Protein AF-A0A956L1Y3-F1 (afdb_monomer_lite)

Sequence (400 aa):
MVTELGEALATIDGILAAMHEMNAGLRGISENVEKLASNAEESSSSILEMAAANDEVAESMFNLAASVQQTATSIEEMTFSVKEVAKNIEALSTTAEETSSAMNEMDISIQQVENNANETAQLSEEVVWAAEGGVDAINQTIEVINMIKNSAADAVSVISRLGGRIDEIGKILSVIDDVSEQTNLLALNAAIIAAQAGEHGKGFAVVADEIKDLAERSATSTKEIAEIIKAVQRESRNAVQAVQRSSKSVDDGVRVSHQAEDALKRISDAARRSTQMVREIARATVEQTKGSKQVTDAINVVATTVQQVATATAEQARGAEQIMRSAEKMKAITRHVERSTQEQTRGSRQITRAIETISEQVNQLNDAHRGQTESAGAIVGALEELAANTRRQRDRLRSS

pLDDT: mean 90.34, std 7.61, range [52.09, 98.12]

Radius of gyration: 83.49 Å; chains: 1; bounding box: 144×34×259 Å

Secondary structure (DSSP, 8-state):
-HHHHHHHHHHHHHHHHHHHHHHHHHHHHHHHHHHHHHHHHHHHHHHHHHHHHHHHHHHHHHHHHHHHHHHHHHHHHHHHHHHHHHHHHHHHHHHHHHHHHHHHHHHHHHHHHHHHHHHHHHHHHHHHHHHHHHHHHHHHHHHHHHHHHHHHHHHHHHHHHHHHHHHHHHHHHHHHHHHHHHHHHHHHHHHHHHHHTGGGGHHHHHHHHHHHHHHHHHHHHHHHHHHHHHHHHHHHHHHHHHHHHHHHHHHHHHHHHHHHHHHHHHHHHHHHHHHHHHHHHHHHHHHHHHHHHHHHHHHHHHHHHHHHHHHHHHHHHHHHHHHHHHHHHHHHHHHHHHHHHHHHHHHHHHHHHHHHHHHHHHHHHHHHHHHHHHHHHHHHHHHHHHHHHHHHHHHHHH--

Foldseek 3Di:
DLVVLVVVLVVLVVVLVVLVVVLVVLVVVLVVLVVLLVVLVVLLVVLVVLLVVLVVLLVVLVVLLVVLVVLLVVLVVLLVVLVVLLVVLVVLLVVLVVLLVVLVVLLVVLVVLLVVLVVLLVVLVVLLVVLVVLLVVLVVVLVVLVVVLVVLVVVLVVLVVVLVVLVVVLVVLVVQLVVLVVQLVVLVVQLVVLVVVPPVSVVSNVVSVVSNVVSVVSNVVSVVVNVVSVVSSVVSVVSSVVSVVVSVVSVVVSVVSVVSSVVSVVSSVVSVVSSVVSVVSNVVSVVSSVVSVVSSVVSVVSNVVSVVSSVVSVVSSVVSVVSSVVSVVSSVVSVVSSVVSVVSSVVSVVSSVVSVVSSVVSVVVSVVSVVVSVVSVVVSVVSVVVSVVSVVVSVVVVVD

Structure (mmCIF, N/CA/C/O backbone):
data_AF-A0A956L1Y3-F1
#
_entry.id   AF-A0A956L1Y3-F1
#
loop_
_atom_site.group_PDB
_atom_site.id
_atom_site.type_symbol
_atom_site.label_atom_id
_atom_site.label_alt_id
_atom_site.label_comp_id
_atom_site.label_asym_id
_atom_site.label_entity_id
_atom_site.label_seq_id
_atom_site.pdbx_PDB_ins_code
_atom_site.Cartn_x
_atom_site.Cartn_y
_atom_site.Cartn_z
_atom_site.occupancy
_atom_site.B_iso_or_equiv
_atom_site.auth_seq_id
_atom_site.auth_comp_id
_atom_site.auth_asym_id
_atom_site.auth_atom_id
_atom_site.pdbx_PDB_model_num
ATOM 1 N N . MET A 1 1 ? 76.694 8.495 -127.299 1.00 57.66 1 MET A N 1
ATOM 2 C CA . MET A 1 1 ? 75.390 9.140 -127.579 1.00 57.66 1 MET A CA 1
ATOM 3 C C . MET A 1 1 ? 74.170 8.237 -127.408 1.00 57.66 1 MET A C 1
ATOM 5 O O . MET A 1 1 ? 73.450 8.463 -126.449 1.00 57.66 1 MET A O 1
ATOM 9 N N . VAL A 1 2 ? 73.892 7.223 -128.249 1.00 60.72 2 VAL A N 1
ATOM 10 C CA . VAL A 1 2 ? 72.702 6.350 -128.038 1.00 60.72 2 VAL A CA 1
ATOM 11 C C . VAL A 1 2 ? 72.788 5.571 -126.714 1.00 60.72 2 VAL A C 1
ATOM 13 O O . VAL A 1 2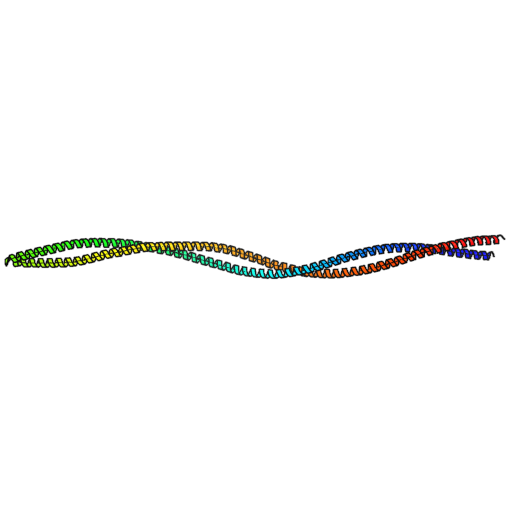 ? 71.782 5.418 -126.029 1.00 60.72 2 VAL A O 1
ATOM 16 N N . THR A 1 3 ? 73.992 5.149 -126.317 1.00 61.53 3 THR A N 1
ATOM 17 C CA . THR A 1 3 ? 74.275 4.483 -125.032 1.00 61.53 3 THR A CA 1
ATOM 18 C C . THR A 1 3 ? 74.137 5.427 -123.829 1.00 61.53 3 THR A C 1
ATOM 20 O O . THR A 1 3 ? 73.524 5.048 -122.841 1.00 61.53 3 THR A O 1
ATOM 23 N N . GLU A 1 4 ? 74.586 6.682 -123.942 1.00 62.72 4 GLU A N 1
ATOM 24 C CA . GLU A 1 4 ? 74.463 7.713 -122.886 1.00 62.72 4 GLU A CA 1
ATOM 25 C C . GLU A 1 4 ? 73.006 8.158 -122.676 1.00 62.72 4 GLU A C 1
ATOM 27 O O . GLU A 1 4 ? 72.559 8.318 -121.548 1.00 62.72 4 GLU A O 1
ATOM 32 N N . LEU A 1 5 ? 72.215 8.283 -123.751 1.00 66.75 5 LEU A N 1
ATOM 33 C CA . LEU A 1 5 ? 70.756 8.463 -123.657 1.00 66.75 5 LEU A CA 1
ATOM 34 C C . LEU A 1 5 ? 70.050 7.190 -123.160 1.00 66.75 5 LEU A C 1
ATOM 36 O O . LEU A 1 5 ? 68.911 7.243 -122.702 1.00 66.75 5 LEU A O 1
ATOM 40 N N . GLY A 1 6 ? 70.695 6.030 -123.289 1.00 68.06 6 GLY A N 1
ATOM 41 C CA . GLY A 1 6 ? 70.348 4.765 -122.639 1.00 68.06 6 GLY A CA 1
ATOM 42 C C . GLY A 1 6 ? 70.405 4.889 -121.119 1.00 68.06 6 GLY A C 1
ATOM 43 O O . GLY A 1 6 ? 69.387 4.735 -120.446 1.00 68.06 6 GLY A O 1
ATOM 44 N N . GLU A 1 7 ? 71.587 5.250 -120.624 1.00 71.50 7 GLU A N 1
ATOM 45 C CA . GLU A 1 7 ? 71.899 5.451 -119.207 1.00 71.50 7 GLU A CA 1
ATOM 46 C C . GLU A 1 7 ? 71.105 6.601 -118.576 1.00 71.50 7 GLU A C 1
ATOM 48 O O . GLU A 1 7 ? 70.588 6.426 -117.475 1.00 71.50 7 GLU A O 1
ATOM 53 N N . ALA A 1 8 ? 70.920 7.728 -119.276 1.00 74.25 8 ALA A N 1
ATOM 54 C CA . ALA A 1 8 ? 70.136 8.875 -118.797 1.00 74.25 8 ALA A CA 1
ATOM 55 C C . ALA A 1 8 ? 68.660 8.522 -118.540 1.00 74.25 8 ALA A C 1
ATOM 57 O O . ALA A 1 8 ? 68.049 8.958 -117.573 1.00 74.25 8 ALA A O 1
ATOM 58 N N . LEU A 1 9 ? 68.072 7.690 -119.395 1.00 76.94 9 LEU A N 1
ATOM 59 C CA . LEU A 1 9 ? 66.694 7.223 -119.228 1.00 76.94 9 LEU A CA 1
ATOM 60 C C . LEU A 1 9 ? 66.585 6.125 -118.175 1.00 76.94 9 LEU A C 1
ATOM 62 O O . LEU A 1 9 ? 65.593 6.100 -117.467 1.00 76.94 9 LEU A O 1
ATOM 66 N N . ALA A 1 10 ? 67.604 5.275 -118.024 1.00 76.75 10 ALA A N 1
ATOM 67 C CA . ALA A 1 10 ? 67.670 4.333 -116.908 1.00 76.75 10 ALA A CA 1
ATOM 68 C C . ALA A 1 10 ? 67.795 5.061 -115.555 1.00 76.75 10 ALA A C 1
ATOM 70 O O . ALA A 1 10 ? 67.199 4.633 -114.571 1.00 76.75 10 ALA A O 1
ATOM 71 N N . THR A 1 11 ? 68.515 6.189 -115.506 1.00 80.06 11 THR A N 1
ATOM 72 C CA . THR A 1 11 ? 68.575 7.053 -114.314 1.00 80.06 11 THR A CA 1
ATOM 73 C C . THR A 1 11 ? 67.264 7.797 -114.081 1.00 80.06 11 THR A C 1
ATOM 75 O O . THR A 1 11 ? 66.806 7.823 -112.945 1.00 80.06 11 THR A O 1
ATOM 78 N N . ILE A 1 12 ? 66.614 8.339 -115.119 1.00 82.00 12 ILE A N 1
ATOM 79 C CA . ILE A 1 12 ? 65.283 8.959 -114.978 1.00 82.00 12 ILE A CA 1
ATOM 80 C C . ILE A 1 12 ? 64.240 7.927 -114.523 1.00 82.00 12 ILE A C 1
ATOM 82 O O . ILE A 1 12 ? 63.497 8.210 -113.590 1.00 82.00 12 ILE A O 1
ATOM 86 N N . ASP A 1 13 ? 64.215 6.726 -115.110 1.00 80.00 13 ASP A N 1
ATOM 87 C CA . ASP A 1 13 ? 63.310 5.642 -114.703 1.00 80.00 13 ASP A CA 1
ATOM 88 C C . ASP A 1 13 ? 63.610 5.183 -113.253 1.00 80.00 13 ASP A C 1
ATOM 90 O O . ASP A 1 13 ? 62.685 4.904 -112.492 1.00 80.00 13 ASP A O 1
ATOM 94 N N . GLY A 1 14 ? 64.881 5.180 -112.824 1.00 81.44 14 GLY A N 1
ATOM 95 C CA . GLY A 1 14 ? 65.279 4.908 -111.435 1.00 81.44 14 GLY A CA 1
ATOM 96 C C . GLY A 1 14 ? 64.848 5.992 -110.437 1.00 81.44 14 GLY A C 1
ATOM 97 O O . GLY A 1 14 ? 64.385 5.670 -109.344 1.00 81.44 14 GLY A O 1
ATOM 98 N N . ILE A 1 15 ? 64.935 7.274 -110.816 1.00 83.31 15 ILE A N 1
ATOM 99 C CA . ILE A 1 15 ? 64.437 8.392 -109.998 1.00 83.31 15 ILE A CA 1
ATOM 100 C C . ILE A 1 15 ? 62.903 8.381 -109.966 1.00 83.31 15 ILE A C 1
ATOM 102 O O . ILE A 1 15 ? 62.327 8.585 -108.904 1.00 83.31 15 ILE A O 1
ATOM 106 N N . LEU A 1 16 ? 62.228 8.089 -111.083 1.00 81.94 16 LEU A N 1
ATOM 107 C CA . LEU A 1 16 ? 60.771 7.918 -111.125 1.00 81.94 16 LEU A CA 1
ATOM 108 C C . LEU A 1 16 ? 60.314 6.785 -110.201 1.00 81.94 16 LEU A C 1
ATOM 110 O O . LEU A 1 16 ? 59.369 6.974 -109.439 1.00 81.94 16 LEU A O 1
ATOM 114 N N . ALA A 1 17 ? 61.008 5.644 -110.202 1.00 82.88 17 ALA A N 1
ATOM 115 C CA . ALA A 1 17 ? 60.730 4.551 -109.272 1.00 82.88 17 ALA A CA 1
ATOM 116 C C . ALA A 1 17 ? 60.891 4.991 -107.803 1.00 82.88 17 ALA A C 1
ATOM 118 O O . ALA A 1 17 ? 59.984 4.766 -107.002 1.00 82.88 17 ALA A O 1
ATOM 119 N N . ALA A 1 18 ? 61.977 5.699 -107.470 1.00 83.94 18 ALA A N 1
ATOM 120 C CA . ALA A 1 18 ? 62.198 6.245 -106.127 1.00 83.94 18 ALA A CA 1
ATOM 121 C C . ALA A 1 18 ? 61.147 7.303 -105.729 1.00 83.94 18 ALA A C 1
ATOM 123 O O . ALA A 1 18 ? 60.708 7.346 -104.583 1.00 83.94 18 ALA A O 1
ATOM 124 N N . MET A 1 19 ? 60.688 8.135 -106.669 1.00 85.50 19 MET A N 1
ATOM 125 C CA . MET A 1 19 ? 59.629 9.127 -106.443 1.00 85.50 19 MET A CA 1
ATOM 126 C C . MET A 1 19 ? 58.248 8.482 -106.279 1.00 85.50 19 MET A C 1
ATOM 128 O O . MET A 1 19 ? 57.430 8.968 -105.495 1.00 85.50 19 MET A O 1
ATOM 132 N N . HIS A 1 20 ? 57.969 7.386 -106.988 1.00 84.25 20 HIS A N 1
ATOM 133 C CA . HIS A 1 20 ? 56.761 6.589 -106.771 1.00 84.25 20 HIS A CA 1
ATOM 134 C C . HIS A 1 20 ? 56.773 5.912 -105.397 1.00 84.25 20 HIS A C 1
ATOM 136 O O . HIS A 1 20 ? 55.755 5.945 -104.706 1.00 84.25 20 HIS A O 1
ATOM 142 N N . GLU A 1 21 ? 57.915 5.367 -104.970 1.00 84.62 21 GLU A N 1
ATOM 143 C CA . GLU A 1 21 ? 58.100 4.821 -103.620 1.00 84.62 21 GLU A CA 1
ATOM 144 C C . GLU A 1 21 ? 57.946 5.913 -102.547 1.00 84.62 21 GLU A C 1
ATOM 146 O O . GLU A 1 21 ? 57.224 5.725 -101.569 1.00 84.62 21 GLU A O 1
ATOM 151 N N . MET A 1 22 ? 58.512 7.102 -102.775 1.00 86.56 22 MET A N 1
ATOM 152 C CA . MET A 1 22 ? 58.343 8.261 -101.895 1.00 86.56 22 MET A CA 1
ATOM 153 C C . MET A 1 22 ? 56.881 8.721 -101.812 1.00 86.56 22 MET A C 1
ATOM 155 O O . MET A 1 22 ? 56.393 8.987 -100.719 1.00 86.56 22 MET A O 1
ATOM 159 N N . ASN A 1 23 ? 56.148 8.766 -102.929 1.00 84.19 23 ASN A N 1
ATOM 160 C CA . ASN A 1 23 ? 54.714 9.078 -102.934 1.00 84.19 23 ASN A CA 1
ATOM 161 C C . ASN A 1 23 ? 53.880 8.019 -102.197 1.00 84.19 23 ASN A C 1
ATOM 163 O O . ASN A 1 23 ? 52.914 8.365 -101.517 1.00 84.19 23 ASN A O 1
ATOM 167 N N . ALA A 1 24 ? 54.242 6.738 -102.304 1.00 83.81 24 ALA A N 1
ATOM 168 C CA . ALA A 1 24 ? 53.613 5.678 -101.520 1.00 83.81 24 ALA A CA 1
ATOM 169 C C . ALA A 1 24 ? 53.896 5.853 -100.015 1.00 83.81 24 ALA A C 1
ATOM 171 O O . ALA A 1 24 ? 52.977 5.738 -99.205 1.00 83.81 24 ALA A O 1
ATOM 172 N N . GLY A 1 25 ? 55.129 6.218 -99.649 1.00 84.62 25 GLY A N 1
ATOM 173 C CA . GLY A 1 25 ? 55.504 6.574 -98.279 1.00 84.62 25 GLY A CA 1
ATOM 174 C C . GLY A 1 25 ? 54.739 7.790 -97.747 1.00 84.62 25 GLY A C 1
ATOM 175 O O . GLY A 1 25 ? 54.201 7.733 -96.645 1.00 84.62 25 GLY A O 1
ATOM 176 N N . LEU A 1 26 ? 54.612 8.859 -98.542 1.00 86.19 26 LEU A N 1
ATOM 177 C CA . LEU A 1 26 ? 53.843 10.058 -98.186 1.00 86.19 26 LEU A CA 1
ATOM 178 C C . LEU A 1 26 ? 52.361 9.742 -97.952 1.00 86.19 26 LEU A C 1
ATOM 180 O O . LEU A 1 26 ? 51.804 10.219 -96.968 1.00 86.19 26 LEU A O 1
ATOM 184 N N . ARG A 1 27 ? 51.747 8.884 -98.782 1.00 83.75 27 ARG A N 1
ATOM 185 C CA . ARG A 1 27 ? 50.376 8.394 -98.548 1.00 83.75 27 ARG A CA 1
ATOM 186 C C . ARG A 1 27 ? 50.256 7.625 -97.234 1.00 83.75 27 ARG A C 1
ATOM 188 O O . ARG A 1 27 ? 49.344 7.900 -96.462 1.00 83.75 27 ARG A O 1
ATOM 195 N N . GLY A 1 28 ? 51.193 6.718 -96.951 1.00 86.00 28 GLY A N 1
ATOM 196 C CA . GLY A 1 28 ? 51.215 5.981 -95.684 1.00 86.00 28 GLY A CA 1
ATOM 197 C C . GLY A 1 28 ? 51.379 6.894 -94.463 1.00 86.00 28 GLY A C 1
ATOM 198 O O . GLY A 1 28 ? 50.792 6.634 -93.414 1.00 86.00 28 GLY A O 1
ATOM 199 N N . ILE A 1 29 ? 52.130 7.995 -94.588 1.00 87.12 29 ILE A N 1
ATOM 200 C CA . ILE A 1 29 ? 52.229 8.987 -93.514 1.00 87.12 29 ILE A CA 1
ATOM 201 C C . ILE A 1 29 ? 50.927 9.785 -93.381 1.00 87.12 29 ILE A C 1
ATOM 203 O O . ILE A 1 29 ? 50.463 9.942 -92.258 1.00 87.12 29 ILE A O 1
ATOM 207 N N . SER A 1 30 ? 50.286 10.213 -94.474 1.00 86.00 30 SER A N 1
ATOM 208 C CA . SER A 1 30 ? 48.967 10.864 -94.415 1.00 86.00 30 SER A CA 1
ATOM 209 C C . SER A 1 30 ? 47.917 9.999 -93.709 1.00 86.00 30 SER A C 1
ATOM 211 O O . SER A 1 30 ? 47.217 10.499 -92.833 1.00 86.00 30 SER A O 1
ATOM 213 N N . GLU A 1 31 ? 47.863 8.695 -93.999 1.00 87.00 31 GLU A N 1
ATOM 214 C CA . GLU A 1 31 ? 46.977 7.759 -93.286 1.00 87.00 31 GLU A CA 1
ATOM 215 C C . GLU A 1 31 ? 47.302 7.677 -91.783 1.00 87.00 31 GLU A C 1
ATOM 217 O O . GLU A 1 31 ? 46.406 7.579 -90.944 1.00 87.00 31 GLU A O 1
ATOM 222 N N . ASN A 1 32 ? 48.585 7.726 -91.413 1.00 88.12 32 ASN A N 1
ATOM 223 C CA . ASN A 1 32 ? 49.000 7.733 -90.008 1.00 88.12 32 ASN A CA 1
ATOM 224 C C . ASN A 1 32 ? 48.675 9.060 -89.302 1.00 88.12 32 ASN A C 1
ATOM 226 O O . ASN A 1 32 ? 48.347 9.042 -88.118 1.00 88.12 32 ASN A O 1
ATOM 230 N N . VAL A 1 33 ? 48.733 10.191 -90.009 1.00 88.69 33 VAL A N 1
ATOM 231 C CA . VAL A 1 33 ? 48.334 11.518 -89.504 1.00 88.69 33 VAL A CA 1
ATOM 232 C C . VAL A 1 33 ? 46.838 11.573 -89.251 1.00 88.69 33 VAL A C 1
ATOM 234 O O . VAL A 1 33 ? 46.422 12.040 -88.197 1.00 88.69 33 VAL A O 1
ATOM 237 N N . GLU A 1 34 ? 46.037 11.048 -90.177 1.00 86.62 34 GLU A N 1
ATOM 238 C CA . GLU A 1 34 ? 44.583 10.966 -90.034 1.00 86.62 34 GLU A CA 1
ATOM 239 C C . GLU A 1 34 ? 44.190 10.079 -88.840 1.00 86.62 34 GLU A C 1
ATOM 241 O O . GLU A 1 34 ? 43.363 10.467 -88.015 1.00 86.62 34 GLU A O 1
ATOM 246 N N . LYS A 1 35 ? 44.869 8.936 -88.658 1.00 89.88 35 LYS A N 1
ATOM 247 C CA . LYS A 1 35 ? 44.713 8.104 -87.451 1.00 89.88 35 LYS A CA 1
ATOM 248 C C . LYS A 1 35 ? 45.130 8.833 -86.175 1.00 89.88 35 LYS A C 1
ATOM 250 O O . LYS A 1 35 ? 44.460 8.698 -85.157 1.00 89.88 35 LYS A O 1
ATOM 255 N N . LEU A 1 36 ? 46.227 9.591 -86.205 1.00 90.44 36 LEU A N 1
ATOM 256 C CA . LEU A 1 36 ? 46.692 10.348 -85.041 1.00 90.44 36 LEU A CA 1
ATOM 257 C C . LEU A 1 36 ? 45.710 11.470 -84.672 1.00 90.44 36 LEU A C 1
ATOM 259 O O . LEU A 1 36 ? 45.449 11.661 -83.487 1.00 90.44 36 LEU A O 1
ATOM 263 N N . ALA A 1 37 ? 45.127 12.146 -85.667 1.00 88.00 37 ALA A N 1
ATOM 264 C CA . ALA A 1 37 ? 44.066 13.134 -85.483 1.00 88.00 37 ALA A CA 1
ATOM 265 C C . ALA A 1 37 ? 42.836 12.509 -84.810 1.00 88.00 37 ALA A C 1
ATOM 267 O O . ALA A 1 37 ? 42.400 12.981 -83.764 1.00 88.00 37 ALA A O 1
ATOM 268 N N . SER A 1 38 ? 42.347 11.388 -85.353 1.00 90.62 38 SER A N 1
ATOM 269 C CA . SER A 1 38 ? 41.209 10.650 -84.792 1.00 90.62 38 SER A CA 1
ATOM 270 C C . SER A 1 38 ? 41.472 10.190 -83.355 1.00 90.62 38 SER A C 1
ATOM 272 O O . SER A 1 38 ? 40.616 10.350 -82.490 1.00 90.62 38 SER A O 1
ATOM 274 N N . ASN A 1 39 ? 42.665 9.655 -83.072 1.00 90.81 39 ASN A N 1
ATOM 275 C CA . ASN A 1 39 ? 43.035 9.223 -81.722 1.00 90.81 39 ASN A CA 1
ATOM 276 C C . ASN A 1 39 ? 43.131 10.407 -80.744 1.00 90.81 39 ASN A C 1
ATOM 278 O O . ASN A 1 39 ? 42.799 10.262 -79.566 1.00 90.81 39 ASN A O 1
ATOM 282 N N . ALA A 1 40 ? 43.603 11.570 -81.205 1.00 89.69 40 ALA A N 1
ATOM 283 C CA . ALA A 1 40 ? 43.665 12.787 -80.400 1.00 89.69 40 ALA A CA 1
ATOM 284 C C . ALA A 1 40 ? 42.259 13.327 -80.085 1.00 89.69 40 ALA A C 1
ATOM 286 O O . ALA A 1 40 ? 42.003 13.708 -78.943 1.00 89.69 40 ALA A O 1
ATOM 287 N N . GLU A 1 41 ? 41.335 13.299 -81.051 1.00 88.88 41 GLU A N 1
ATOM 288 C CA . GLU A 1 41 ? 39.923 13.652 -80.845 1.00 88.88 41 GLU A CA 1
ATOM 289 C C . GLU A 1 41 ? 39.231 12.703 -79.854 1.00 88.88 41 GLU A C 1
ATOM 291 O O . GLU A 1 41 ? 38.609 13.164 -78.894 1.00 88.88 41 GLU A O 1
ATOM 296 N N . GLU A 1 42 ? 39.403 11.388 -80.017 1.00 91.56 42 GLU A N 1
ATOM 297 C CA . GLU A 1 42 ? 38.860 10.375 -79.098 1.00 91.56 42 GLU A CA 1
ATOM 298 C C . GLU A 1 42 ? 39.427 10.530 -77.677 1.00 91.56 42 GLU A C 1
ATOM 300 O O . GLU A 1 42 ? 38.687 10.505 -76.685 1.00 91.56 42 GLU A O 1
ATOM 305 N N . SER A 1 43 ? 40.738 10.769 -77.569 1.00 91.69 43 SER A N 1
ATOM 306 C CA . SER A 1 43 ? 41.392 11.056 -76.288 1.00 91.69 43 SER A CA 1
ATOM 307 C C . SER A 1 43 ? 40.846 12.340 -75.662 1.00 91.69 43 SER A C 1
ATOM 309 O O . SER A 1 43 ? 40.634 12.386 -74.453 1.00 91.69 43 SER A O 1
ATOM 311 N N . SER A 1 44 ? 40.579 13.376 -76.464 1.00 91.62 44 SER A N 1
ATOM 312 C CA . SER A 1 44 ? 40.012 14.642 -75.985 1.00 91.62 44 SER A CA 1
ATOM 313 C C . SER A 1 44 ? 38.628 14.428 -75.376 1.00 91.62 44 SER A C 1
ATOM 315 O O . SER A 1 44 ? 38.377 14.844 -74.242 1.00 91.62 44 SER A O 1
ATOM 317 N N . SER A 1 45 ? 37.762 13.695 -76.085 1.00 92.50 45 SER A N 1
ATOM 318 C CA . SER A 1 45 ? 36.425 13.334 -75.602 1.00 92.50 45 SER A CA 1
ATOM 319 C C . SER A 1 45 ? 36.494 12.551 -74.288 1.00 92.50 45 SER A C 1
ATOM 321 O O . SER A 1 45 ? 35.845 12.921 -73.311 1.00 92.50 45 SER A O 1
ATOM 323 N N . SER A 1 46 ? 37.354 11.530 -74.223 1.00 93.50 46 SER A N 1
ATOM 324 C CA . SER A 1 46 ? 37.536 10.697 -73.024 1.00 93.50 46 SER A CA 1
ATOM 325 C C . SER A 1 46 ? 38.008 11.509 -71.810 1.00 93.50 46 SER A C 1
ATOM 327 O O . SER A 1 46 ? 37.597 11.262 -70.677 1.00 93.50 46 SER A O 1
ATOM 329 N N . ILE A 1 47 ? 38.865 12.509 -72.029 1.00 92.81 47 ILE A N 1
ATOM 330 C CA . ILE A 1 47 ? 39.372 13.384 -70.966 1.00 92.81 47 ILE A CA 1
ATOM 331 C C . ILE A 1 47 ? 38.323 14.388 -70.488 1.00 92.81 47 ILE A C 1
ATOM 333 O O . ILE A 1 47 ? 38.285 14.686 -69.291 1.00 92.81 47 ILE A O 1
ATOM 337 N N . LEU A 1 48 ? 37.456 14.876 -71.378 1.00 89.88 48 LEU A N 1
ATOM 338 C CA . LEU A 1 48 ? 36.312 15.708 -70.998 1.00 89.88 48 LEU A CA 1
ATOM 339 C C . LEU A 1 48 ? 35.295 14.916 -70.167 1.00 89.88 48 LEU A C 1
ATOM 341 O O . LEU A 1 48 ? 34.846 15.411 -69.132 1.00 89.88 48 LEU A O 1
ATOM 345 N N . GLU A 1 49 ? 34.991 13.677 -70.558 1.00 92.94 49 GLU A N 1
ATOM 346 C CA . GLU A 1 49 ? 34.142 12.775 -69.769 1.00 92.94 49 GLU A CA 1
ATOM 347 C C . GLU A 1 49 ? 34.761 12.476 -68.396 1.00 92.94 49 GLU A C 1
ATOM 349 O O . GLU A 1 49 ? 34.082 12.566 -67.374 1.00 92.94 49 GLU A O 1
ATOM 354 N N . MET A 1 50 ? 36.071 12.211 -68.343 1.00 92.56 50 MET A N 1
ATOM 355 C CA . MET A 1 50 ? 36.792 12.006 -67.083 1.00 92.56 50 MET A CA 1
ATOM 356 C C . MET A 1 50 ? 36.782 13.258 -66.193 1.00 92.56 50 MET A C 1
ATOM 358 O O . MET A 1 50 ? 36.670 13.146 -64.974 1.00 92.56 50 MET A O 1
ATOM 362 N N . ALA A 1 51 ? 36.893 14.456 -66.775 1.00 89.69 51 ALA A N 1
ATOM 363 C CA . ALA A 1 51 ? 36.805 15.704 -66.022 1.00 89.69 51 ALA A CA 1
ATOM 364 C C . ALA A 1 51 ? 35.412 15.891 -65.399 1.00 89.69 51 ALA A C 1
ATOM 366 O O . ALA A 1 51 ? 35.323 16.208 -64.215 1.00 89.69 51 ALA A O 1
ATOM 367 N N . ALA A 1 52 ? 34.347 15.629 -66.162 1.00 90.88 52 ALA A N 1
ATOM 368 C CA . ALA A 1 52 ? 32.976 15.688 -65.660 1.00 90.88 52 ALA A CA 1
ATOM 369 C C . ALA A 1 52 ? 32.722 14.655 -64.547 1.00 90.88 52 ALA A C 1
ATOM 371 O O . ALA A 1 52 ? 32.174 15.002 -63.502 1.00 90.88 52 ALA A O 1
ATOM 372 N N . ALA A 1 53 ? 33.189 13.414 -64.725 1.00 92.88 53 ALA A N 1
ATOM 373 C CA . ALA A 1 53 ? 33.079 12.369 -63.708 1.00 92.88 53 ALA A CA 1
ATOM 374 C C . ALA A 1 53 ? 33.825 12.738 -62.412 1.00 92.88 53 ALA A C 1
ATOM 376 O O . ALA A 1 53 ? 33.333 12.484 -61.314 1.00 92.88 53 ALA A O 1
ATOM 377 N N . ASN A 1 54 ? 34.993 13.379 -62.514 1.00 93.25 54 ASN A N 1
ATOM 378 C CA . ASN A 1 54 ? 35.720 13.861 -61.339 1.00 93.25 54 ASN A CA 1
ATOM 379 C C . ASN A 1 54 ? 34.975 14.967 -60.592 1.00 93.25 54 ASN A C 1
ATOM 381 O O . ASN A 1 54 ? 34.999 14.977 -59.362 1.00 93.25 54 ASN A O 1
ATOM 385 N N . ASP A 1 55 ? 34.339 15.895 -61.306 1.00 90.38 55 ASP A N 1
ATOM 386 C CA . ASP A 1 55 ? 33.543 16.949 -60.676 1.00 90.38 55 ASP A CA 1
ATOM 387 C C . ASP A 1 55 ? 32.330 16.346 -59.937 1.00 90.38 55 ASP A C 1
ATOM 389 O O . ASP A 1 55 ? 32.069 16.712 -58.788 1.00 90.38 55 ASP A O 1
ATOM 393 N N . GLU A 1 56 ? 31.668 15.339 -60.519 1.00 94.06 56 GLU A N 1
ATOM 394 C CA . GLU A 1 56 ? 30.573 14.595 -59.871 1.00 94.06 56 GLU A CA 1
ATOM 395 C C . GLU A 1 56 ? 31.047 13.819 -58.626 1.00 94.06 56 GLU A C 1
ATOM 397 O O . GLU A 1 56 ? 30.390 13.829 -57.576 1.00 94.06 56 GLU A O 1
ATOM 402 N N . VAL A 1 57 ? 32.221 13.178 -58.699 1.00 94.94 57 VAL A N 1
ATOM 403 C CA . VAL A 1 57 ? 32.843 12.524 -57.539 1.00 94.94 57 VAL A CA 1
ATOM 404 C C . VAL A 1 57 ? 33.162 13.555 -56.458 1.00 94.94 57 VAL A C 1
ATOM 406 O O . VAL A 1 57 ? 32.847 13.319 -55.293 1.00 94.94 57 VAL A O 1
ATOM 409 N N . ALA A 1 58 ? 33.735 14.709 -56.807 1.00 91.00 58 ALA A N 1
ATOM 410 C CA . ALA A 1 58 ? 34.056 15.760 -55.843 1.00 91.00 58 ALA A CA 1
ATOM 411 C C . ALA A 1 58 ? 32.803 16.269 -55.109 1.00 91.00 58 ALA A C 1
ATOM 413 O O . ALA A 1 58 ? 32.819 16.387 -53.879 1.00 91.00 58 ALA A O 1
ATOM 414 N N . GLU A 1 59 ? 31.707 16.505 -55.835 1.00 93.19 59 GLU A N 1
ATOM 415 C CA . GLU A 1 59 ? 30.418 16.886 -55.249 1.00 93.19 59 GLU A CA 1
ATOM 416 C C . GLU A 1 59 ? 29.865 15.784 -54.328 1.00 93.19 59 GLU A C 1
ATOM 418 O O . GLU A 1 59 ? 29.473 16.045 -53.185 1.00 93.19 59 GLU A O 1
ATOM 423 N N . SER A 1 60 ? 29.913 14.527 -54.774 1.00 94.62 60 SER A N 1
ATOM 424 C CA . SER A 1 60 ? 29.491 13.371 -53.975 1.00 94.62 60 SER A CA 1
ATOM 425 C C . SER A 1 60 ? 30.299 13.237 -52.682 1.00 94.62 60 SER A C 1
ATOM 427 O O . SER A 1 60 ? 29.739 12.966 -51.615 1.00 94.62 60 SER A O 1
ATOM 429 N N . MET A 1 61 ? 31.611 13.486 -52.738 1.00 93.88 61 MET A N 1
ATOM 430 C CA . MET A 1 61 ? 32.478 13.459 -51.562 1.00 93.88 61 MET A CA 1
ATOM 431 C C . MET A 1 61 ? 32.180 14.601 -50.589 1.00 93.88 61 MET A C 1
ATOM 433 O O . MET A 1 61 ? 32.230 14.379 -49.376 1.00 93.88 61 MET A O 1
ATOM 437 N N . PHE A 1 62 ? 31.825 15.790 -51.084 1.00 91.38 62 PHE A N 1
ATOM 438 C CA . PHE A 1 62 ? 31.393 16.909 -50.243 1.00 91.38 62 PHE A CA 1
ATOM 439 C C . PHE A 1 62 ? 30.111 16.564 -49.469 1.00 91.38 62 PHE A C 1
ATOM 441 O O . PHE A 1 62 ? 30.058 16.704 -48.242 1.00 91.38 62 PHE A O 1
ATOM 448 N N . ASN A 1 63 ? 29.112 16.013 -50.163 1.00 94.62 63 ASN A N 1
ATOM 449 C CA . ASN A 1 63 ? 27.857 15.573 -49.551 1.00 94.62 63 ASN A CA 1
ATOM 450 C C . ASN A 1 63 ? 28.071 14.425 -48.547 1.00 94.62 63 ASN A C 1
ATOM 452 O O . ASN A 1 63 ? 27.485 14.417 -47.456 1.00 94.62 63 ASN A O 1
ATOM 456 N N . LEU A 1 64 ? 28.963 13.479 -48.865 1.00 94.88 64 LEU A N 1
ATOM 457 C CA . LEU A 1 64 ? 29.342 12.407 -47.946 1.00 94.88 64 LEU A CA 1
ATOM 458 C C . LEU A 1 64 ? 30.057 12.954 -46.703 1.00 94.88 64 LEU A C 1
ATOM 460 O O . LEU A 1 64 ? 29.757 12.518 -45.594 1.00 94.88 64 LEU A O 1
ATOM 464 N N . ALA A 1 65 ? 30.964 13.925 -46.851 1.00 92.94 65 ALA A N 1
ATOM 465 C CA . ALA A 1 65 ? 31.650 14.557 -45.721 1.00 92.94 65 ALA A CA 1
ATOM 466 C C . ALA A 1 65 ? 30.657 15.212 -44.750 1.00 92.94 65 ALA A C 1
ATOM 468 O O . ALA A 1 65 ? 30.766 15.017 -43.536 1.00 92.94 65 ALA A O 1
ATOM 469 N N . ALA A 1 66 ? 29.676 15.945 -45.286 1.00 94.62 66 ALA A N 1
ATOM 470 C CA . ALA A 1 66 ? 28.613 16.560 -44.498 1.00 94.62 66 ALA A CA 1
ATOM 471 C C . ALA A 1 66 ? 27.777 15.503 -43.753 1.00 94.62 66 ALA A C 1
ATOM 473 O O . ALA A 1 66 ? 27.573 15.615 -42.544 1.00 94.62 66 ALA A O 1
ATOM 474 N N . SER A 1 67 ? 27.386 14.426 -44.442 1.00 95.75 67 SER A N 1
ATOM 475 C CA . SER A 1 67 ? 26.607 13.322 -43.858 1.00 95.75 67 SER A CA 1
ATOM 476 C C . SER A 1 67 ? 27.368 12.578 -42.752 1.00 95.75 67 SER A C 1
ATOM 478 O O . SER A 1 67 ? 26.807 12.255 -41.701 1.00 95.75 67 SER A O 1
ATOM 480 N N . VAL A 1 68 ? 28.668 12.337 -42.949 1.00 95.69 68 VAL A N 1
ATOM 481 C CA . VAL A 1 68 ? 29.549 11.726 -41.941 1.00 95.69 68 VAL A CA 1
ATOM 482 C C . VAL A 1 68 ? 29.685 12.635 -40.720 1.00 95.69 68 VAL A C 1
ATOM 484 O O . VAL A 1 68 ? 29.631 12.149 -39.591 1.00 95.69 68 VAL A O 1
ATOM 487 N N . GLN A 1 69 ? 29.830 13.948 -40.922 1.00 93.19 69 GLN A N 1
ATOM 488 C CA . GLN A 1 69 ? 29.919 14.906 -39.820 1.00 93.19 69 GLN A CA 1
ATOM 489 C C . GLN A 1 69 ? 28.609 14.987 -39.028 1.00 93.19 69 GLN A C 1
ATOM 491 O O . GLN A 1 69 ? 28.651 14.984 -37.801 1.00 93.19 69 GLN A O 1
ATOM 496 N N . GLN A 1 70 ? 27.461 14.988 -39.708 1.00 95.38 70 GLN A N 1
ATOM 497 C CA . GLN A 1 70 ? 26.152 14.934 -39.057 1.00 95.38 70 GLN A CA 1
ATOM 498 C C . GLN A 1 70 ? 25.981 13.640 -38.249 1.00 95.38 70 GLN A C 1
ATOM 500 O O . GLN A 1 70 ? 25.569 13.688 -37.095 1.00 95.38 70 GLN A O 1
ATOM 505 N N . THR A 1 71 ? 26.371 12.494 -38.818 1.00 94.81 71 THR A N 1
ATOM 506 C CA . THR A 1 71 ? 26.339 11.196 -38.119 1.00 94.81 71 THR A CA 1
ATOM 507 C C . THR A 1 71 ? 27.206 11.213 -36.858 1.00 94.81 71 THR A C 1
ATOM 509 O O . THR A 1 71 ? 26.796 10.689 -35.824 1.00 94.81 71 THR A O 1
ATOM 512 N N . ALA A 1 72 ? 28.389 11.834 -36.919 1.00 93.25 72 ALA A N 1
ATOM 513 C CA . ALA A 1 72 ? 29.270 11.982 -35.763 1.00 93.25 72 ALA A CA 1
ATOM 514 C C . ALA A 1 72 ? 28.638 12.849 -34.658 1.00 93.25 72 ALA A C 1
ATOM 516 O O . ALA A 1 72 ? 28.683 12.486 -33.489 1.00 93.25 72 ALA A O 1
ATOM 517 N N . THR A 1 73 ? 27.977 13.952 -35.006 1.00 95.19 73 THR A N 1
ATOM 518 C CA . THR A 1 73 ? 27.274 14.769 -34.005 1.00 95.19 73 THR A CA 1
ATOM 519 C C . THR A 1 73 ? 26.096 14.012 -33.384 1.00 95.19 73 THR A C 1
ATOM 521 O O . THR A 1 73 ? 25.964 13.976 -32.163 1.00 95.19 73 THR A O 1
ATOM 524 N N . SER A 1 74 ? 25.288 13.313 -34.189 1.00 96.00 74 SER A N 1
ATOM 525 C CA . SER A 1 74 ? 24.179 12.503 -33.664 1.00 96.00 74 SER A CA 1
ATOM 526 C C . SER A 1 74 ? 24.649 11.359 -32.757 1.00 96.00 74 SER A C 1
ATOM 528 O O . SER A 1 74 ? 23.945 11.003 -31.812 1.00 96.00 74 SER A O 1
ATOM 530 N N . ILE A 1 75 ? 25.833 10.776 -33.002 1.00 95.31 75 ILE A N 1
ATOM 531 C CA . ILE A 1 75 ? 26.364 9.716 -32.132 1.00 95.31 75 ILE A CA 1
ATOM 532 C C . ILE A 1 75 ? 26.912 10.257 -30.806 1.00 95.31 75 ILE A C 1
ATOM 534 O O . ILE A 1 75 ? 26.802 9.582 -29.779 1.00 95.31 75 ILE A O 1
ATOM 538 N N . GLU A 1 76 ? 27.451 11.478 -30.794 1.00 93.50 76 GLU A N 1
ATOM 539 C CA . GLU A 1 76 ? 27.843 12.173 -29.561 1.00 93.50 76 GLU A CA 1
ATOM 540 C C . GLU A 1 76 ? 26.621 12.460 -28.675 1.00 93.50 76 GLU A C 1
ATOM 542 O O . GLU A 1 76 ? 26.632 12.135 -27.484 1.00 93.50 76 GLU A O 1
ATOM 547 N N . GLU A 1 77 ? 25.536 12.976 -29.264 1.00 95.50 77 GLU A N 1
ATOM 548 C CA . GLU A 1 77 ? 24.258 13.192 -28.571 1.00 95.50 77 GLU A CA 1
ATOM 549 C C . GLU A 1 77 ? 23.683 11.878 -28.025 1.00 95.50 77 GLU A C 1
ATOM 551 O O . GLU A 1 77 ? 23.329 11.794 -26.848 1.00 95.50 77 GLU A O 1
ATOM 556 N N . MET A 1 78 ? 23.677 10.815 -28.839 1.00 95.19 78 MET A N 1
ATOM 557 C CA . MET A 1 78 ? 23.243 9.483 -28.406 1.00 95.19 78 MET A CA 1
ATOM 558 C C . MET A 1 78 ? 24.074 8.972 -27.224 1.00 95.19 78 MET A C 1
ATOM 560 O O . MET A 1 78 ? 23.521 8.431 -26.268 1.00 95.19 78 MET A O 1
ATOM 564 N N . THR A 1 79 ? 25.393 9.172 -27.251 1.00 94.44 79 THR A N 1
ATOM 565 C CA . THR A 1 79 ? 26.286 8.764 -26.156 1.00 94.44 79 THR A CA 1
ATOM 566 C C . THR A 1 79 ? 25.952 9.500 -24.858 1.00 94.44 79 THR A C 1
ATOM 568 O O . THR A 1 79 ? 25.987 8.900 -23.781 1.00 94.44 79 THR A O 1
ATOM 571 N N . PHE A 1 80 ? 25.599 10.785 -24.939 1.00 95.25 80 PHE A N 1
ATOM 572 C CA . PHE A 1 80 ? 25.126 11.543 -23.783 1.00 95.25 80 PHE A CA 1
ATOM 573 C C . PHE A 1 80 ? 23.799 10.985 -23.248 1.00 95.25 80 PHE A C 1
ATOM 575 O O . PHE A 1 80 ? 23.693 10.709 -22.052 1.00 95.25 80 PHE A O 1
ATOM 582 N N . SER A 1 81 ? 22.821 10.727 -24.122 1.00 96.38 81 SER A N 1
ATOM 583 C CA . SER A 1 81 ? 21.538 10.129 -23.726 1.00 96.38 81 SER A CA 1
ATOM 584 C C . SER A 1 81 ? 21.702 8.751 -23.080 1.00 96.38 81 SER A C 1
ATOM 586 O O . SER A 1 81 ? 21.067 8.473 -22.068 1.00 96.38 81 SER A O 1
ATOM 588 N N . VAL A 1 82 ? 22.587 7.903 -23.610 1.00 96.38 82 VAL A N 1
ATOM 589 C CA . VAL A 1 82 ? 22.893 6.579 -23.043 1.00 96.38 82 VAL A CA 1
ATOM 590 C C . VAL A 1 82 ? 23.457 6.697 -21.621 1.00 96.38 82 VAL A C 1
ATOM 592 O O . VAL A 1 82 ? 23.073 5.922 -20.747 1.00 96.38 82 VAL A O 1
ATOM 595 N N . LYS A 1 83 ? 24.319 7.688 -21.353 1.00 94.56 83 LYS A N 1
ATOM 596 C CA . LYS A 1 83 ? 24.845 7.947 -19.998 1.00 94.56 83 LYS A CA 1
ATOM 597 C C . LYS A 1 83 ? 23.761 8.411 -19.025 1.00 94.56 83 LYS A C 1
ATOM 599 O O . LYS A 1 83 ? 23.731 7.942 -17.890 1.00 94.56 83 LYS A O 1
ATOM 604 N N . GLU A 1 84 ? 22.868 9.296 -19.460 1.00 97.06 84 GLU A N 1
ATOM 605 C CA . GLU A 1 84 ? 21.728 9.736 -18.642 1.00 97.06 84 GLU A CA 1
ATOM 606 C C . GLU A 1 84 ? 20.776 8.573 -18.333 1.00 97.06 84 GLU A C 1
ATOM 608 O O . GLU A 1 84 ? 20.351 8.401 -17.191 1.00 97.06 84 GLU A O 1
ATOM 613 N N . VAL A 1 85 ? 20.499 7.713 -19.318 1.00 96.88 85 VAL A N 1
ATOM 614 C CA . VAL A 1 85 ? 19.712 6.491 -19.106 1.00 96.88 85 VAL A CA 1
ATOM 615 C C . VAL A 1 85 ? 20.398 5.572 -18.090 1.00 96.88 85 VAL A C 1
ATOM 617 O O . VAL A 1 85 ? 19.735 5.118 -17.162 1.00 96.88 85 VAL A O 1
ATOM 620 N N . ALA A 1 86 ? 21.715 5.361 -18.187 1.00 94.81 86 ALA A N 1
ATOM 621 C CA . ALA A 1 86 ? 22.466 4.557 -17.216 1.00 94.81 86 ALA A CA 1
ATOM 622 C C . ALA A 1 86 ? 22.335 5.090 -15.777 1.00 94.81 86 ALA A C 1
ATOM 624 O O . ALA A 1 86 ? 22.092 4.319 -14.850 1.00 94.81 86 ALA A O 1
ATOM 625 N N . LYS A 1 87 ? 22.423 6.412 -15.595 1.00 95.62 87 LYS A N 1
ATOM 626 C CA . LYS A 1 87 ? 22.227 7.062 -14.292 1.00 95.62 87 LYS A CA 1
ATOM 627 C C . LYS A 1 87 ? 20.802 6.875 -13.756 1.00 95.62 87 LYS A C 1
ATOM 629 O O . LYS A 1 87 ? 20.615 6.616 -12.570 1.00 95.62 87 LYS A O 1
ATOM 634 N N . ASN A 1 88 ? 19.794 6.982 -14.621 1.00 96.25 88 ASN A N 1
ATOM 635 C CA . ASN A 1 88 ? 18.397 6.779 -14.231 1.00 96.25 88 ASN A CA 1
ATOM 636 C C . ASN A 1 88 ? 18.113 5.328 -13.817 1.00 96.25 88 ASN A C 1
ATOM 638 O O . ASN A 1 88 ? 17.311 5.100 -12.917 1.00 96.25 88 ASN A O 1
ATOM 642 N N . ILE A 1 89 ? 18.779 4.357 -14.443 1.00 96.50 89 ILE A N 1
ATOM 643 C CA . ILE A 1 89 ? 18.686 2.936 -14.077 1.00 96.50 89 ILE A CA 1
ATOM 644 C C . ILE A 1 89 ? 19.241 2.699 -12.672 1.00 96.50 89 ILE A C 1
ATOM 646 O O . ILE A 1 89 ? 18.610 1.989 -11.896 1.00 96.50 89 ILE A O 1
ATOM 650 N N . GLU A 1 90 ? 20.378 3.309 -12.326 1.00 93.56 90 GLU A N 1
ATOM 651 C CA . GLU A 1 90 ? 20.957 3.214 -10.980 1.00 93.56 90 GLU A CA 1
ATOM 652 C C . GLU A 1 90 ? 20.001 3.784 -9.923 1.00 93.56 90 GLU A C 1
ATOM 654 O O . GLU A 1 90 ? 19.689 3.110 -8.944 1.00 93.56 90 GLU A O 1
ATOM 659 N N . ALA A 1 91 ? 19.439 4.972 -10.173 1.00 95.06 91 ALA A N 1
ATOM 660 C CA . ALA A 1 91 ? 18.435 5.564 -9.290 1.00 95.06 91 ALA A CA 1
ATOM 661 C C . ALA A 1 91 ? 17.181 4.679 -9.149 1.00 95.06 91 ALA A C 1
ATOM 663 O O . ALA A 1 91 ? 16.686 4.482 -8.040 1.00 95.06 91 ALA A O 1
ATOM 664 N N . LEU A 1 92 ? 16.689 4.112 -10.257 1.00 95.31 92 LEU A N 1
ATOM 665 C CA . LEU A 1 92 ? 15.527 3.222 -10.250 1.00 95.31 92 LEU A CA 1
ATOM 666 C C . LEU A 1 92 ? 15.804 1.918 -9.488 1.00 95.31 92 LEU A C 1
ATOM 668 O O . LEU A 1 92 ? 14.909 1.420 -8.808 1.00 95.31 92 LEU A O 1
ATOM 672 N N . SER A 1 93 ? 17.031 1.394 -9.564 1.00 94.75 93 SER A N 1
ATOM 673 C CA . SER A 1 93 ? 17.471 0.240 -8.773 1.00 94.75 93 SER A CA 1
ATOM 674 C C . SER A 1 93 ? 17.385 0.536 -7.278 1.00 94.75 93 SER A C 1
ATOM 676 O O . SER A 1 93 ? 16.748 -0.219 -6.546 1.00 94.75 93 SER A O 1
ATOM 678 N N . THR A 1 94 ? 17.936 1.670 -6.835 1.00 95.56 94 THR A N 1
ATOM 679 C CA . THR A 1 94 ? 17.868 2.096 -5.429 1.00 95.56 94 THR A CA 1
ATOM 680 C C . THR A 1 94 ? 16.423 2.265 -4.963 1.00 95.56 94 THR A C 1
ATOM 682 O O . THR A 1 94 ? 16.044 1.741 -3.921 1.00 95.56 94 THR A O 1
ATOM 685 N N . THR A 1 95 ? 15.572 2.927 -5.756 1.00 95.62 95 THR A N 1
ATOM 686 C CA . THR A 1 95 ? 14.149 3.086 -5.412 1.00 95.62 95 THR A CA 1
ATOM 687 C C . THR A 1 95 ? 13.415 1.743 -5.334 1.00 95.62 95 THR A C 1
ATOM 689 O O . THR A 1 95 ? 12.542 1.570 -4.480 1.00 95.62 95 THR A O 1
ATOM 692 N N . ALA A 1 96 ? 13.751 0.776 -6.193 1.00 95.25 96 ALA A N 1
ATOM 693 C CA . ALA A 1 96 ? 13.176 -0.566 -6.130 1.00 95.25 96 ALA A CA 1
ATOM 694 C C . ALA A 1 96 ? 13.586 -1.303 -4.841 1.00 95.25 96 ALA A C 1
ATOM 696 O O . ALA A 1 96 ? 12.735 -1.921 -4.200 1.00 95.25 96 ALA A O 1
ATOM 697 N N . GLU A 1 97 ? 14.851 -1.193 -4.424 1.00 94.50 97 GLU A N 1
ATOM 698 C CA . GLU A 1 97 ? 15.348 -1.753 -3.159 1.00 94.50 97 GLU A CA 1
ATOM 699 C C . GLU A 1 97 ? 14.677 -1.110 -1.937 1.00 94.50 97 GLU A C 1
ATOM 701 O O . GLU A 1 97 ? 14.170 -1.820 -1.065 1.00 94.50 97 GLU A O 1
ATOM 706 N N . GLU A 1 98 ? 14.595 0.223 -1.900 1.00 96.44 98 GLU A N 1
ATOM 707 C CA . GLU A 1 98 ? 13.914 0.967 -0.832 1.00 96.44 98 GLU A CA 1
ATOM 708 C C . GLU A 1 98 ? 12.433 0.582 -0.737 1.00 96.44 98 GLU A C 1
ATOM 710 O O . GLU A 1 98 ? 11.920 0.328 0.355 1.00 96.44 98 GLU A O 1
ATOM 715 N N . THR A 1 99 ? 11.749 0.471 -1.881 1.00 96.31 99 THR A N 1
ATOM 716 C CA . THR A 1 99 ? 10.336 0.067 -1.911 1.00 96.31 99 THR A CA 1
ATOM 717 C C . THR A 1 99 ? 10.164 -1.373 -1.432 1.00 96.31 99 THR A C 1
ATOM 719 O O . THR A 1 99 ? 9.240 -1.651 -0.671 1.00 96.31 99 THR A O 1
ATOM 722 N N . SER A 1 100 ? 11.062 -2.282 -1.821 1.00 95.31 100 SER A N 1
ATOM 723 C CA . SER A 1 100 ? 11.058 -3.670 -1.343 1.00 95.31 100 SER A CA 1
ATOM 724 C C . SER A 1 100 ? 11.215 -3.744 0.181 1.00 95.31 100 SER A C 1
ATOM 726 O O . SER A 1 100 ? 10.435 -4.416 0.859 1.00 95.31 100 SER A O 1
ATOM 728 N N . SER A 1 101 ? 12.156 -2.977 0.744 1.00 95.81 101 SER A N 1
ATOM 729 C CA . SER A 1 101 ? 12.346 -2.888 2.196 1.00 95.81 101 SER A CA 1
ATOM 730 C C . SER A 1 101 ? 11.106 -2.334 2.904 1.00 95.81 101 SER A C 1
ATOM 732 O O . SER A 1 101 ? 10.664 -2.897 3.906 1.00 95.81 101 SER A O 1
ATOM 734 N N . ALA A 1 102 ? 10.505 -1.269 2.365 1.00 96.88 102 ALA A N 1
ATOM 735 C CA . ALA A 1 102 ? 9.289 -0.676 2.916 1.00 96.88 102 ALA A CA 1
ATOM 736 C C . ALA A 1 102 ? 8.091 -1.642 2.871 1.00 96.88 102 ALA A C 1
ATOM 738 O O . ALA A 1 102 ? 7.289 -1.665 3.803 1.00 96.88 102 ALA A O 1
ATOM 739 N N . MET A 1 103 ? 7.975 -2.469 1.825 1.00 96.12 103 MET A N 1
ATOM 740 C CA . MET A 1 103 ? 6.945 -3.514 1.763 1.00 96.12 103 MET A CA 1
ATOM 741 C C . MET A 1 103 ? 7.177 -4.612 2.805 1.00 96.12 103 MET A C 1
ATOM 743 O O . MET A 1 103 ? 6.224 -5.064 3.432 1.00 96.12 103 MET A O 1
ATOM 747 N N . ASN A 1 104 ? 8.429 -4.994 3.068 1.00 94.00 104 ASN A N 1
ATOM 748 C CA . ASN A 1 104 ? 8.734 -5.960 4.125 1.00 94.00 104 ASN A CA 1
ATOM 749 C C . ASN A 1 104 ? 8.378 -5.420 5.525 1.00 94.00 104 ASN A C 1
ATOM 751 O O . ASN A 1 104 ? 7.812 -6.140 6.347 1.00 94.00 104 ASN A O 1
ATOM 755 N N . GLU A 1 105 ? 8.653 -4.142 5.799 1.00 96.62 105 GLU A N 1
ATOM 756 C CA . GLU A 1 105 ? 8.185 -3.488 7.032 1.00 96.62 105 GLU A CA 1
ATOM 757 C C . GLU A 1 105 ? 6.654 -3.406 7.097 1.00 96.62 105 GLU A C 1
ATOM 759 O O . GLU A 1 105 ? 6.062 -3.620 8.159 1.00 96.62 105 GLU A O 1
ATOM 764 N N . MET A 1 106 ? 6.000 -3.145 5.961 1.00 95.81 106 MET A N 1
ATOM 765 C CA . MET A 1 106 ? 4.542 -3.132 5.867 1.00 95.81 106 MET A CA 1
ATOM 766 C C . MET A 1 106 ? 3.948 -4.502 6.209 1.00 95.81 106 MET A C 1
ATOM 768 O O . MET A 1 106 ? 2.997 -4.558 6.985 1.00 95.81 106 MET A O 1
ATOM 772 N N . ASP A 1 107 ? 4.527 -5.596 5.715 1.00 94.94 107 ASP A N 1
ATOM 773 C CA . ASP A 1 107 ? 4.080 -6.956 6.033 1.00 94.94 107 ASP A CA 1
ATOM 774 C C . ASP A 1 107 ? 4.183 -7.262 7.536 1.00 94.94 107 ASP A C 1
ATOM 776 O O . ASP A 1 107 ? 3.248 -7.818 8.120 1.00 94.94 107 ASP A O 1
ATOM 780 N N . ILE A 1 108 ? 5.268 -6.838 8.193 1.00 96.31 108 ILE A N 1
ATOM 781 C CA . ILE A 1 108 ? 5.423 -6.966 9.653 1.00 96.31 108 ILE A CA 1
ATOM 782 C C . ILE A 1 108 ? 4.346 -6.148 10.381 1.00 96.31 108 ILE A C 1
ATOM 784 O O . ILE A 1 108 ? 3.718 -6.633 11.325 1.00 96.31 108 ILE A O 1
ATOM 788 N N . SER A 1 109 ? 4.097 -4.915 9.934 1.00 97.25 109 SER A N 1
ATOM 789 C CA . SER A 1 109 ? 3.079 -4.042 10.526 1.00 97.25 109 SER A CA 1
ATOM 790 C C . SER A 1 109 ? 1.665 -4.617 10.376 1.00 97.25 109 SER A C 1
ATOM 792 O O . SER A 1 109 ? 0.893 -4.610 11.335 1.00 97.25 109 SER A O 1
ATOM 794 N N . ILE A 1 110 ? 1.344 -5.186 9.212 1.00 96.81 110 ILE A N 1
ATOM 795 C CA . ILE A 1 110 ? 0.071 -5.867 8.935 1.00 96.81 110 ILE A CA 1
ATOM 796 C C . ILE A 1 110 ? -0.129 -7.043 9.899 1.00 96.81 110 ILE A C 1
ATOM 798 O O . ILE A 1 110 ? -1.193 -7.148 10.511 1.00 96.81 110 ILE A O 1
ATOM 802 N N . GLN A 1 111 ? 0.896 -7.880 10.102 1.00 94.44 111 GLN A N 1
ATOM 803 C CA . GLN A 1 111 ? 0.839 -8.990 11.066 1.00 94.44 111 GLN A CA 1
ATOM 804 C C . GLN A 1 111 ? 0.641 -8.496 12.505 1.00 94.44 111 GLN A C 1
ATOM 806 O O . GLN A 1 111 ? -0.110 -9.087 13.280 1.00 94.44 111 GLN A O 1
ATOM 811 N N . GLN A 1 112 ? 1.283 -7.389 12.879 1.00 96.81 112 GLN A N 1
ATOM 812 C CA . GLN A 1 112 ? 1.088 -6.794 14.199 1.00 96.81 112 GLN A CA 1
ATOM 813 C C . GLN A 1 112 ? -0.346 -6.274 14.383 1.00 96.81 112 GLN A C 1
ATOM 815 O O . GLN A 1 112 ? -0.936 -6.473 15.445 1.00 96.81 112 GLN A O 1
ATOM 820 N N . VAL A 1 113 ? -0.930 -5.646 13.357 1.00 97.19 113 VAL A N 1
ATOM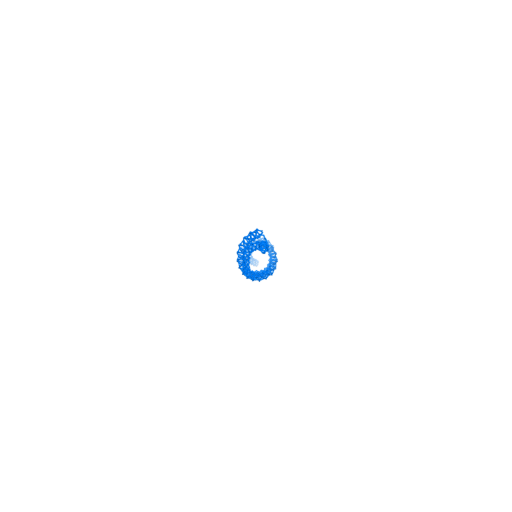 821 C CA . VAL A 1 113 ? -2.337 -5.214 13.379 1.00 97.19 113 VAL A CA 1
ATOM 822 C C . VAL A 1 113 ? -3.273 -6.415 13.517 1.00 97.19 113 VAL A C 1
ATOM 824 O O . VAL A 1 113 ? -4.209 -6.347 14.311 1.00 97.19 113 VAL A O 1
ATOM 827 N N . GLU A 1 114 ? -3.007 -7.517 12.811 1.00 94.75 114 GLU A N 1
ATOM 828 C CA . GLU A 1 114 ? -3.776 -8.763 12.930 1.00 94.75 114 GLU A CA 1
ATOM 829 C C . GLU A 1 114 ? -3.762 -9.310 14.365 1.00 94.75 114 GLU A C 1
ATOM 831 O O . GLU A 1 114 ? -4.815 -9.597 14.939 1.00 94.75 114 GLU A O 1
ATOM 836 N N . ASN A 1 115 ? -2.577 -9.395 14.974 1.00 94.69 115 ASN A N 1
ATOM 837 C CA . ASN A 1 115 ? -2.420 -9.874 16.347 1.00 94.69 115 ASN A CA 1
ATOM 838 C C . ASN A 1 115 ? -3.155 -8.975 17.350 1.00 94.69 115 ASN A C 1
ATOM 840 O O . ASN A 1 115 ? -3.921 -9.474 18.175 1.00 94.69 115 ASN A O 1
ATOM 844 N N . ASN A 1 116 ? -2.993 -7.654 17.231 1.00 95.69 116 ASN A N 1
ATOM 845 C CA . ASN A 1 116 ? -3.679 -6.686 18.090 1.00 95.69 116 ASN A CA 1
ATOM 846 C C . ASN A 1 116 ? -5.205 -6.760 17.933 1.00 95.69 116 ASN A C 1
ATOM 848 O O . ASN A 1 116 ? -5.946 -6.609 18.906 1.00 95.69 116 ASN A O 1
ATOM 852 N N . ALA A 1 117 ? -5.688 -6.982 16.709 1.00 95.25 117 ALA A N 1
ATOM 853 C CA . ALA A 1 117 ? -7.106 -7.151 16.432 1.00 95.25 117 ALA A CA 1
ATOM 854 C C . ALA A 1 117 ? -7.642 -8.415 17.127 1.00 95.25 117 ALA A C 1
ATOM 856 O O . ALA A 1 117 ? -8.644 -8.334 17.837 1.00 95.25 117 ALA A O 1
ATOM 857 N N . ASN A 1 118 ? -6.943 -9.548 17.010 1.00 92.56 118 ASN A N 1
ATOM 858 C CA . ASN A 1 118 ? -7.313 -10.798 17.683 1.00 92.56 118 ASN A CA 1
ATOM 859 C C . ASN A 1 118 ? -7.337 -10.658 19.214 1.00 92.56 118 ASN A C 1
ATOM 861 O O . ASN A 1 118 ? -8.313 -11.061 19.848 1.00 92.56 118 ASN A O 1
ATOM 865 N N . GLU A 1 119 ? -6.322 -10.022 19.804 1.00 95.50 119 GLU A N 1
ATOM 866 C CA . GLU A 1 119 ? -6.284 -9.733 21.245 1.00 95.50 119 GLU A CA 1
ATOM 867 C C . GLU A 1 119 ? -7.451 -8.824 21.670 1.00 95.50 119 GLU A C 1
ATOM 869 O O . GLU A 1 119 ? -8.134 -9.086 22.660 1.00 95.50 119 GLU A O 1
ATOM 874 N N . THR A 1 120 ? -7.760 -7.796 20.873 1.00 96.06 120 THR A N 1
ATOM 875 C CA . THR A 1 120 ? -8.891 -6.891 21.132 1.00 96.06 120 THR A CA 1
ATOM 876 C C . THR A 1 120 ? -10.238 -7.617 21.061 1.00 96.06 120 THR A C 1
ATOM 878 O O . THR A 1 120 ? -11.136 -7.310 21.852 1.00 96.06 120 THR A O 1
ATOM 881 N N . ALA A 1 121 ? -10.409 -8.575 20.141 1.00 94.38 121 ALA A N 1
ATOM 882 C CA . ALA A 1 121 ? -11.610 -9.412 20.089 1.00 94.38 121 ALA A CA 1
ATOM 883 C C . ALA A 1 121 ? -11.758 -10.254 21.357 1.00 94.38 121 ALA A C 1
ATOM 885 O O . ALA A 1 121 ? -12.839 -10.252 21.945 1.00 94.38 121 ALA A O 1
ATOM 886 N N . GLN A 1 122 ? -10.683 -10.910 21.800 1.00 95.25 122 GLN A N 1
ATOM 887 C CA . GLN A 1 122 ? -10.702 -11.721 23.016 1.00 95.25 122 GLN A CA 1
ATOM 888 C C . GLN A 1 122 ? -11.057 -10.874 24.247 1.00 95.25 122 GLN A C 1
ATOM 890 O O . GLN A 1 122 ? -11.984 -11.210 24.982 1.00 95.25 122 GLN A O 1
ATOM 895 N N . LEU A 1 123 ? -10.398 -9.725 24.427 1.00 96.81 123 LEU A N 1
ATOM 896 C CA . LEU A 1 123 ? -10.701 -8.801 25.525 1.00 96.81 123 LEU A CA 1
ATOM 897 C C . LEU A 1 123 ? -12.142 -8.278 25.460 1.00 96.81 123 LEU A C 1
ATOM 899 O O . LEU A 1 123 ? -12.800 -8.124 26.487 1.00 96.81 123 LEU A O 1
ATOM 903 N N . SER A 1 124 ? -12.659 -8.013 24.258 1.00 97.25 124 SER A N 1
ATOM 904 C CA . SER A 1 124 ? -14.050 -7.581 24.087 1.00 97.25 124 SER A CA 1
ATOM 905 C C . SER A 1 124 ? -15.036 -8.680 24.494 1.00 97.25 124 SER A C 1
ATOM 907 O O . SER A 1 124 ? -16.054 -8.379 25.114 1.00 97.25 124 SER A O 1
ATOM 909 N N . GLU A 1 125 ? -14.742 -9.944 24.188 1.00 95.50 125 GLU A N 1
ATOM 910 C C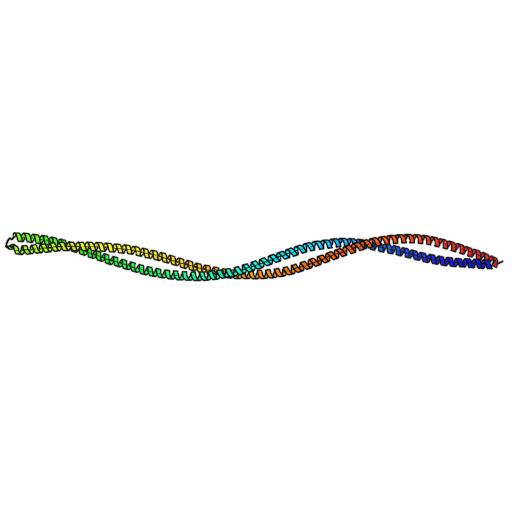A . GLU A 1 125 ? -15.557 -11.091 24.603 1.00 95.50 125 GLU A CA 1
ATOM 911 C C . GLU A 1 125 ? -15.532 -11.288 26.128 1.00 95.50 125 GLU A C 1
ATOM 913 O O . GLU A 1 125 ? -16.587 -11.468 26.742 1.00 95.50 125 GLU A O 1
ATOM 918 N N . GLU A 1 126 ? -14.366 -11.134 26.761 1.00 97.38 126 GLU A N 1
ATOM 919 C CA . GLU A 1 126 ? -14.234 -11.150 28.225 1.00 97.38 126 GLU A CA 1
ATOM 920 C C . GLU A 1 126 ? -15.055 -10.033 28.891 1.00 97.38 126 GLU A C 1
ATOM 922 O O . GLU A 1 126 ? -15.738 -10.272 29.890 1.00 97.38 126 GLU A O 1
ATOM 927 N N . VAL A 1 127 ? -15.060 -8.824 28.316 1.00 98.12 127 VAL A N 1
ATOM 928 C CA . VAL A 1 127 ? -15.879 -7.702 28.809 1.00 98.12 127 VAL A CA 1
ATOM 929 C C . VAL A 1 127 ? -17.375 -7.992 28.676 1.00 98.12 127 VAL A C 1
ATOM 931 O O . VAL A 1 127 ? -18.131 -7.659 29.589 1.00 98.12 127 VAL A O 1
ATOM 934 N N . VAL A 1 128 ? -17.817 -8.617 27.577 1.00 97.62 128 VAL A N 1
ATOM 935 C CA . VAL A 1 128 ? -19.221 -9.038 27.418 1.00 97.62 128 VAL A CA 1
ATOM 936 C C . VAL A 1 128 ? -19.604 -10.015 28.525 1.00 97.62 128 VAL A C 1
ATOM 938 O O . VAL A 1 128 ? -20.607 -9.793 29.202 1.00 97.62 128 VAL A O 1
ATOM 941 N N . TRP A 1 129 ? -18.781 -11.039 28.757 1.00 97.00 129 TRP A N 1
ATOM 942 C CA . TRP A 1 129 ? -19.043 -12.046 29.783 1.00 97.00 129 TRP A CA 1
ATOM 943 C C . TRP A 1 129 ? -19.073 -11.445 31.196 1.00 97.00 129 TRP A C 1
ATOM 945 O O . TRP A 1 129 ? -19.987 -11.716 31.976 1.00 97.00 129 TRP A O 1
ATOM 955 N N . ALA A 1 130 ? -18.124 -10.560 31.514 1.00 97.75 130 ALA A N 1
ATOM 956 C CA . ALA A 1 130 ? -18.080 -9.865 32.798 1.00 97.75 130 ALA A CA 1
ATOM 957 C C . ALA A 1 130 ? -19.285 -8.928 33.003 1.00 97.75 130 ALA A C 1
ATOM 959 O O . ALA A 1 130 ? -19.831 -8.853 34.106 1.00 97.75 130 ALA A O 1
ATOM 960 N N . ALA A 1 131 ? -19.720 -8.224 31.954 1.00 97.88 131 ALA A N 1
ATOM 961 C CA . ALA A 1 131 ? -20.887 -7.351 32.016 1.00 97.88 131 ALA A CA 1
ATOM 962 C C . ALA A 1 131 ? -22.187 -8.146 32.211 1.00 97.88 131 ALA A C 1
ATOM 964 O O . ALA A 1 131 ? -23.016 -7.748 33.028 1.00 97.88 131 ALA A O 1
ATOM 965 N N . GLU A 1 132 ? -22.347 -9.275 31.514 1.00 96.12 132 GLU A N 1
ATOM 966 C CA . GLU A 1 132 ? -23.493 -10.181 31.676 1.00 96.12 132 GLU A CA 1
ATOM 967 C C . GLU A 1 132 ? -23.543 -10.770 33.093 1.00 96.12 132 GLU A C 1
ATOM 969 O O . GLU A 1 132 ? -24.565 -10.646 33.768 1.00 96.12 132 GLU A O 1
ATOM 974 N N . GLY A 1 133 ? -22.416 -11.275 33.608 1.00 97.25 133 GLY A N 1
ATOM 975 C CA . GLY A 1 133 ? -22.334 -11.744 34.996 1.00 97.25 133 GLY A CA 1
ATOM 976 C C . GLY A 1 133 ? -22.607 -10.639 36.028 1.00 97.25 133 GLY A C 1
ATOM 977 O O . GLY A 1 133 ? -23.218 -10.883 37.070 1.00 97.25 133 GLY A O 1
ATOM 978 N N . GLY A 1 134 ? -22.208 -9.397 35.735 1.00 97.69 134 GLY A N 1
ATOM 979 C CA . GLY A 1 134 ? -22.532 -8.239 36.567 1.00 97.69 134 GLY A CA 1
ATOM 980 C C . GLY A 1 134 ? -24.029 -7.901 36.577 1.00 97.69 134 GLY A C 1
ATOM 981 O O . GLY A 1 134 ? -24.567 -7.563 37.632 1.00 97.69 134 GLY A O 1
ATOM 982 N N . VAL A 1 135 ? -24.713 -8.016 35.432 1.00 97.19 135 VAL A N 1
ATOM 983 C CA . VAL A 1 135 ? -26.173 -7.829 35.336 1.00 97.19 135 VAL A CA 1
ATOM 984 C C . VAL A 1 135 ? -26.900 -8.878 36.177 1.00 97.19 135 VAL A C 1
ATOM 986 O O . VAL A 1 135 ? -27.799 -8.523 36.941 1.00 97.19 135 VAL A O 1
ATOM 989 N N . ASP A 1 136 ? -26.473 -10.139 36.114 1.00 96.81 136 ASP A N 1
ATOM 990 C CA . ASP A 1 136 ? -27.051 -11.217 36.925 1.00 96.81 136 ASP A CA 1
ATOM 991 C C . ASP A 1 136 ? -26.882 -10.957 38.431 1.00 96.81 136 ASP A C 1
ATOM 993 O O . ASP A 1 136 ? -27.843 -11.068 39.200 1.00 96.81 136 ASP A O 1
ATOM 997 N N . ALA A 1 137 ? -25.694 -10.517 38.860 1.00 97.31 137 ALA A N 1
ATOM 998 C CA . ALA A 1 137 ? -25.434 -10.157 40.254 1.00 97.31 137 ALA A CA 1
ATOM 999 C C . ALA A 1 137 ? -26.298 -8.973 40.735 1.00 97.31 137 ALA A C 1
ATOM 1001 O O . ALA A 1 137 ? -26.772 -8.959 41.879 1.00 97.31 137 ALA A O 1
ATOM 1002 N N . ILE A 1 138 ? -26.541 -7.980 39.871 1.00 97.12 138 ILE A N 1
ATOM 1003 C CA . ILE A 1 138 ? -27.451 -6.867 40.175 1.00 97.12 138 ILE A CA 1
ATOM 1004 C C . ILE A 1 138 ? -28.893 -7.357 40.298 1.00 97.12 138 ILE A C 1
ATOM 1006 O O . ILE A 1 138 ? -29.567 -6.981 41.257 1.00 97.12 138 ILE A O 1
ATOM 1010 N N . ASN A 1 139 ? -29.357 -8.216 39.390 1.00 95.06 139 ASN A N 1
ATOM 1011 C CA . ASN A 1 139 ? -30.705 -8.781 39.454 1.00 95.06 139 ASN A CA 1
ATOM 1012 C C . ASN A 1 139 ? -30.935 -9.544 40.765 1.00 95.06 139 ASN A C 1
ATOM 1014 O O . ASN A 1 139 ? -31.943 -9.325 41.442 1.00 95.06 139 ASN A O 1
ATOM 1018 N N . GLN A 1 140 ? -29.958 -10.350 41.186 1.00 95.81 140 GLN A N 1
ATOM 1019 C CA . GLN A 1 140 ? -30.005 -11.042 42.474 1.00 95.81 140 GLN A CA 1
ATOM 1020 C C . GLN A 1 140 ? -30.001 -10.060 43.660 1.00 95.81 140 GLN A C 1
ATOM 1022 O O . GLN A 1 140 ? -30.707 -10.255 44.650 1.00 95.81 140 GLN A O 1
ATOM 1027 N N . THR A 1 141 ? -29.254 -8.958 43.553 1.00 94.94 141 THR A N 1
ATOM 1028 C CA . THR A 1 141 ? -29.251 -7.893 44.569 1.00 94.94 141 THR A CA 1
ATOM 1029 C C . THR A 1 141 ? -30.620 -7.213 44.675 1.00 94.94 141 THR A C 1
ATOM 1031 O O . THR A 1 141 ? -31.111 -6.997 45.783 1.00 94.94 141 THR A O 1
ATOM 1034 N N . ILE A 1 142 ? -31.272 -6.915 43.546 1.00 94.25 142 ILE A N 1
ATOM 1035 C CA . ILE A 1 142 ? -32.619 -6.323 43.505 1.00 94.25 142 ILE A CA 1
ATOM 1036 C C . ILE A 1 142 ? -33.642 -7.257 44.165 1.00 94.25 142 ILE A C 1
ATOM 1038 O O . ILE A 1 142 ? -34.489 -6.796 44.933 1.00 94.25 142 ILE A O 1
ATOM 1042 N N . GLU A 1 143 ? -33.549 -8.567 43.924 1.00 95.19 143 GLU A N 1
ATOM 1043 C CA . GLU A 1 143 ? -34.402 -9.565 44.577 1.00 95.19 143 GLU A CA 1
ATOM 1044 C C . GLU A 1 143 ? -34.254 -9.522 46.108 1.00 95.19 143 GLU A C 1
ATOM 1046 O O . GLU A 1 143 ? -35.250 -9.421 46.832 1.00 95.19 143 GLU A O 1
ATOM 1051 N N . VAL A 1 144 ? -33.015 -9.488 46.612 1.00 95.06 144 VAL A N 1
ATOM 1052 C CA . VAL A 1 144 ? -32.732 -9.365 48.053 1.00 95.06 144 VAL A CA 1
ATOM 1053 C C . VAL A 1 144 ? -33.260 -8.051 48.628 1.00 95.06 144 VAL A C 1
ATOM 1055 O O . VAL A 1 144 ? -33.876 -8.047 49.696 1.00 95.06 144 VAL A O 1
ATOM 1058 N N . ILE A 1 145 ? -33.086 -6.933 47.922 1.00 93.69 145 ILE A N 1
ATOM 1059 C CA . ILE A 1 145 ? -33.601 -5.628 48.356 1.00 93.69 145 ILE A CA 1
ATOM 1060 C C . ILE A 1 145 ? -35.138 -5.640 48.436 1.00 93.69 145 ILE A C 1
ATOM 1062 O O . ILE A 1 145 ? -35.709 -5.112 49.394 1.00 93.69 145 ILE A O 1
ATOM 1066 N N . ASN A 1 146 ? -35.821 -6.297 47.495 1.00 91.44 146 ASN A N 1
ATOM 1067 C CA . ASN A 1 146 ? -37.275 -6.463 47.541 1.00 91.44 146 ASN A CA 1
ATOM 1068 C C . ASN A 1 146 ? -37.728 -7.330 48.729 1.00 91.44 146 ASN A C 1
ATOM 1070 O O . ASN A 1 146 ? -38.729 -7.010 49.376 1.00 91.44 146 ASN A O 1
ATOM 1074 N N . MET A 1 147 ? -36.974 -8.375 49.088 1.00 93.31 147 MET A N 1
ATOM 1075 C CA . MET A 1 147 ? -37.238 -9.142 50.315 1.00 93.31 147 MET A CA 1
ATOM 1076 C C . MET A 1 147 ? -37.088 -8.281 51.580 1.00 93.31 147 MET A C 1
ATOM 1078 O O . MET A 1 147 ? -37.915 -8.366 52.495 1.00 93.31 147 MET A O 1
ATOM 1082 N N . ILE A 1 148 ? -36.076 -7.406 51.625 1.00 92.19 148 ILE A N 1
ATOM 1083 C CA . ILE A 1 148 ? -35.882 -6.444 52.722 1.00 92.19 148 ILE A CA 1
ATOM 1084 C C . ILE A 1 148 ? -37.048 -5.450 52.784 1.00 92.19 148 ILE A C 1
ATOM 1086 O O . ILE A 1 148 ? -37.560 -5.182 53.872 1.00 92.19 148 ILE A O 1
ATOM 1090 N N . LYS A 1 149 ? -37.512 -4.941 51.635 1.00 89.25 149 LYS A N 1
ATOM 1091 C CA . LYS A 1 149 ? -38.674 -4.043 51.541 1.00 89.25 149 LYS A CA 1
ATOM 1092 C C . LYS A 1 149 ? -39.928 -4.668 52.154 1.00 89.25 149 LYS A C 1
ATOM 1094 O O . LYS A 1 149 ? -40.594 -4.029 52.969 1.00 89.25 149 LYS A O 1
ATOM 1099 N N . ASN A 1 150 ? -40.212 -5.922 51.808 1.00 91.75 150 ASN A N 1
ATOM 1100 C CA . ASN A 1 150 ? -41.355 -6.658 52.351 1.00 91.75 150 ASN A CA 1
ATOM 1101 C C . ASN A 1 150 ? -41.213 -6.872 53.866 1.00 91.75 150 ASN A C 1
ATOM 1103 O O . ASN A 1 150 ? -42.135 -6.575 54.622 1.00 91.75 150 ASN A O 1
ATOM 1107 N N . SER A 1 151 ? -40.024 -7.271 54.325 1.00 92.69 151 SER A N 1
ATOM 1108 C CA . SER A 1 151 ? -39.743 -7.471 55.756 1.00 92.69 151 SER A CA 1
ATOM 1109 C C . SER A 1 151 ? -39.881 -6.175 56.568 1.00 92.69 151 SER A C 1
ATOM 1111 O O . SER A 1 151 ? -40.379 -6.181 57.695 1.00 92.69 151 SER A O 1
ATOM 1113 N N . ALA A 1 152 ? -39.477 -5.037 55.997 1.00 91.00 152 ALA A N 1
ATOM 1114 C CA . ALA A 1 152 ? -39.659 -3.723 56.606 1.00 91.00 152 ALA A CA 1
ATOM 1115 C C . ALA A 1 152 ? -41.146 -3.337 56.698 1.00 91.00 152 ALA A C 1
ATOM 1117 O O . ALA A 1 152 ? -41.580 -2.820 57.729 1.00 91.00 152 ALA A O 1
ATOM 1118 N N . ALA A 1 153 ? -41.942 -3.620 55.661 1.00 89.50 153 ALA A N 1
ATOM 1119 C CA . ALA A 1 153 ? -43.387 -3.388 55.682 1.00 89.50 153 ALA A CA 1
ATOM 1120 C C . ALA A 1 153 ? -44.088 -4.226 56.770 1.00 89.50 153 ALA A C 1
ATOM 1122 O O . ALA A 1 153 ? -44.913 -3.699 57.526 1.00 89.50 153 ALA A O 1
ATOM 1123 N N . ASP A 1 154 ? -43.695 -5.493 56.920 1.00 92.81 154 ASP A N 1
ATOM 1124 C CA . ASP A 1 154 ? -44.194 -6.371 57.983 1.00 92.81 154 ASP A CA 1
ATOM 1125 C C . ASP A 1 154 ? -43.823 -5.846 59.377 1.00 92.81 154 ASP A C 1
ATOM 1127 O O . ASP A 1 154 ? -44.671 -5.801 60.276 1.00 92.81 154 ASP A O 1
ATOM 1131 N N . ALA A 1 155 ? -42.587 -5.366 59.556 1.00 91.50 155 ALA A N 1
ATOM 1132 C CA . ALA A 1 155 ? -42.146 -4.755 60.807 1.00 91.50 155 ALA A CA 1
ATOM 1133 C C . ALA A 1 155 ? -42.981 -3.513 61.170 1.00 91.50 155 ALA A C 1
ATOM 1135 O O . ALA A 1 155 ? -43.417 -3.387 62.317 1.00 91.50 155 ALA A O 1
ATOM 1136 N N . VAL A 1 156 ? -43.279 -2.631 60.204 1.00 91.25 156 VAL A N 1
ATOM 1137 C CA . VAL A 1 156 ? -44.173 -1.474 60.423 1.00 91.25 156 VAL A CA 1
ATOM 1138 C C . VAL A 1 156 ? -45.554 -1.931 60.894 1.00 91.25 156 VAL A C 1
ATOM 1140 O O . VAL A 1 156 ? -46.082 -1.374 61.858 1.00 91.25 156 VAL A O 1
ATOM 1143 N N . SER A 1 157 ? -46.125 -2.961 60.264 1.00 92.31 157 SER A N 1
ATOM 1144 C CA . SER A 1 157 ? -47.431 -3.519 60.641 1.00 92.31 157 SER A CA 1
ATOM 1145 C C . SER A 1 157 ? -47.435 -4.070 62.074 1.00 92.31 157 SER A C 1
ATOM 1147 O O . SER A 1 157 ? -48.330 -3.766 62.870 1.00 92.31 157 SER A O 1
ATOM 1149 N N . VAL A 1 158 ? -46.405 -4.834 62.455 1.00 93.50 158 VAL A N 1
ATOM 1150 C CA . VAL A 1 158 ? -46.259 -5.381 63.815 1.00 93.50 158 VAL A CA 1
ATOM 1151 C C . VAL A 1 158 ? -46.116 -4.266 64.852 1.00 93.50 158 VAL A C 1
ATOM 1153 O O . VAL A 1 158 ? -46.844 -4.272 65.847 1.00 93.50 158 VAL A O 1
ATOM 1156 N N . ILE A 1 159 ? -45.235 -3.291 64.610 1.00 92.62 159 ILE A N 1
ATOM 1157 C CA . ILE A 1 159 ? -44.990 -2.182 65.543 1.00 92.62 159 ILE A CA 1
ATOM 1158 C C . ILE A 1 159 ? -46.234 -1.293 65.667 1.00 92.62 159 ILE A C 1
ATOM 1160 O O . ILE A 1 159 ? -46.564 -0.855 66.767 1.00 92.62 159 ILE A O 1
ATOM 1164 N N . SER A 1 160 ? -46.966 -1.066 64.573 1.00 90.00 160 SER A N 1
ATOM 1165 C CA . SER A 1 160 ? -48.210 -0.290 64.590 1.00 90.00 160 SER A CA 1
ATOM 1166 C C . SER A 1 160 ? -49.305 -0.979 65.413 1.00 90.00 160 SER A C 1
ATOM 1168 O O . SER A 1 160 ? -49.929 -0.337 66.261 1.00 90.00 160 SER A O 1
ATOM 1170 N N . ARG A 1 161 ? -49.482 -2.301 65.258 1.00 92.06 161 ARG A N 1
ATOM 1171 C CA . ARG A 1 161 ? -50.401 -3.085 66.107 1.00 92.06 161 ARG A CA 1
ATOM 1172 C C . ARG A 1 161 ? -49.991 -3.062 67.578 1.00 92.06 161 ARG A C 1
ATOM 1174 O O . ARG A 1 161 ? -50.861 -2.969 68.441 1.00 92.06 161 ARG A O 1
ATOM 1181 N N . LEU A 1 162 ? -48.689 -3.133 67.869 1.00 91.56 162 LEU A N 1
ATOM 1182 C CA . LEU A 1 162 ? -48.174 -2.989 69.231 1.00 91.56 162 LEU A CA 1
ATOM 1183 C C . LEU A 1 162 ? -48.511 -1.602 69.797 1.00 91.56 162 LEU A C 1
ATOM 1185 O O . LEU A 1 162 ? -49.032 -1.516 70.903 1.00 91.56 162 LEU A O 1
ATOM 1189 N N . GLY A 1 163 ? -48.303 -0.537 69.018 1.00 90.31 163 GLY A N 1
ATOM 1190 C CA . GLY A 1 163 ? -48.682 0.826 69.390 1.00 90.31 163 GLY A CA 1
ATOM 1191 C C . GLY A 1 163 ? -50.171 0.959 69.724 1.00 90.31 163 GLY A C 1
ATOM 1192 O O . GLY A 1 163 ? -50.509 1.562 70.739 1.00 90.31 163 GLY A O 1
ATOM 1193 N N . GLY A 1 164 ? -51.051 0.328 68.936 1.00 90.50 164 GLY A N 1
ATOM 1194 C CA . GLY A 1 164 ? -52.492 0.276 69.215 1.00 90.50 164 GLY A CA 1
ATOM 1195 C C . GLY A 1 164 ? -52.835 -0.445 70.524 1.00 90.50 164 GLY A C 1
ATOM 1196 O O . GLY A 1 164 ? -53.594 0.081 71.332 1.00 90.50 164 GLY A O 1
ATOM 1197 N N . ARG A 1 165 ? -52.217 -1.607 70.787 1.00 91.31 165 ARG A N 1
ATOM 1198 C CA . ARG A 1 165 ? -52.397 -2.345 72.055 1.00 91.31 165 ARG A CA 1
ATOM 1199 C C . ARG A 1 165 ? -51.898 -1.559 73.267 1.00 91.31 165 ARG A C 1
ATOM 1201 O O . ARG A 1 165 ? -52.514 -1.600 74.324 1.00 91.31 165 ARG A O 1
ATOM 1208 N N . ILE A 1 166 ? -50.789 -0.837 73.125 1.00 92.19 166 ILE A N 1
ATOM 1209 C CA . ILE A 1 166 ? -50.258 0.019 74.192 1.00 92.19 166 ILE A CA 1
ATOM 1210 C C . ILE A 1 166 ? -51.221 1.183 74.478 1.00 92.19 166 ILE A C 1
ATOM 1212 O O . ILE A 1 166 ? -51.399 1.558 75.633 1.00 92.19 166 ILE A O 1
ATOM 1216 N N . ASP A 1 167 ? -51.870 1.735 73.450 1.00 89.56 167 ASP A N 1
ATOM 1217 C CA . ASP A 1 167 ? -52.895 2.774 73.609 1.00 89.56 167 ASP A CA 1
ATOM 1218 C C . ASP A 1 167 ? -54.144 2.257 74.348 1.00 89.56 167 ASP A C 1
ATOM 1220 O O . ASP A 1 167 ? -54.686 2.945 75.213 1.00 89.56 167 ASP A O 1
ATOM 1224 N N . GLU A 1 168 ? -54.564 1.012 74.086 1.00 92.44 168 GLU A N 1
ATOM 1225 C CA . GLU A 1 168 ? -55.615 0.335 74.863 1.00 92.44 168 GLU A CA 1
ATOM 1226 C C . GLU A 1 168 ? -55.223 0.158 76.337 1.00 92.44 168 GLU A C 1
ATOM 1228 O O . GLU A 1 168 ? -56.027 0.465 77.218 1.00 92.44 168 GLU A O 1
ATOM 1233 N N . ILE A 1 169 ? -53.984 -0.263 76.622 1.00 92.00 169 ILE A N 1
ATOM 1234 C CA . ILE A 1 169 ? -53.476 -0.361 78.002 1.00 92.00 169 ILE A CA 1
ATOM 1235 C C . ILE A 1 169 ? -53.484 1.015 78.680 1.00 92.00 169 ILE A C 1
ATOM 1237 O O . ILE A 1 169 ? -53.891 1.122 79.834 1.00 92.00 169 ILE A O 1
ATOM 1241 N N . GLY A 1 170 ? -53.107 2.078 77.963 1.00 90.38 170 GLY A N 1
ATOM 1242 C CA . GLY A 1 170 ? -53.180 3.450 78.470 1.00 90.38 170 GLY A CA 1
ATOM 1243 C C . GLY A 1 170 ? -54.593 3.855 78.910 1.00 90.38 170 GLY A C 1
ATOM 1244 O O . GLY A 1 170 ? -54.755 4.458 79.970 1.00 90.38 170 GLY A O 1
ATOM 1245 N N . LYS A 1 171 ? -55.627 3.465 78.150 1.00 90.81 171 LYS A N 1
ATOM 1246 C CA . LYS A 1 171 ? -57.037 3.699 78.522 1.00 90.81 171 LYS A CA 1
ATOM 1247 C C . LYS A 1 171 ? -57.436 2.923 79.775 1.00 90.81 171 LYS A C 1
ATOM 1249 O O . LYS A 1 171 ? -58.115 3.475 80.633 1.00 90.81 171 LYS A O 1
ATOM 1254 N N . ILE A 1 172 ? -57.000 1.667 79.892 1.00 91.75 172 ILE A N 1
ATOM 1255 C CA . ILE A 1 172 ? -57.260 0.839 81.080 1.00 91.75 172 ILE A CA 1
ATOM 1256 C C . ILE A 1 172 ? -56.614 1.466 82.319 1.00 91.75 172 ILE A C 1
ATOM 1258 O O . ILE A 1 172 ? -57.261 1.551 83.357 1.00 91.75 172 ILE A O 1
ATOM 1262 N N . LEU A 1 173 ? -55.376 1.954 82.210 1.00 91.88 173 LEU A N 1
ATOM 1263 C CA . LEU A 1 173 ? -54.688 2.617 83.322 1.00 91.88 173 LEU A CA 1
ATOM 1264 C C . LEU A 1 173 ? -55.409 3.886 83.779 1.00 91.88 173 LEU A C 1
ATOM 1266 O O . LEU A 1 173 ? -55.498 4.102 84.978 1.00 91.88 173 LEU A O 1
ATOM 1270 N N . SER A 1 174 ? -55.979 4.675 82.859 1.00 88.81 174 SER A N 1
ATOM 1271 C CA . SER A 1 174 ? -56.811 5.833 83.227 1.00 88.81 174 SER A CA 1
ATOM 1272 C C . SER A 1 174 ? -58.021 5.419 84.067 1.00 88.81 174 SER A C 1
ATOM 1274 O O . SER A 1 174 ? -58.307 6.052 85.071 1.00 88.81 174 SER A O 1
ATOM 1276 N N . VAL A 1 175 ? -58.696 4.324 83.697 1.00 93.06 175 VAL A N 1
ATOM 1277 C CA . VAL A 1 175 ? -59.831 3.797 84.473 1.00 93.06 175 VAL A CA 1
ATOM 1278 C C . VAL A 1 175 ? -59.376 3.286 85.843 1.00 93.06 175 VAL A C 1
ATOM 1280 O O . VAL A 1 175 ? -60.083 3.472 86.826 1.00 93.06 175 VAL A O 1
ATOM 1283 N N . ILE A 1 176 ? -58.209 2.641 85.931 1.00 91.00 176 ILE A N 1
ATOM 1284 C CA . ILE A 1 176 ? -57.658 2.168 87.211 1.00 91.00 176 ILE A CA 1
ATOM 1285 C C . ILE A 1 176 ? -57.284 3.347 88.118 1.00 91.00 176 ILE A C 1
ATOM 1287 O O . ILE A 1 176 ? -57.528 3.268 89.321 1.00 91.00 176 ILE A O 1
ATOM 1291 N N . ASP A 1 177 ? -56.727 4.424 87.561 1.00 90.25 177 ASP A N 1
ATOM 1292 C CA . ASP A 1 177 ? -56.405 5.652 88.299 1.00 90.25 177 ASP A CA 1
ATOM 1293 C C . ASP A 1 177 ? -57.689 6.293 88.853 1.00 90.25 177 ASP A C 1
ATOM 1295 O O . ASP A 1 177 ? -57.792 6.500 90.062 1.00 90.25 177 ASP A O 1
ATOM 1299 N N . ASP A 1 178 ? -58.722 6.441 88.010 1.00 90.81 178 ASP A N 1
ATOM 1300 C CA . ASP A 1 178 ? -60.046 6.942 88.409 1.00 90.81 178 ASP A CA 1
ATOM 1301 C C . ASP A 1 178 ? -60.678 6.076 89.519 1.00 90.81 178 ASP A C 1
ATOM 1303 O O . ASP A 1 178 ? -61.223 6.588 90.500 1.00 90.81 178 ASP A O 1
ATOM 1307 N N . VAL A 1 179 ? -60.600 4.743 89.394 1.00 91.06 179 VAL A N 1
ATOM 1308 C CA . VAL A 1 179 ? -61.111 3.800 90.406 1.00 91.06 179 VAL A CA 1
ATOM 1309 C C . VAL A 1 179 ? -60.303 3.885 91.699 1.00 91.06 179 VAL A C 1
ATOM 1311 O O . VAL A 1 179 ? -60.886 3.818 92.782 1.00 91.06 179 VAL A O 1
ATOM 1314 N N . SER A 1 180 ? -58.982 4.042 91.619 1.00 91.88 180 SER A N 1
ATOM 1315 C CA . SER A 1 180 ? -58.114 4.188 92.794 1.00 91.88 180 SER A CA 1
ATOM 1316 C C . SER A 1 180 ? -58.411 5.494 93.529 1.00 91.88 180 SER A C 1
ATOM 1318 O O . SER A 1 180 ? -58.540 5.487 94.751 1.00 91.88 180 SER A O 1
ATOM 1320 N N . GLU A 1 181 ? -58.629 6.594 92.805 1.00 89.75 181 GLU A N 1
ATOM 1321 C CA . GLU A 1 181 ? -59.028 7.883 93.380 1.00 89.75 181 GLU A CA 1
ATOM 1322 C C . GLU A 1 181 ? -60.423 7.814 94.022 1.00 89.75 181 GLU A C 1
ATOM 1324 O O . GLU A 1 181 ? -60.607 8.248 95.164 1.00 89.75 181 GLU A O 1
ATOM 1329 N N . GLN A 1 182 ? -61.395 7.186 93.351 1.00 90.75 182 GLN A N 1
ATOM 1330 C CA . GLN A 1 182 ? -62.720 6.932 93.928 1.00 90.75 182 GLN A CA 1
ATOM 1331 C C . GLN A 1 182 ? -62.644 6.057 95.182 1.00 90.75 182 GLN A C 1
ATOM 1333 O O . GLN A 1 182 ? -63.317 6.346 96.172 1.00 90.75 182 GLN A O 1
ATOM 1338 N N . THR A 1 183 ? -61.817 5.010 95.165 1.00 92.50 183 THR A N 1
ATOM 1339 C CA . THR A 1 183 ? -61.619 4.107 96.307 1.00 92.50 183 THR A CA 1
ATOM 1340 C C . THR A 1 183 ? -60.961 4.841 97.472 1.00 92.50 183 THR A C 1
ATOM 1342 O O . THR A 1 183 ? -61.394 4.675 98.609 1.00 92.50 183 THR A O 1
ATOM 1345 N N . ASN A 1 184 ? -59.993 5.718 97.198 1.00 89.81 184 ASN A N 1
ATOM 1346 C CA . ASN A 1 184 ? -59.364 6.581 98.196 1.00 89.81 184 ASN A CA 1
ATOM 1347 C C . ASN A 1 184 ? -60.380 7.546 98.838 1.00 89.81 184 ASN A C 1
ATOM 1349 O O . ASN A 1 184 ? -60.436 7.674 100.061 1.00 89.81 184 ASN A O 1
ATOM 1353 N N . LEU A 1 185 ? -61.251 8.170 98.035 1.00 90.25 185 LEU A N 1
ATOM 1354 C CA . LEU A 1 185 ? -62.335 9.034 98.525 1.00 90.25 185 LEU A CA 1
ATOM 1355 C C . LEU A 1 185 ? -63.385 8.261 99.341 1.00 90.25 185 LEU A C 1
ATOM 1357 O O . LEU A 1 185 ? -63.860 8.750 100.368 1.00 90.25 185 LEU A O 1
ATOM 1361 N N . LEU A 1 186 ? -63.743 7.049 98.912 1.00 89.38 186 LEU A N 1
ATOM 1362 C CA . LEU A 1 186 ? -64.645 6.150 99.640 1.00 89.38 186 LEU A CA 1
ATOM 1363 C C . LEU A 1 186 ? -64.045 5.715 100.981 1.00 89.38 186 LEU A C 1
ATOM 1365 O O . LEU A 1 186 ? -64.739 5.757 101.997 1.00 89.38 186 LEU A O 1
ATOM 1369 N N . ALA A 1 187 ? -62.765 5.345 100.991 1.00 90.44 187 ALA A N 1
ATOM 1370 C CA . ALA A 1 187 ? -62.024 4.970 102.189 1.00 90.44 187 ALA A CA 1
ATOM 1371 C C . ALA A 1 187 ? -61.902 6.144 103.166 1.00 90.44 187 ALA A C 1
ATOM 1373 O O . ALA A 1 187 ? -62.154 5.981 104.357 1.00 90.44 187 ALA A O 1
ATOM 1374 N N . LEU A 1 188 ? -61.632 7.352 102.662 1.00 87.38 188 LEU A N 1
ATOM 1375 C CA . LEU A 1 188 ? -61.616 8.575 103.462 1.00 87.38 188 LEU A CA 1
ATOM 1376 C C . LEU A 1 188 ? -62.986 8.858 104.095 1.00 87.38 188 LEU A C 1
ATOM 1378 O O . LEU A 1 188 ? -63.069 9.130 105.292 1.00 87.38 188 LEU A O 1
ATOM 1382 N N . ASN A 1 189 ? -64.071 8.744 103.324 1.00 85.31 189 ASN A N 1
ATOM 1383 C CA . ASN A 1 189 ? -65.431 8.898 103.846 1.00 85.31 189 ASN A CA 1
ATOM 1384 C C . ASN A 1 189 ? -65.761 7.830 104.903 1.00 85.31 189 ASN A C 1
ATOM 1386 O O . ASN A 1 189 ? -66.354 8.150 105.934 1.00 85.31 189 ASN A O 1
ATOM 1390 N N . ALA A 1 190 ? -65.342 6.579 104.690 1.00 86.38 190 ALA A N 1
ATOM 1391 C CA . ALA A 1 190 ? -65.505 5.501 105.661 1.00 86.38 190 ALA A CA 1
ATOM 1392 C C . ALA A 1 190 ? -64.698 5.753 106.947 1.00 86.38 190 ALA A C 1
ATOM 1394 O O . ALA A 1 190 ? -65.224 5.541 108.039 1.00 86.38 190 ALA A O 1
ATOM 1395 N N . ALA A 1 191 ? -63.470 6.270 106.838 1.00 85.06 191 ALA A N 1
ATOM 1396 C CA . ALA A 1 191 ? -62.630 6.646 107.974 1.00 85.06 191 ALA A CA 1
ATOM 1397 C C . ALA A 1 191 ? -63.246 7.802 108.783 1.00 85.06 191 ALA A C 1
ATOM 1399 O O . ALA A 1 191 ? -63.271 7.746 110.013 1.00 85.06 191 ALA A O 1
ATOM 1400 N N . ILE A 1 192 ? -63.826 8.809 108.110 1.00 83.38 192 ILE A N 1
ATOM 1401 C CA . ILE A 1 192 ? -64.560 9.913 108.754 1.00 83.38 192 ILE A CA 1
ATOM 1402 C C . ILE A 1 192 ? -65.769 9.378 109.534 1.00 83.38 192 ILE A C 1
ATOM 1404 O O . ILE A 1 192 ? -65.932 9.703 110.711 1.00 83.38 192 ILE A O 1
ATOM 1408 N N . ILE A 1 193 ? -66.594 8.525 108.915 1.00 83.50 193 ILE A N 1
ATOM 1409 C CA . ILE A 1 193 ? -67.781 7.938 109.561 1.00 83.50 193 ILE A CA 1
ATOM 1410 C C . ILE A 1 193 ? -67.373 7.037 110.740 1.00 83.50 193 ILE A C 1
ATOM 1412 O O . ILE A 1 193 ? -68.008 7.070 111.796 1.00 83.50 193 ILE A O 1
ATOM 1416 N N . ALA A 1 194 ? -66.293 6.265 110.597 1.00 82.69 194 ALA A N 1
ATOM 1417 C CA . ALA A 1 194 ? -65.764 5.416 111.660 1.00 82.69 194 ALA A CA 1
ATOM 1418 C C . ALA A 1 194 ? -65.222 6.234 112.847 1.00 82.69 194 ALA A C 1
ATOM 1420 O O . ALA A 1 194 ? -65.485 5.880 113.997 1.00 82.69 194 ALA A O 1
ATOM 1421 N N . ALA A 1 195 ? -64.549 7.361 112.589 1.00 80.00 195 ALA A N 1
ATOM 1422 C CA . ALA A 1 195 ? -64.133 8.309 113.624 1.00 80.00 195 ALA A CA 1
ATOM 1423 C C . ALA A 1 195 ? -65.340 8.959 114.329 1.00 80.00 195 ALA A C 1
ATOM 1425 O O . ALA A 1 195 ? -65.328 9.153 115.545 1.00 80.00 195 ALA A O 1
ATOM 1426 N N . GLN A 1 196 ? -66.412 9.236 113.582 1.00 80.44 196 GLN A N 1
ATOM 1427 C CA . GLN A 1 196 ? -67.657 9.813 114.094 1.00 80.44 196 GLN A CA 1
ATOM 1428 C C . GLN A 1 196 ? -68.453 8.841 114.992 1.00 80.44 196 GLN A C 1
ATOM 1430 O O . GLN A 1 196 ? -69.187 9.286 115.874 1.00 80.44 196 GLN A O 1
ATOM 1435 N N . ALA A 1 197 ? -68.275 7.525 114.822 1.00 80.38 197 ALA A N 1
ATOM 1436 C CA . ALA A 1 197 ? -68.894 6.472 115.637 1.00 80.38 197 ALA A CA 1
ATOM 1437 C C . ALA A 1 197 ? -68.158 6.162 116.967 1.00 80.38 197 ALA A C 1
ATOM 1439 O O . ALA A 1 197 ? -68.604 5.302 117.735 1.00 80.38 197 ALA A O 1
ATOM 1440 N N . GLY A 1 198 ? -67.044 6.845 117.270 1.00 76.75 198 GLY A N 1
ATOM 1441 C CA . GLY A 1 198 ? -66.331 6.728 118.550 1.00 76.75 198 GLY A CA 1
ATOM 1442 C C . GLY A 1 198 ? -65.766 5.324 118.835 1.00 76.75 198 GLY A C 1
ATOM 1443 O O . GLY A 1 198 ? -65.183 4.688 117.960 1.00 76.75 198 GLY A O 1
ATOM 1444 N N . GLU A 1 199 ? -65.928 4.814 120.067 1.00 73.44 199 GLU A N 1
ATOM 1445 C CA . GLU A 1 199 ? -65.406 3.493 120.492 1.00 73.44 199 GLU A CA 1
ATOM 1446 C C . GLU A 1 199 ? -65.939 2.320 119.641 1.00 73.44 199 GLU A C 1
ATOM 1448 O O . GLU A 1 199 ? -65.223 1.341 119.437 1.00 73.44 199 GLU A O 1
ATOM 1453 N N . HIS A 1 200 ? -67.155 2.424 119.087 1.00 71.44 200 HIS A N 1
ATOM 1454 C CA . HIS A 1 200 ? -67.763 1.372 118.259 1.00 71.44 200 HIS A CA 1
ATOM 1455 C C . HIS A 1 200 ? -67.229 1.333 116.813 1.00 71.44 200 HIS A C 1
ATOM 1457 O O . HIS A 1 200 ? -67.416 0.331 116.124 1.00 71.44 200 HIS A O 1
ATOM 1463 N N . GLY A 1 201 ? -66.555 2.394 116.351 1.00 79.38 201 GLY A N 1
ATOM 1464 C CA . GLY A 1 201 ? -66.035 2.525 114.985 1.00 79.38 201 GLY A CA 1
ATOM 1465 C C . GLY A 1 201 ? -64.568 2.124 114.801 1.00 79.38 201 GLY A C 1
ATOM 1466 O O . GLY A 1 201 ? -64.116 2.017 113.664 1.00 79.38 201 GLY A O 1
ATOM 1467 N N . LYS A 1 202 ? -63.816 1.851 115.880 1.00 75.50 202 LYS A N 1
ATOM 1468 C CA . LYS A 1 202 ? -62.359 1.590 115.825 1.00 75.50 202 LYS A CA 1
ATOM 1469 C C . LYS A 1 202 ? -61.956 0.474 114.853 1.00 75.50 202 LYS A C 1
ATOM 1471 O O . LYS A 1 202 ? -60.991 0.637 114.117 1.00 75.50 202 LYS A O 1
ATOM 1476 N N . GLY A 1 203 ? -62.695 -0.639 114.820 1.00 79.12 203 GLY A N 1
ATOM 1477 C CA . GLY A 1 203 ? -62.415 -1.745 113.892 1.00 79.12 203 GLY A CA 1
ATOM 1478 C C . GLY A 1 203 ? -62.649 -1.376 112.423 1.00 79.12 203 GLY A C 1
ATOM 1479 O O . GLY A 1 203 ? -61.884 -1.790 111.559 1.00 79.12 203 GLY A O 1
ATOM 1480 N N . PHE A 1 204 ? -63.661 -0.548 112.145 1.00 82.81 204 PHE A N 1
ATOM 1481 C CA . PHE A 1 204 ? -63.941 -0.034 110.801 1.00 82.81 204 PHE A CA 1
ATOM 1482 C C . PHE A 1 204 ? -62.954 1.058 110.373 1.00 82.81 204 PHE A C 1
ATOM 1484 O O . PHE A 1 204 ? -62.616 1.120 109.196 1.00 82.81 204 PHE A O 1
ATOM 1491 N N . ALA A 1 205 ? -62.455 1.873 111.308 1.00 82.88 205 ALA A N 1
ATOM 1492 C CA . ALA A 1 205 ? -61.447 2.896 111.031 1.00 82.88 205 ALA A CA 1
ATOM 1493 C C . ALA A 1 205 ? -60.130 2.276 110.537 1.00 82.88 205 ALA A C 1
ATOM 1495 O O . ALA A 1 205 ? -59.588 2.732 109.539 1.00 82.88 205 ALA A O 1
ATOM 1496 N N . VAL A 1 206 ? -59.673 1.182 111.164 1.00 84.69 206 VAL A N 1
ATOM 1497 C CA . VAL A 1 206 ? -58.458 0.462 110.734 1.00 84.69 206 VAL A CA 1
ATOM 1498 C C . VAL A 1 206 ? -58.612 -0.105 109.320 1.00 84.69 206 VAL A C 1
ATOM 1500 O O . VAL A 1 206 ? -57.702 0.009 108.508 1.00 84.69 206 VAL A O 1
ATOM 1503 N N . VAL A 1 207 ? -59.773 -0.686 108.998 1.00 87.06 207 VAL A N 1
ATOM 1504 C CA . VAL A 1 207 ? -60.044 -1.207 107.648 1.00 87.06 207 VAL A CA 1
ATOM 1505 C C . VAL A 1 207 ? -60.125 -0.073 106.622 1.00 87.06 207 VAL A C 1
ATOM 1507 O O . VAL A 1 207 ? -59.629 -0.224 105.511 1.00 87.06 207 VAL A O 1
ATOM 1510 N N . ALA A 1 208 ? -60.723 1.065 106.980 1.00 88.06 208 ALA A N 1
ATOM 1511 C CA . ALA A 1 208 ? -60.791 2.230 106.105 1.00 88.06 208 ALA A CA 1
ATOM 1512 C C . ALA A 1 208 ? -59.399 2.828 105.824 1.00 88.06 208 ALA A C 1
ATOM 1514 O O . ALA A 1 208 ? -59.109 3.132 104.670 1.00 88.06 208 ALA A O 1
ATOM 1515 N N . ASP A 1 209 ? -58.523 2.923 106.830 1.00 87.56 209 ASP A N 1
ATOM 1516 C CA . ASP A 1 209 ? -57.134 3.369 106.645 1.00 87.56 209 ASP A CA 1
ATOM 1517 C C . ASP A 1 209 ? -56.312 2.381 105.792 1.00 87.56 209 ASP A C 1
ATOM 1519 O O . ASP A 1 209 ? -55.543 2.816 104.938 1.00 87.56 209 ASP A O 1
ATOM 1523 N N . GLU A 1 210 ? -56.518 1.066 105.933 1.00 90.75 210 GLU A N 1
ATOM 1524 C CA . GLU A 1 210 ? -55.850 0.053 105.094 1.00 90.75 210 GLU A CA 1
ATOM 1525 C C . GLU A 1 210 ? -56.323 0.111 103.627 1.00 90.75 210 GLU A C 1
ATOM 1527 O O . GLU A 1 210 ? -55.518 0.006 102.702 1.00 90.75 210 GLU A O 1
ATOM 1532 N N . ILE A 1 211 ? -57.626 0.325 103.384 1.00 91.88 211 ILE A N 1
ATOM 1533 C CA . ILE A 1 211 ? -58.163 0.523 102.023 1.00 91.88 211 ILE A CA 1
ATOM 1534 C C . ILE A 1 211 ? -57.607 1.817 101.417 1.00 91.88 211 ILE A C 1
ATOM 1536 O O . ILE A 1 211 ? -57.292 1.847 100.226 1.00 91.88 211 ILE A O 1
ATOM 1540 N N . LYS A 1 212 ? -57.469 2.872 102.226 1.00 88.25 212 LYS A N 1
ATOM 1541 C CA . LYS A 1 212 ? -56.885 4.147 101.809 1.00 88.25 212 LYS A CA 1
ATOM 1542 C C . LYS A 1 212 ? -55.415 3.981 101.400 1.00 88.25 212 LYS A C 1
ATOM 1544 O O . LYS A 1 212 ? -55.054 4.400 100.303 1.00 88.25 212 LYS A O 1
ATOM 1549 N N . ASP A 1 213 ? -54.596 3.321 102.224 1.00 90.56 213 ASP A N 1
ATOM 1550 C CA . ASP A 1 213 ? -53.190 3.028 101.896 1.00 90.56 213 ASP A CA 1
ATOM 1551 C C . ASP A 1 213 ? -53.078 2.169 100.627 1.00 90.56 213 ASP A C 1
ATOM 1553 O O . ASP A 1 213 ? -52.295 2.472 99.723 1.00 90.56 213 ASP A O 1
ATOM 1557 N N . LEU A 1 214 ? -53.928 1.143 100.492 1.00 91.38 214 LEU A N 1
ATOM 1558 C CA . LEU A 1 214 ? -53.966 0.303 99.295 1.00 91.38 214 LEU A CA 1
ATOM 1559 C C . LEU A 1 214 ? -54.342 1.104 98.038 1.00 91.38 214 LEU A C 1
ATOM 1561 O O . LEU A 1 214 ? -53.744 0.889 96.983 1.00 91.38 214 LEU A O 1
ATOM 1565 N N . ALA A 1 215 ? -55.293 2.037 98.144 1.00 90.75 215 ALA A N 1
ATOM 1566 C CA . ALA A 1 215 ? -55.702 2.916 97.052 1.00 90.75 215 ALA A CA 1
ATOM 1567 C C . ALA A 1 215 ? -54.598 3.919 96.665 1.00 90.75 215 ALA A C 1
ATOM 1569 O O . ALA A 1 215 ? -54.317 4.075 95.477 1.00 90.75 215 ALA A O 1
ATOM 1570 N N . GLU A 1 216 ? -53.913 4.537 97.634 1.00 90.00 216 GLU A N 1
ATOM 1571 C CA . GLU A 1 216 ? -52.768 5.432 97.386 1.00 90.00 216 GLU A CA 1
ATOM 1572 C C . GLU A 1 216 ? -51.584 4.687 96.742 1.00 90.00 216 GLU A C 1
ATOM 1574 O O . GLU A 1 216 ? -50.967 5.177 95.785 1.00 90.00 216 GLU A O 1
ATOM 1579 N N . ARG A 1 217 ? -51.295 3.462 97.200 1.00 91.56 217 ARG A N 1
ATOM 1580 C CA . ARG A 1 217 ? -50.285 2.585 96.587 1.00 91.56 217 ARG A CA 1
ATOM 1581 C C . ARG A 1 217 ? -50.683 2.159 95.177 1.00 91.56 217 ARG A C 1
ATOM 1583 O O . ARG A 1 217 ? -49.836 2.177 94.286 1.00 91.56 217 ARG A O 1
ATOM 1590 N N . SER A 1 218 ? -51.956 1.823 94.953 1.00 92.25 218 SER A N 1
ATOM 1591 C CA . SER A 1 218 ? -52.475 1.463 93.628 1.00 92.25 218 SER A CA 1
ATOM 1592 C C . SER A 1 218 ? -52.392 2.636 92.647 1.00 92.25 218 SER A C 1
ATOM 1594 O O . SER A 1 218 ? -51.903 2.454 91.531 1.00 92.25 218 SER A O 1
ATOM 1596 N N . ALA A 1 219 ? -52.744 3.851 93.080 1.00 90.06 219 ALA A N 1
ATOM 1597 C CA . ALA A 1 219 ? -52.593 5.072 92.287 1.00 90.06 219 ALA A CA 1
ATOM 1598 C C . ALA A 1 219 ? -51.118 5.345 91.942 1.00 90.06 219 ALA A C 1
ATOM 1600 O O . ALA A 1 219 ? -50.775 5.599 90.787 1.00 90.06 219 ALA A O 1
ATOM 1601 N N . THR A 1 220 ? -50.214 5.207 92.920 1.00 92.38 220 THR A N 1
ATOM 1602 C CA . THR A 1 220 ? -48.769 5.388 92.699 1.00 92.38 220 THR A CA 1
ATOM 1603 C C . THR A 1 220 ? -48.226 4.391 91.674 1.00 92.38 220 THR A C 1
ATOM 1605 O O . THR A 1 220 ? -47.603 4.801 90.693 1.00 92.38 220 THR A O 1
ATOM 1608 N N . SER A 1 221 ? -48.527 3.097 91.830 1.00 92.81 221 SER A N 1
ATOM 1609 C CA . SER A 1 221 ? -48.117 2.066 90.868 1.00 92.81 221 SER A CA 1
ATOM 1610 C C . SER A 1 221 ? -48.743 2.268 89.485 1.00 92.81 221 SER A C 1
ATOM 1612 O O . SER A 1 221 ? -48.070 2.082 88.473 1.00 92.81 221 SER A O 1
ATOM 1614 N N . THR A 1 222 ? -50.005 2.699 89.410 1.00 91.75 222 THR A N 1
ATOM 1615 C CA . THR A 1 222 ? -50.679 3.008 88.135 1.00 91.75 222 THR A CA 1
ATOM 1616 C C . THR A 1 222 ? -49.969 4.146 87.405 1.00 91.75 222 THR A C 1
ATOM 1618 O O . THR A 1 222 ? -49.755 4.067 86.194 1.00 91.75 222 THR A O 1
ATOM 1621 N N . LYS A 1 223 ? -49.505 5.160 88.143 1.00 90.62 223 LYS A N 1
ATOM 1622 C CA . LYS A 1 223 ? -48.736 6.291 87.610 1.00 90.62 223 LYS A CA 1
ATOM 1623 C C . LYS A 1 223 ? -47.358 5.873 87.089 1.00 90.62 223 LYS A C 1
ATOM 1625 O O . LYS A 1 223 ? -46.959 6.309 86.010 1.00 90.62 223 LYS A O 1
ATOM 1630 N N . GLU A 1 224 ? -46.656 4.994 87.805 1.00 92.56 224 GLU A N 1
ATOM 1631 C CA . GLU A 1 224 ? -45.382 4.415 87.352 1.00 92.56 224 GLU A CA 1
ATOM 1632 C C . GLU A 1 224 ? -45.556 3.589 86.067 1.00 92.56 224 GLU A C 1
ATOM 1634 O O . GLU A 1 224 ? -44.808 3.770 85.102 1.00 92.56 224 GLU A O 1
ATOM 1639 N N . ILE A 1 225 ? -46.585 2.734 86.007 1.00 93.50 225 ILE A N 1
ATOM 1640 C CA . ILE A 1 225 ? -46.903 1.955 84.801 1.00 93.50 225 ILE A CA 1
ATOM 1641 C C . ILE A 1 225 ? -47.291 2.892 83.647 1.00 93.50 225 ILE A C 1
ATOM 1643 O O . ILE A 1 225 ? -46.868 2.666 82.512 1.00 93.50 225 ILE A O 1
ATOM 1647 N N . ALA A 1 226 ? -48.039 3.968 83.908 1.00 90.69 226 ALA A N 1
ATOM 1648 C CA . ALA A 1 226 ? -48.405 4.951 82.888 1.00 90.69 226 ALA A CA 1
ATOM 1649 C C . ALA A 1 226 ? -47.174 5.637 82.267 1.00 90.69 226 ALA A C 1
ATOM 1651 O O . ALA A 1 226 ? -47.137 5.843 81.051 1.00 90.69 226 ALA A O 1
ATOM 1652 N N . GLU A 1 227 ? -46.142 5.945 83.059 1.00 92.56 227 GLU A N 1
ATOM 1653 C CA . GLU A 1 227 ? -44.879 6.487 82.540 1.00 92.56 227 GLU A CA 1
ATOM 1654 C C . GLU A 1 227 ? -44.116 5.468 81.678 1.00 92.56 227 GLU A C 1
ATOM 1656 O O . GLU A 1 227 ? -43.645 5.823 80.591 1.00 92.56 227 GLU A O 1
ATOM 1661 N N . ILE A 1 228 ? -44.073 4.189 82.079 1.00 93.25 228 ILE A N 1
ATOM 1662 C CA . ILE A 1 228 ? -43.511 3.108 81.247 1.00 93.25 228 ILE A CA 1
ATOM 1663 C C . ILE A 1 228 ? -44.276 3.014 79.922 1.00 93.25 228 ILE A C 1
ATOM 1665 O O . ILE A 1 228 ? -43.670 3.010 78.853 1.00 93.25 228 ILE A O 1
ATOM 1669 N N . ILE A 1 229 ? -45.609 3.012 79.960 1.00 93.19 229 ILE A N 1
ATOM 1670 C CA . ILE A 1 229 ? -46.456 2.942 78.765 1.00 93.19 229 ILE A CA 1
ATOM 1671 C C . ILE A 1 229 ? -46.202 4.125 77.825 1.00 93.19 229 ILE A C 1
ATOM 1673 O O . ILE A 1 229 ? -46.010 3.914 76.626 1.00 93.19 229 ILE A O 1
ATOM 1677 N N . LYS A 1 230 ? -46.099 5.357 78.342 1.00 90.88 230 LYS A N 1
ATOM 1678 C CA . LYS A 1 230 ? -45.713 6.530 77.535 1.00 90.88 230 LYS A CA 1
ATOM 1679 C C . LYS A 1 230 ? -44.321 6.380 76.918 1.00 90.88 230 LYS A C 1
ATOM 1681 O O . LYS A 1 230 ? -44.109 6.818 75.782 1.00 90.88 230 LYS A O 1
ATOM 1686 N N . ALA A 1 231 ? -43.363 5.802 77.643 1.00 93.12 231 ALA A N 1
ATOM 1687 C CA . ALA A 1 231 ? -42.031 5.523 77.113 1.00 93.12 231 ALA A CA 1
ATOM 1688 C C . ALA A 1 231 ? -42.099 4.516 75.952 1.00 93.12 231 ALA A C 1
ATOM 1690 O O . ALA A 1 231 ? -41.625 4.833 74.860 1.00 93.12 231 ALA A O 1
ATOM 1691 N N . VAL A 1 232 ? -42.798 3.388 76.124 1.00 91.94 232 VAL A N 1
ATOM 1692 C CA . VAL A 1 232 ? -42.957 2.374 75.064 1.00 91.94 232 VAL A CA 1
ATOM 1693 C C . VAL A 1 232 ? -43.739 2.930 73.862 1.00 91.94 232 VAL A C 1
ATOM 1695 O O . VAL A 1 232 ? -43.371 2.661 72.719 1.00 91.94 232 VAL A O 1
ATOM 1698 N N . GLN A 1 233 ? -44.764 3.772 74.063 1.00 88.25 233 GLN A N 1
ATOM 1699 C CA . GLN A 1 233 ? -45.451 4.460 72.954 1.00 88.25 233 GLN A CA 1
ATOM 1700 C C . GLN A 1 233 ? -44.489 5.329 72.135 1.00 88.25 233 GLN A C 1
ATOM 1702 O O . GLN A 1 233 ? -44.539 5.337 70.901 1.00 88.25 233 GLN A O 1
ATOM 1707 N N . ARG A 1 234 ? -43.617 6.080 72.814 1.00 92.69 234 ARG A N 1
ATOM 1708 C CA . ARG A 1 234 ? -42.620 6.944 72.172 1.00 92.69 234 ARG A CA 1
ATOM 1709 C C . ARG A 1 234 ? -41.599 6.122 71.393 1.00 92.69 234 ARG A C 1
ATOM 1711 O O . ARG A 1 234 ? -41.323 6.442 70.240 1.00 92.69 234 ARG A O 1
ATOM 1718 N N . GLU A 1 235 ? -41.086 5.052 71.992 1.00 92.94 235 GLU A N 1
ATOM 1719 C CA . GLU A 1 235 ? -40.152 4.131 71.339 1.00 92.94 235 GLU A CA 1
ATOM 1720 C C . GLU A 1 235 ? -40.785 3.432 70.132 1.00 92.94 235 GLU A C 1
ATOM 1722 O O . GLU A 1 235 ? -40.165 3.375 69.073 1.00 92.94 235 GLU A O 1
ATOM 1727 N N . SER A 1 236 ? -42.046 3.001 70.235 1.00 91.75 236 SER A N 1
ATOM 1728 C CA . SER A 1 236 ? -42.807 2.425 69.120 1.00 91.75 236 SER A CA 1
ATOM 1729 C C . SER A 1 236 ? -42.937 3.414 67.952 1.00 91.75 236 SER A C 1
ATOM 1731 O O . SER A 1 236 ? -42.627 3.065 66.811 1.00 91.75 236 SER A O 1
ATOM 1733 N N . ARG A 1 237 ? -43.297 4.681 68.217 1.00 90.19 237 ARG A N 1
ATOM 1734 C CA . ARG A 1 237 ? -43.346 5.728 67.173 1.00 90.19 237 ARG A CA 1
ATOM 1735 C C . ARG A 1 237 ? -41.976 5.977 66.539 1.00 90.19 237 ARG A C 1
ATOM 1737 O O . ARG A 1 237 ? -41.883 6.088 65.316 1.00 90.19 237 ARG A O 1
ATOM 1744 N N . ASN A 1 238 ? -40.920 6.035 67.350 1.00 93.38 238 ASN A N 1
ATOM 1745 C CA . ASN A 1 238 ? -39.551 6.202 66.860 1.00 93.38 238 ASN A CA 1
ATOM 1746 C C . ASN A 1 238 ? -39.118 5.020 65.979 1.00 93.38 238 ASN A C 1
ATOM 1748 O O . ASN A 1 238 ? -38.503 5.232 64.932 1.00 93.38 238 ASN A O 1
ATOM 1752 N N . ALA A 1 239 ? -39.482 3.792 66.357 1.00 92.81 239 ALA A N 1
ATOM 1753 C CA . ALA A 1 239 ? -39.209 2.592 65.577 1.00 92.81 239 ALA A CA 1
ATOM 1754 C C . ALA A 1 239 ? -39.928 2.628 64.217 1.00 92.81 239 ALA A C 1
ATOM 1756 O O . ALA A 1 239 ? -39.285 2.403 63.193 1.00 92.81 239 ALA A O 1
ATOM 1757 N N . VAL A 1 240 ? -41.210 3.019 64.167 1.00 91.56 240 VAL A N 1
ATOM 1758 C CA . VAL A 1 240 ? -41.934 3.205 62.889 1.00 91.56 240 VAL A CA 1
ATOM 1759 C C . VAL A 1 240 ? -41.233 4.232 61.996 1.00 91.56 240 VAL A C 1
ATOM 1761 O O . VAL A 1 240 ? -41.001 3.954 60.820 1.00 91.56 240 VAL A O 1
ATOM 1764 N N . GLN A 1 241 ? -40.836 5.389 62.538 1.00 92.56 241 GLN A N 1
ATOM 1765 C CA . GLN A 1 241 ? -40.109 6.402 61.761 1.00 92.56 241 GLN A CA 1
ATOM 1766 C C . GLN A 1 241 ? -38.745 5.903 61.260 1.00 92.56 241 GLN A C 1
ATOM 1768 O O . GLN A 1 241 ? -38.318 6.259 60.160 1.00 92.56 241 GLN A O 1
ATOM 1773 N N . ALA A 1 242 ? -38.030 5.097 62.048 1.00 92.62 242 ALA A N 1
ATOM 1774 C CA . ALA A 1 242 ? -36.760 4.501 61.634 1.00 92.62 242 ALA A CA 1
ATOM 1775 C C . ALA A 1 242 ? -36.947 3.492 60.487 1.00 92.62 242 ALA A C 1
ATOM 1777 O O . ALA A 1 242 ? -36.191 3.524 59.511 1.00 92.62 242 ALA A O 1
ATOM 1778 N N . VAL A 1 243 ? -37.986 2.655 60.556 1.00 92.75 243 VAL A N 1
ATOM 1779 C CA . VAL A 1 243 ? -38.302 1.694 59.490 1.00 92.75 243 VAL A CA 1
ATOM 1780 C C . VAL A 1 243 ? -38.795 2.406 58.226 1.00 92.75 243 VAL A C 1
ATOM 1782 O O . VAL A 1 243 ? -38.356 2.062 57.135 1.00 92.75 243 VAL A O 1
ATOM 1785 N N . GLN A 1 244 ? -39.611 3.460 58.340 1.00 89.06 244 GLN A N 1
ATOM 1786 C CA . GLN A 1 244 ? -40.025 4.274 57.185 1.00 89.06 244 GLN A CA 1
ATOM 1787 C C . GLN A 1 244 ? -38.838 4.942 56.480 1.00 89.06 244 GLN A C 1
ATOM 1789 O O . GLN A 1 244 ? -38.765 4.930 55.251 1.00 89.06 244 GLN A O 1
ATOM 1794 N N . ARG A 1 245 ? -37.876 5.485 57.241 1.00 91.06 245 ARG A N 1
ATOM 1795 C CA . ARG A 1 245 ? -36.626 6.008 56.666 1.00 91.06 245 ARG A CA 1
ATOM 1796 C C . ARG A 1 245 ? -35.840 4.913 55.946 1.00 91.06 245 ARG A C 1
ATOM 1798 O O . ARG A 1 245 ? -35.402 5.141 54.823 1.00 91.06 245 ARG A O 1
ATOM 1805 N N . SER A 1 246 ? -35.736 3.724 56.543 1.00 91.25 246 SER A N 1
ATOM 1806 C CA . SER A 1 246 ? -35.076 2.572 55.910 1.00 91.25 246 SER A CA 1
ATOM 1807 C C . SER A 1 246 ? -35.788 2.126 54.630 1.00 91.25 246 SER A C 1
ATOM 1809 O O . SER A 1 246 ? -35.125 1.853 53.637 1.00 91.25 246 SER A O 1
ATOM 1811 N N . SER A 1 247 ? -37.125 2.128 54.606 1.00 90.06 247 SER A N 1
ATOM 1812 C CA . SER A 1 247 ? -37.912 1.813 53.407 1.00 90.06 247 SER A CA 1
ATOM 1813 C C . SER A 1 247 ? -37.621 2.782 52.261 1.00 90.06 247 SER A C 1
ATOM 1815 O O . SER A 1 247 ? -37.524 2.356 51.115 1.00 90.06 247 SER A O 1
ATOM 1817 N N . LYS A 1 248 ? -37.443 4.075 52.560 1.00 91.12 248 LYS A N 1
ATOM 1818 C CA . LYS A 1 248 ? -37.052 5.061 51.547 1.00 91.12 248 LYS A CA 1
ATOM 1819 C C . LYS A 1 248 ? -35.643 4.788 51.010 1.00 91.12 248 LYS A C 1
ATOM 1821 O O . LYS A 1 248 ? -35.443 4.812 49.803 1.00 91.12 248 LYS A O 1
ATOM 1826 N N . SER A 1 249 ? -34.687 4.482 51.890 1.00 91.81 249 SER A N 1
ATOM 1827 C CA . SER A 1 249 ? -33.324 4.108 51.482 1.00 91.81 249 SER A CA 1
ATOM 1828 C C . SER A 1 249 ? -33.288 2.833 50.635 1.00 91.81 249 SER A C 1
ATOM 1830 O O . SER A 1 249 ? -32.473 2.729 49.725 1.00 91.81 249 SER A O 1
ATOM 1832 N N . VAL A 1 250 ? -34.183 1.883 50.908 1.00 93.69 250 VAL A N 1
ATOM 1833 C CA . VAL A 1 250 ? -34.371 0.666 50.111 1.00 93.69 250 VAL A CA 1
ATOM 1834 C C . VAL A 1 250 ? -34.877 0.992 48.703 1.00 93.69 250 VAL A C 1
ATOM 1836 O O . VAL A 1 250 ? -34.287 0.514 47.736 1.00 93.69 250 VAL A O 1
ATOM 1839 N N . ASP A 1 251 ? -35.893 1.851 48.565 1.00 90.44 251 ASP A N 1
ATOM 1840 C CA . ASP A 1 251 ? -36.385 2.297 47.250 1.00 90.44 251 ASP A CA 1
ATOM 1841 C C . ASP A 1 251 ? -35.299 3.040 46.448 1.00 90.44 251 ASP A C 1
ATOM 1843 O O . ASP A 1 251 ? -35.130 2.802 45.249 1.00 90.44 251 ASP A O 1
ATOM 1847 N N . ASP A 1 252 ? -34.512 3.895 47.111 1.00 93.00 252 ASP A N 1
ATOM 1848 C CA . ASP A 1 252 ? -33.351 4.545 46.493 1.00 93.00 252 ASP A CA 1
ATOM 1849 C C . ASP A 1 252 ? -32.285 3.524 46.058 1.00 93.00 252 ASP A C 1
ATOM 1851 O O . ASP A 1 252 ? -31.697 3.673 44.983 1.00 93.00 252 ASP A O 1
ATOM 1855 N N . GLY A 1 253 ? -32.071 2.467 46.849 1.00 93.56 253 GLY A N 1
ATOM 1856 C CA . GLY A 1 253 ? -31.183 1.352 46.523 1.00 93.56 253 GLY A CA 1
ATOM 1857 C C . GLY A 1 253 ? -31.597 0.629 45.242 1.00 93.56 253 GLY A C 1
ATOM 1858 O O . GLY A 1 253 ? -30.774 0.492 44.340 1.00 93.56 253 GLY A O 1
ATOM 1859 N N . VAL A 1 254 ? -32.880 0.265 45.108 1.00 93.19 254 VAL A N 1
ATOM 1860 C CA . VAL A 1 254 ? -33.420 -0.354 43.878 1.00 93.19 254 VAL A CA 1
ATOM 1861 C C . VAL A 1 254 ? -33.193 0.546 42.663 1.00 93.19 254 VAL A C 1
ATOM 1863 O O . VAL A 1 254 ? -32.745 0.082 41.613 1.00 93.19 254 VAL A O 1
ATOM 1866 N N . ARG A 1 255 ? -33.453 1.853 42.799 1.00 94.62 255 ARG A N 1
ATOM 1867 C CA . ARG A 1 255 ? -33.251 2.814 41.706 1.00 94.62 255 ARG A CA 1
ATOM 1868 C C . ARG A 1 255 ? -31.789 2.863 41.250 1.00 94.62 255 ARG A C 1
ATOM 1870 O O . ARG A 1 255 ? -31.536 2.898 40.048 1.00 94.62 255 ARG A O 1
ATOM 1877 N N . VAL A 1 256 ? -30.836 2.883 42.183 1.00 95.50 256 VAL A N 1
ATOM 1878 C CA . VAL A 1 256 ? -29.398 2.886 41.857 1.00 95.50 256 VAL A CA 1
ATOM 1879 C C . VAL A 1 256 ? -28.965 1.545 41.255 1.00 95.50 256 VAL A C 1
ATOM 1881 O O . VAL A 1 256 ? -28.188 1.542 40.301 1.00 95.50 256 VAL A O 1
ATOM 1884 N N . SER A 1 257 ? -29.507 0.421 41.732 1.00 96.25 257 SER A N 1
ATOM 1885 C CA . SER A 1 257 ? -29.261 -0.901 41.144 1.00 96.25 257 SER A CA 1
ATOM 1886 C C . SER A 1 257 ? -29.689 -0.968 39.676 1.00 96.25 257 SER A C 1
ATOM 1888 O O . SER A 1 257 ? -28.891 -1.394 38.846 1.00 96.25 257 SER A O 1
ATOM 1890 N N . HIS A 1 258 ? -30.872 -0.459 39.316 1.00 95.56 258 HIS A N 1
ATOM 1891 C CA . HIS A 1 258 ? -31.287 -0.388 37.907 1.00 95.56 258 HIS A CA 1
ATOM 1892 C C . HIS A 1 258 ? -30.387 0.521 37.058 1.00 95.56 258 HIS A C 1
ATOM 1894 O O . HIS A 1 258 ? -30.085 0.199 35.913 1.00 95.56 258 HIS A O 1
ATOM 1900 N N . GLN A 1 259 ? -29.903 1.640 37.607 1.00 96.56 259 GLN A N 1
ATOM 1901 C CA . GLN A 1 259 ? -28.948 2.496 36.889 1.00 96.56 259 GLN A CA 1
ATOM 1902 C C . GLN A 1 259 ? -27.628 1.768 36.600 1.00 96.56 259 GLN A C 1
ATOM 1904 O O . GLN A 1 259 ? -27.044 1.949 35.530 1.00 96.56 259 GLN A O 1
ATOM 1909 N N . ALA A 1 260 ? -27.159 0.945 37.538 1.00 96.50 260 ALA A N 1
ATOM 1910 C CA . ALA A 1 260 ? -25.977 0.115 37.343 1.00 96.50 260 ALA A CA 1
ATOM 1911 C C . ALA A 1 260 ? -26.234 -1.024 36.333 1.00 96.50 260 ALA A C 1
ATOM 1913 O O . ALA A 1 260 ? -25.374 -1.285 35.494 1.00 96.50 260 ALA A O 1
ATOM 1914 N N . GLU A 1 261 ? -27.425 -1.631 36.344 1.00 96.81 261 GLU A N 1
ATOM 1915 C CA . GLU A 1 261 ? -27.863 -2.616 35.343 1.00 96.81 261 GLU A CA 1
ATOM 1916 C C . GLU A 1 261 ? -27.801 -2.038 33.918 1.00 96.81 261 GLU A C 1
ATOM 1918 O O . GLU A 1 261 ? -27.180 -2.619 33.026 1.00 96.81 261 GLU A O 1
ATOM 1923 N N . ASP A 1 262 ? -28.381 -0.851 33.711 1.00 97.31 262 ASP A N 1
ATOM 1924 C CA . ASP A 1 262 ? -28.365 -0.155 32.420 1.00 97.31 262 ASP A CA 1
ATOM 1925 C C . ASP A 1 262 ? -26.942 0.211 31.977 1.00 97.31 262 ASP A C 1
ATOM 1927 O O . ASP A 1 262 ? -26.605 0.116 30.792 1.00 97.31 262 ASP A O 1
ATOM 1931 N N . ALA A 1 263 ? -26.078 0.615 32.914 1.00 98.12 263 ALA A N 1
ATOM 1932 C CA . ALA A 1 263 ? -24.679 0.904 32.619 1.00 98.12 263 ALA A CA 1
ATOM 1933 C C . ALA A 1 263 ? -23.932 -0.349 32.130 1.00 98.12 263 ALA A C 1
ATOM 1935 O O . ALA A 1 263 ? -23.216 -0.274 31.129 1.00 98.12 263 ALA A O 1
ATOM 1936 N N . LEU A 1 264 ? -24.137 -1.501 32.778 1.00 97.81 264 LEU A N 1
ATOM 1937 C CA . LEU A 1 264 ? -23.532 -2.770 32.364 1.00 97.81 264 LEU A CA 1
ATOM 1938 C C . LEU A 1 264 ? -24.050 -3.246 31.003 1.00 97.81 264 LEU A C 1
ATOM 1940 O O . LEU A 1 264 ? -23.249 -3.659 30.164 1.00 97.81 264 LEU A O 1
ATOM 1944 N N . LYS A 1 265 ? -25.352 -3.106 30.723 1.00 97.06 265 LYS A N 1
ATOM 1945 C CA . LYS A 1 265 ? -25.907 -3.401 29.387 1.00 97.06 265 LYS A CA 1
ATOM 1946 C C . LYS A 1 265 ? -25.246 -2.553 28.301 1.00 97.06 265 LYS A C 1
ATOM 1948 O O . LYS A 1 265 ? -24.809 -3.084 27.284 1.00 97.06 265 LYS A O 1
ATOM 1953 N N . ARG A 1 266 ? -25.070 -1.250 28.547 1.00 97.88 266 ARG A N 1
ATOM 1954 C CA . ARG A 1 266 ? -24.368 -0.351 27.612 1.00 97.88 266 ARG A CA 1
ATOM 1955 C C . ARG A 1 266 ? -22.897 -0.730 27.413 1.00 97.88 266 ARG A C 1
ATOM 1957 O O . ARG A 1 266 ? -22.384 -0.549 26.309 1.00 97.88 266 ARG A O 1
ATOM 1964 N N . ILE A 1 267 ? -22.224 -1.237 28.450 1.00 98.12 267 ILE A N 1
ATOM 1965 C CA . ILE A 1 267 ? -20.853 -1.765 28.351 1.00 98.12 267 ILE A CA 1
ATOM 1966 C C . ILE A 1 267 ? -20.829 -3.021 27.469 1.00 98.12 267 ILE A C 1
ATOM 1968 O O . ILE A 1 267 ? -20.015 -3.084 26.548 1.00 98.12 267 ILE A O 1
ATOM 1972 N N . SER A 1 268 ? -21.753 -3.964 27.681 1.00 97.38 268 SER A N 1
ATOM 1973 C CA . SER A 1 268 ? -21.887 -5.168 26.847 1.00 97.38 268 SER A CA 1
ATOM 1974 C C . SER A 1 268 ? -22.129 -4.811 25.374 1.00 97.38 268 SER A C 1
ATOM 1976 O O . SER A 1 268 ? -21.405 -5.272 24.490 1.00 97.38 268 SER A O 1
ATOM 1978 N N . ASP A 1 269 ? -23.052 -3.886 25.094 1.00 97.25 269 ASP A N 1
ATOM 1979 C CA . ASP A 1 269 ? -23.321 -3.413 23.730 1.00 97.25 269 ASP A CA 1
ATOM 1980 C C . ASP A 1 269 ? -22.102 -2.728 23.089 1.00 97.25 269 ASP A C 1
ATOM 1982 O O . ASP A 1 269 ? -21.834 -2.882 21.893 1.00 97.25 269 ASP A O 1
ATOM 1986 N N . ALA A 1 270 ? -21.338 -1.949 23.862 1.00 97.69 270 ALA A N 1
ATOM 1987 C CA . ALA A 1 270 ? -20.107 -1.327 23.382 1.00 97.69 270 ALA A CA 1
ATOM 1988 C C . ALA A 1 270 ? -19.032 -2.372 23.043 1.00 97.69 270 ALA A C 1
ATOM 1990 O O . ALA A 1 270 ? -18.414 -2.277 21.982 1.00 97.69 270 ALA A O 1
ATOM 1991 N N . ALA A 1 271 ? -18.861 -3.393 23.883 1.00 97.38 271 ALA A N 1
ATOM 1992 C CA . ALA A 1 271 ? -17.915 -4.480 23.650 1.00 97.38 271 ALA A CA 1
ATOM 1993 C C . ALA A 1 271 ? -18.310 -5.354 22.441 1.00 97.38 271 ALA A C 1
ATOM 1995 O O . ALA A 1 271 ? -17.465 -5.697 21.608 1.00 97.38 271 ALA A O 1
ATOM 1996 N N . ARG A 1 272 ? -19.610 -5.618 22.246 1.00 96.25 272 ARG A N 1
ATOM 1997 C CA . ARG A 1 272 ? -20.125 -6.301 21.043 1.00 96.25 272 ARG A CA 1
ATOM 1998 C C . ARG A 1 272 ? -19.838 -5.509 19.765 1.00 96.25 272 ARG A C 1
ATOM 2000 O O . ARG A 1 272 ? -19.389 -6.087 18.775 1.00 96.25 272 ARG A O 1
ATOM 2007 N N . ARG A 1 273 ? -20.023 -4.184 19.787 1.00 96.50 273 ARG A N 1
ATOM 2008 C CA . ARG A 1 273 ? -19.639 -3.312 18.659 1.00 96.50 273 ARG A CA 1
ATOM 2009 C C . ARG A 1 273 ? -18.129 -3.306 18.418 1.00 96.50 273 ARG A C 1
ATOM 2011 O O . ARG A 1 273 ? -17.714 -3.347 17.265 1.00 96.50 273 ARG A O 1
ATOM 2018 N N . SER A 1 274 ? -17.318 -3.314 19.477 1.00 96.12 274 SER A N 1
ATOM 2019 C CA . SER A 1 274 ? -15.856 -3.437 19.374 1.00 96.12 274 SER A CA 1
ATOM 2020 C C . SER A 1 274 ? -15.447 -4.724 18.651 1.00 96.12 274 SER A C 1
ATOM 2022 O O . SER A 1 274 ? -14.681 -4.687 17.692 1.00 96.12 274 SER A O 1
ATOM 2024 N N . THR A 1 275 ? -16.074 -5.848 19.008 1.00 94.00 275 THR A N 1
ATOM 2025 C CA . THR A 1 275 ? -15.875 -7.143 18.333 1.00 94.00 275 THR A CA 1
ATOM 2026 C C . THR A 1 275 ? -16.228 -7.080 16.842 1.00 94.00 275 THR A C 1
ATOM 2028 O O . THR A 1 275 ? -15.540 -7.665 16.006 1.00 94.00 275 THR A O 1
ATOM 2031 N N . GLN A 1 276 ? -17.291 -6.358 16.475 1.00 94.88 276 GLN A N 1
ATOM 2032 C CA . GLN A 1 276 ? -17.647 -6.164 15.070 1.00 94.88 276 GLN A CA 1
ATOM 2033 C C . GLN A 1 276 ? -16.598 -5.332 14.318 1.00 94.88 276 GLN A C 1
ATOM 2035 O O . GLN A 1 276 ? -16.197 -5.731 13.227 1.00 94.88 276 GLN A O 1
ATOM 2040 N N . MET A 1 277 ? -16.114 -4.232 14.904 1.00 95.19 277 MET A N 1
ATOM 2041 C CA . MET A 1 277 ? -15.046 -3.421 14.302 1.00 95.19 277 MET A CA 1
ATOM 2042 C C . MET A 1 277 ? -13.764 -4.233 14.101 1.00 95.19 277 MET A C 1
ATOM 2044 O O . MET A 1 277 ? -13.134 -4.134 13.054 1.00 95.19 277 MET A O 1
ATOM 2048 N N . VAL A 1 278 ? -13.414 -5.102 15.051 1.00 95.94 278 VAL A N 1
ATOM 2049 C CA . VAL A 1 278 ? -12.273 -6.019 14.911 1.00 95.94 278 VAL A CA 1
ATOM 2050 C C . VAL A 1 278 ? -12.420 -6.934 13.690 1.00 95.94 278 VAL A C 1
ATOM 2052 O O . VAL A 1 278 ? -11.451 -7.143 12.965 1.00 95.94 278 VAL A O 1
ATOM 2055 N N . ARG A 1 279 ? -13.625 -7.443 13.399 1.00 92.12 279 ARG A N 1
ATOM 2056 C CA . ARG A 1 279 ? -13.863 -8.255 12.188 1.00 92.12 279 ARG A CA 1
ATOM 2057 C C . ARG A 1 279 ? -13.675 -7.451 10.902 1.00 92.12 279 ARG A C 1
ATOM 2059 O O . ARG A 1 279 ? -13.192 -7.993 9.909 1.00 92.12 279 ARG A O 1
ATOM 2066 N N . GLU A 1 280 ? -14.057 -6.177 10.909 1.00 95.88 280 GLU A N 1
ATOM 2067 C CA . GLU A 1 280 ? -13.821 -5.276 9.777 1.00 95.88 280 GLU A CA 1
ATOM 2068 C C . GLU A 1 280 ? -12.327 -4.990 9.595 1.00 95.88 280 GLU A C 1
ATOM 2070 O O . GLU A 1 280 ? -11.840 -5.061 8.466 1.00 95.88 280 GLU A O 1
ATOM 2075 N N . ILE A 1 281 ? -11.592 -4.771 10.694 1.00 96.06 281 ILE A N 1
ATOM 2076 C CA . ILE A 1 281 ? -10.129 -4.636 10.686 1.00 96.06 281 ILE A CA 1
ATOM 2077 C C . ILE A 1 281 ? -9.497 -5.896 10.097 1.00 96.06 281 ILE A C 1
ATOM 2079 O O . ILE A 1 281 ? -8.762 -5.784 9.128 1.00 96.06 281 ILE A O 1
ATOM 2083 N N . ALA A 1 282 ? -9.849 -7.090 10.584 1.00 91.56 282 ALA A N 1
ATOM 2084 C CA . ALA A 1 282 ? -9.305 -8.347 10.069 1.00 91.56 282 ALA A CA 1
ATOM 2085 C C . ALA A 1 282 ? -9.530 -8.507 8.554 1.00 91.56 282 ALA A C 1
ATOM 2087 O O . ALA A 1 282 ? -8.626 -8.904 7.819 1.00 91.56 282 ALA A O 1
ATOM 2088 N N . ARG A 1 283 ? -10.716 -8.136 8.052 1.00 93.81 283 ARG A N 1
ATOM 2089 C CA . ARG A 1 283 ? -10.996 -8.146 6.609 1.00 93.81 283 ARG A CA 1
ATOM 2090 C C . ARG A 1 283 ? -10.124 -7.144 5.847 1.00 93.81 283 ARG A C 1
ATOM 2092 O O . ARG A 1 283 ? -9.625 -7.481 4.775 1.00 93.81 283 ARG A O 1
ATOM 2099 N N . ALA A 1 284 ? -9.954 -5.933 6.376 1.00 96.31 284 ALA A N 1
ATOM 2100 C CA . ALA A 1 284 ? -9.089 -4.920 5.779 1.00 96.31 284 ALA A CA 1
ATOM 2101 C C . ALA A 1 284 ? -7.620 -5.369 5.766 1.00 96.31 284 ALA A C 1
ATOM 2103 O O . ALA A 1 284 ? -6.951 -5.208 4.750 1.00 96.31 284 ALA A O 1
ATOM 2104 N N . THR A 1 285 ? -7.150 -6.005 6.841 1.00 95.69 285 THR A N 1
ATOM 2105 C CA . THR A 1 285 ? -5.805 -6.577 6.958 1.00 95.69 285 THR A CA 1
ATOM 2106 C C . THR A 1 285 ? -5.552 -7.630 5.880 1.00 95.69 285 THR A C 1
ATOM 2108 O O . THR A 1 285 ? -4.530 -7.558 5.209 1.00 95.69 285 THR A O 1
ATOM 2111 N N . VAL A 1 286 ? -6.503 -8.539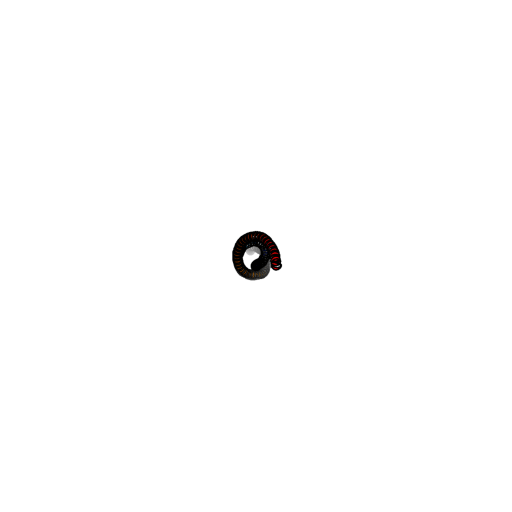 5.621 1.00 93.19 286 VAL A N 1
ATOM 2112 C CA . VAL A 1 286 ? -6.383 -9.543 4.542 1.00 93.19 286 VAL A CA 1
ATOM 2113 C C . VAL A 1 286 ? -6.247 -8.893 3.159 1.00 93.19 286 VAL A C 1
ATOM 2115 O O . VAL A 1 286 ? -5.402 -9.302 2.357 1.00 93.19 286 VAL A O 1
ATOM 2118 N N . GLU A 1 287 ? -7.053 -7.869 2.863 1.00 95.94 287 GLU A N 1
ATOM 2119 C CA . GLU A 1 287 ? -6.921 -7.119 1.606 1.00 95.94 287 GLU A CA 1
ATOM 2120 C C . GLU A 1 287 ? -5.588 -6.360 1.538 1.00 95.94 287 GLU A C 1
ATOM 2122 O O . GLU A 1 287 ? -4.958 -6.313 0.480 1.00 95.94 287 GLU A O 1
ATOM 2127 N N . GLN A 1 288 ? -5.108 -5.829 2.665 1.00 95.69 288 GLN A N 1
ATOM 2128 C CA . GLN A 1 288 ? -3.819 -5.149 2.745 1.00 95.69 288 GLN A CA 1
ATOM 2129 C C . GLN A 1 288 ? -2.650 -6.114 2.507 1.00 95.69 288 GLN A C 1
ATOM 2131 O O . GLN A 1 288 ? -1.748 -5.777 1.744 1.00 95.69 288 GLN A O 1
ATOM 2136 N N . THR A 1 289 ? -2.689 -7.336 3.053 1.00 95.19 289 THR A N 1
ATOM 2137 C CA . THR A 1 289 ? -1.701 -8.394 2.767 1.00 95.19 289 THR A CA 1
ATOM 2138 C C . THR A 1 289 ? -1.659 -8.719 1.276 1.00 95.19 289 THR A C 1
ATOM 2140 O O . THR A 1 289 ? -0.589 -8.848 0.680 1.00 95.19 289 THR A O 1
ATOM 2143 N N . LYS A 1 290 ? -2.831 -8.832 0.641 1.00 95.25 290 LYS A N 1
ATOM 2144 C CA . LYS A 1 290 ? -2.924 -9.081 -0.800 1.00 95.25 290 LYS A CA 1
ATOM 2145 C C . LYS A 1 290 ? -2.341 -7.919 -1.605 1.00 95.25 290 LYS A C 1
ATOM 2147 O O . LYS A 1 290 ? -1.580 -8.165 -2.538 1.00 95.25 290 LYS A O 1
ATOM 2152 N N . GLY A 1 291 ? -2.671 -6.681 -1.237 1.00 96.50 291 GLY A N 1
ATOM 2153 C CA . GLY A 1 291 ? -2.129 -5.477 -1.864 1.00 96.50 291 GLY A CA 1
ATOM 2154 C C . GLY A 1 291 ? -0.610 -5.379 -1.721 1.00 96.50 291 GLY A C 1
ATOM 2155 O O . GLY A 1 291 ? 0.076 -5.182 -2.720 1.00 96.50 291 GLY A O 1
ATOM 2156 N N . SER A 1 292 ? -0.082 -5.609 -0.516 1.00 96.19 292 SER A N 1
ATOM 2157 C CA . SER A 1 292 ? 1.361 -5.645 -0.239 1.00 96.19 292 SER A CA 1
ATOM 2158 C C . SER A 1 292 ? 2.073 -6.662 -1.133 1.00 96.19 292 SER A C 1
ATOM 2160 O O . SER A 1 292 ? 3.004 -6.319 -1.860 1.00 96.19 292 SER A O 1
ATOM 2162 N N . LYS A 1 293 ? 1.543 -7.890 -1.217 1.00 94.69 293 LYS A N 1
ATOM 2163 C CA . LYS A 1 293 ? 2.091 -8.927 -2.101 1.00 94.69 293 LYS A CA 1
ATOM 2164 C C . LYS A 1 293 ? 2.100 -8.510 -3.574 1.00 94.69 293 LYS A C 1
ATOM 2166 O O . LYS A 1 293 ? 3.090 -8.738 -4.262 1.00 94.69 293 LYS A O 1
ATOM 2171 N N . GLN A 1 294 ? 1.029 -7.881 -4.058 1.00 97.12 294 GLN A N 1
ATOM 2172 C CA . GLN A 1 294 ? 0.973 -7.380 -5.435 1.00 97.12 294 GLN A CA 1
ATOM 2173 C C . GLN A 1 294 ? 2.022 -6.294 -5.703 1.00 97.12 294 GLN A C 1
ATOM 2175 O O . GLN A 1 294 ? 2.608 -6.276 -6.785 1.00 97.12 294 GLN A O 1
ATOM 2180 N N . VAL A 1 295 ? 2.276 -5.407 -4.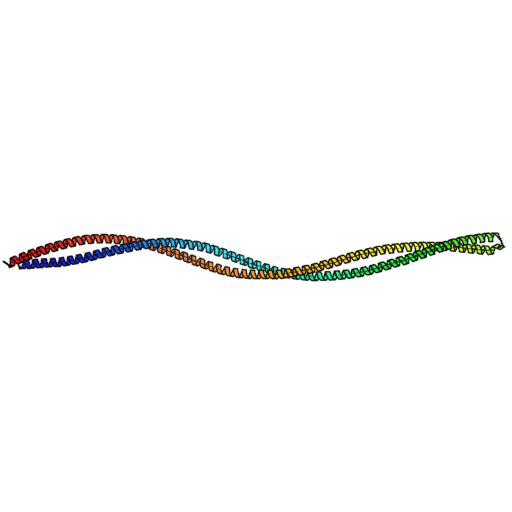735 1.00 96.94 295 VAL A N 1
ATOM 2181 C CA . VAL A 1 295 ? 3.329 -4.388 -4.848 1.00 96.94 295 VAL A CA 1
ATOM 2182 C C . VAL A 1 295 ? 4.710 -5.041 -4.856 1.00 96.94 295 VAL A C 1
ATOM 2184 O O . VAL A 1 295 ? 5.519 -4.720 -5.724 1.00 96.94 295 VAL A O 1
ATOM 2187 N N . THR A 1 296 ? 4.965 -6.002 -3.968 1.00 95.50 296 THR A N 1
ATOM 2188 C CA . THR A 1 296 ? 6.222 -6.766 -3.934 1.00 95.50 296 THR A CA 1
ATOM 2189 C C . THR A 1 296 ? 6.481 -7.497 -5.254 1.00 95.50 296 THR A C 1
ATOM 2191 O O . THR A 1 296 ? 7.578 -7.410 -5.808 1.00 95.50 296 THR A O 1
ATOM 2194 N N . ASP A 1 297 ? 5.465 -8.156 -5.818 1.00 96.25 297 ASP A N 1
ATOM 2195 C CA . ASP A 1 297 ? 5.566 -8.815 -7.124 1.00 96.25 297 ASP A CA 1
ATOM 2196 C C . ASP A 1 297 ? 5.874 -7.800 -8.241 1.00 96.25 297 ASP A C 1
ATOM 2198 O O . ASP A 1 297 ? 6.745 -8.039 -9.082 1.00 96.25 297 ASP A O 1
ATOM 2202 N N . ALA A 1 298 ? 5.216 -6.636 -8.231 1.00 97.19 298 ALA A N 1
ATOM 2203 C CA . ALA A 1 298 ? 5.478 -5.569 -9.194 1.00 97.19 298 ALA A CA 1
ATOM 2204 C C . ALA A 1 298 ? 6.908 -5.014 -9.071 1.00 97.19 298 ALA A C 1
ATOM 2206 O O . ALA A 1 298 ? 7.566 -4.788 -10.087 1.00 97.19 298 ALA A O 1
ATOM 2207 N N . ILE A 1 299 ? 7.424 -4.852 -7.851 1.00 96.69 299 ILE A N 1
ATOM 2208 C CA . ILE A 1 299 ? 8.800 -4.405 -7.608 1.00 96.69 299 ILE A CA 1
ATOM 2209 C C . ILE A 1 299 ? 9.825 -5.431 -8.098 1.00 96.69 299 ILE A C 1
ATOM 2211 O O . ILE A 1 299 ? 10.818 -5.044 -8.711 1.00 96.69 299 ILE A O 1
ATOM 2215 N N . ASN A 1 300 ? 9.562 -6.731 -7.948 1.00 94.12 300 ASN A N 1
ATOM 2216 C CA . ASN A 1 300 ? 10.421 -7.774 -8.520 1.00 94.12 300 ASN A CA 1
ATOM 2217 C C . ASN A 1 300 ? 10.479 -7.703 -10.059 1.00 94.12 300 ASN A C 1
ATOM 2219 O O . ASN A 1 300 ? 11.542 -7.884 -10.667 1.00 94.12 300 ASN A O 1
ATOM 2223 N N . VAL A 1 301 ? 9.350 -7.391 -10.705 1.00 96.94 301 VAL A N 1
ATOM 2224 C CA . VAL A 1 301 ? 9.304 -7.146 -12.157 1.00 96.94 301 VAL A CA 1
ATOM 2225 C C . VAL A 1 301 ? 10.090 -5.885 -12.526 1.00 96.94 301 VAL A C 1
ATOM 2227 O O . VAL A 1 301 ? 10.847 -5.909 -13.500 1.00 96.94 301 VAL A O 1
ATOM 2230 N N . VAL A 1 302 ? 9.972 -4.805 -11.746 1.00 96.19 302 VAL A N 1
ATOM 2231 C CA . VAL A 1 302 ? 10.762 -3.578 -11.944 1.00 96.19 302 VAL A CA 1
ATOM 2232 C C . VAL A 1 302 ? 12.255 -3.872 -11.826 1.00 96.19 302 VAL A C 1
ATOM 2234 O O . VAL A 1 302 ? 12.993 -3.512 -12.736 1.00 96.19 302 VAL A O 1
ATOM 2237 N N . ALA A 1 303 ? 12.702 -4.590 -10.794 1.00 92.88 303 ALA A N 1
ATOM 2238 C CA . ALA A 1 303 ? 14.108 -4.964 -10.619 1.00 92.88 303 ALA A CA 1
ATOM 2239 C C . ALA A 1 303 ? 14.642 -5.788 -11.806 1.00 92.88 303 ALA A C 1
ATOM 2241 O O . ALA A 1 303 ? 15.727 -5.528 -12.329 1.00 92.88 303 ALA A O 1
ATOM 2242 N N . THR A 1 304 ? 13.841 -6.735 -12.305 1.00 95.31 304 THR A N 1
ATOM 2243 C CA . THR A 1 304 ? 14.188 -7.507 -13.510 1.00 95.31 304 THR A CA 1
ATOM 2244 C C . THR A 1 304 ? 14.294 -6.604 -14.743 1.00 95.31 304 THR A C 1
ATOM 2246 O O . THR A 1 304 ? 15.223 -6.733 -15.541 1.00 95.31 304 THR A O 1
ATOM 2249 N N . THR A 1 305 ? 13.367 -5.656 -14.887 1.00 95.75 305 THR A N 1
ATOM 2250 C CA . THR A 1 305 ? 13.350 -4.698 -16.001 1.00 95.75 305 THR A CA 1
ATOM 2251 C C . THR A 1 305 ? 14.554 -3.759 -15.936 1.00 95.75 305 THR A C 1
ATOM 2253 O O . THR A 1 305 ? 15.214 -3.552 -16.948 1.00 95.75 305 THR A O 1
ATOM 2256 N N . VAL A 1 306 ? 14.905 -3.253 -14.751 1.00 96.44 306 VAL A N 1
ATOM 2257 C CA . VAL A 1 306 ? 16.113 -2.449 -14.499 1.00 96.44 306 VAL A CA 1
ATOM 2258 C C . VAL A 1 306 ? 17.354 -3.181 -15.009 1.00 96.44 306 VAL A C 1
ATOM 2260 O O . VAL A 1 306 ? 18.133 -2.604 -15.764 1.00 96.44 306 VAL A O 1
ATOM 2263 N N . GLN A 1 307 ? 17.496 -4.473 -14.698 1.00 94.31 307 GLN A N 1
ATOM 2264 C CA . GLN A 1 307 ? 18.625 -5.282 -15.166 1.00 94.31 307 GLN A CA 1
ATOM 2265 C C . GLN A 1 307 ? 18.653 -5.450 -16.698 1.00 94.31 307 GLN A C 1
ATOM 2267 O O . GLN A 1 307 ? 19.721 -5.409 -17.324 1.00 94.31 307 GLN A O 1
ATOM 2272 N N . GLN A 1 308 ? 17.487 -5.636 -17.323 1.00 96.88 308 GLN A N 1
ATOM 2273 C CA . GLN A 1 308 ? 17.369 -5.728 -18.782 1.00 96.88 308 GLN A CA 1
ATOM 2274 C C . GLN A 1 308 ? 17.739 -4.408 -19.462 1.00 96.88 308 GLN A C 1
ATOM 2276 O O . GLN A 1 308 ? 18.526 -4.410 -20.411 1.00 96.88 308 GLN A O 1
ATOM 2281 N N . VAL A 1 309 ? 17.228 -3.284 -18.953 1.00 96.25 309 VAL A N 1
ATOM 2282 C CA . VAL A 1 309 ? 17.554 -1.956 -19.484 1.00 96.25 309 VAL A CA 1
ATOM 2283 C C . VAL A 1 309 ? 19.041 -1.669 -19.276 1.00 96.25 309 VAL A C 1
ATOM 2285 O O . VAL A 1 309 ? 19.687 -1.238 -20.222 1.00 96.25 309 VAL A O 1
ATOM 2288 N N . ALA A 1 310 ? 19.629 -2.009 -18.122 1.00 95.75 310 ALA A N 1
ATOM 2289 C CA . ALA A 1 310 ? 21.067 -1.844 -17.874 1.00 95.75 310 ALA A CA 1
ATOM 2290 C C . ALA A 1 310 ? 21.920 -2.561 -18.933 1.00 95.75 310 ALA A C 1
ATOM 2292 O O . ALA A 1 310 ? 22.881 -2.001 -19.466 1.00 95.75 310 ALA A O 1
ATOM 2293 N N . THR A 1 311 ? 21.532 -3.792 -19.274 1.00 96.62 311 THR A N 1
ATOM 2294 C CA . THR A 1 311 ? 22.201 -4.598 -20.302 1.00 96.62 311 THR A CA 1
ATOM 2295 C C . THR A 1 311 ? 22.063 -3.953 -21.682 1.00 96.62 311 THR A C 1
ATOM 2297 O O . THR A 1 311 ? 23.066 -3.759 -22.370 1.00 96.62 311 THR A O 1
ATOM 2300 N N . ALA A 1 312 ? 20.850 -3.535 -22.057 1.00 97.25 312 ALA A N 1
ATOM 2301 C CA . ALA A 1 312 ? 20.591 -2.856 -23.326 1.00 97.25 312 ALA A CA 1
ATOM 2302 C C . ALA A 1 312 ? 21.347 -1.519 -23.438 1.00 97.25 312 ALA A C 1
ATOM 2304 O O . ALA A 1 312 ? 21.906 -1.206 -24.487 1.00 97.25 312 ALA A O 1
ATOM 2305 N N . THR A 1 313 ? 21.429 -0.742 -22.356 1.00 96.81 313 THR A N 1
ATOM 2306 C CA . THR A 1 313 ? 22.190 0.513 -22.293 1.00 96.81 313 THR A CA 1
ATOM 2307 C C . THR A 1 313 ? 23.689 0.268 -22.477 1.00 96.81 313 THR A C 1
ATOM 2309 O O . THR A 1 313 ? 24.345 1.006 -23.214 1.00 96.81 313 THR A O 1
ATOM 2312 N N . ALA A 1 314 ? 24.239 -0.796 -21.884 1.00 94.75 314 ALA A N 1
ATOM 2313 C CA . ALA A 1 314 ? 25.635 -1.177 -22.092 1.00 94.75 314 ALA A CA 1
ATOM 2314 C C . ALA A 1 314 ? 25.916 -1.603 -23.546 1.00 94.75 314 ALA A C 1
ATOM 2316 O O . ALA A 1 314 ? 26.961 -1.263 -24.107 1.00 94.75 314 ALA A O 1
ATOM 2317 N N . GLU A 1 315 ? 24.987 -2.319 -24.184 1.00 96.56 315 GLU A N 1
ATOM 2318 C CA . GLU A 1 315 ? 25.081 -2.672 -25.606 1.00 96.56 315 GLU A CA 1
ATOM 2319 C C . GLU A 1 315 ? 24.987 -1.439 -26.513 1.00 96.56 315 GLU A C 1
ATOM 2321 O O . GLU A 1 315 ? 25.796 -1.295 -27.432 1.00 96.56 315 GLU A O 1
ATOM 2326 N N . GLN A 1 316 ? 24.073 -0.510 -26.218 1.00 95.88 316 GLN A N 1
ATOM 2327 C CA . GLN A 1 316 ? 23.952 0.762 -26.935 1.00 95.88 316 GLN A CA 1
ATOM 2328 C C . GLN A 1 316 ? 25.224 1.604 -26.829 1.00 95.88 316 GLN A C 1
ATOM 2330 O O . GLN A 1 316 ? 25.674 2.137 -27.841 1.00 95.88 316 GLN A O 1
ATOM 2335 N N . ALA A 1 317 ? 25.849 1.676 -25.649 1.00 94.56 317 ALA A N 1
ATOM 2336 C CA . ALA A 1 317 ? 27.124 2.372 -25.469 1.00 94.56 317 ALA A CA 1
ATOM 2337 C C . ALA A 1 317 ? 28.218 1.793 -26.385 1.00 94.56 317 ALA A C 1
ATOM 2339 O O . ALA A 1 317 ? 28.889 2.533 -27.106 1.00 94.56 317 ALA A O 1
ATOM 2340 N N . ARG A 1 318 ? 28.350 0.459 -26.431 1.00 95.06 318 ARG A N 1
ATOM 2341 C CA . ARG A 1 318 ? 29.302 -0.220 -27.330 1.00 95.06 318 ARG A CA 1
ATOM 2342 C C . ARG A 1 318 ? 28.982 0.027 -28.806 1.00 95.06 318 ARG A C 1
ATOM 2344 O O . ARG A 1 318 ? 29.896 0.239 -29.606 1.00 95.06 318 ARG A O 1
ATOM 2351 N N . GLY A 1 319 ? 27.699 0.007 -29.169 1.00 95.88 319 GLY A N 1
ATOM 2352 C CA . GLY A 1 319 ? 27.231 0.313 -30.522 1.00 95.88 319 GLY A CA 1
ATOM 2353 C C . GLY A 1 319 ? 27.575 1.743 -30.942 1.00 95.88 319 GLY A C 1
ATOM 2354 O O . GLY A 1 319 ? 28.103 1.951 -32.036 1.00 95.88 319 GLY A O 1
ATOM 2355 N N . ALA A 1 320 ? 27.368 2.713 -30.048 1.00 95.38 320 ALA A N 1
ATOM 2356 C CA . ALA A 1 320 ? 27.707 4.112 -30.277 1.00 95.38 320 ALA A CA 1
ATOM 2357 C C . ALA A 1 320 ? 29.212 4.308 -30.512 1.00 95.38 320 ALA A C 1
ATOM 2359 O O . ALA A 1 320 ? 29.611 4.944 -31.490 1.00 95.38 320 ALA A O 1
ATOM 2360 N N . GLU A 1 321 ? 30.063 3.669 -29.703 1.00 93.81 321 GLU A N 1
ATOM 2361 C CA . GLU A 1 321 ? 31.513 3.686 -29.924 1.00 93.81 321 GLU A CA 1
ATOM 2362 C C . GLU A 1 321 ? 31.916 3.088 -31.280 1.00 93.81 321 GLU A C 1
ATOM 2364 O O . GLU A 1 321 ? 32.815 3.596 -31.955 1.00 93.81 321 GLU A O 1
ATOM 2369 N N . GLN A 1 322 ? 31.269 2.000 -31.707 1.00 95.81 322 GLN A N 1
ATOM 2370 C CA . GLN A 1 322 ? 31.548 1.381 -33.004 1.00 95.81 322 GLN A CA 1
ATOM 2371 C C . GLN A 1 322 ? 31.146 2.286 -34.175 1.00 95.81 322 GLN A C 1
ATOM 2373 O O . GLN A 1 322 ? 31.890 2.375 -35.161 1.00 95.81 322 GLN A O 1
ATOM 2378 N N . ILE A 1 323 ? 30.004 2.965 -34.073 1.00 94.94 323 ILE A N 1
ATOM 2379 C CA . ILE A 1 323 ? 29.547 3.931 -35.078 1.00 94.94 323 ILE A CA 1
ATOM 2380 C C . ILE A 1 323 ? 30.505 5.122 -35.133 1.00 94.94 323 ILE A C 1
ATOM 2382 O O . ILE A 1 323 ? 30.937 5.490 -36.223 1.00 94.94 323 ILE A O 1
ATOM 2386 N N . MET A 1 324 ? 30.928 5.653 -33.983 1.00 94.25 324 MET A N 1
ATOM 2387 C CA . MET A 1 324 ? 31.898 6.750 -33.906 1.00 94.25 324 MET A CA 1
ATOM 2388 C C . MET A 1 324 ? 33.223 6.391 -34.596 1.00 94.25 324 MET A C 1
ATOM 2390 O O . MET A 1 324 ? 33.677 7.118 -35.481 1.00 94.25 324 MET A O 1
ATOM 2394 N N . ARG A 1 325 ? 33.785 5.205 -34.309 1.00 94.56 325 ARG A N 1
ATOM 2395 C CA . ARG A 1 325 ? 34.981 4.695 -35.013 1.00 94.56 325 ARG A CA 1
ATOM 2396 C C . ARG A 1 325 ? 34.762 4.552 -36.523 1.00 94.56 325 ARG A C 1
ATOM 2398 O O . ARG A 1 325 ? 35.686 4.752 -37.311 1.00 94.56 325 ARG A O 1
ATOM 2405 N N . SER A 1 326 ? 33.558 4.171 -36.943 1.00 95.38 326 SER A N 1
ATOM 2406 C CA . SER A 1 326 ? 33.219 4.023 -38.364 1.00 95.38 326 SER A CA 1
ATOM 2407 C C . SER A 1 326 ? 33.089 5.381 -39.058 1.00 95.38 326 SER A C 1
ATOM 2409 O O . SER A 1 326 ? 33.586 5.540 -40.171 1.00 95.38 326 SER A O 1
ATOM 2411 N N . ALA A 1 327 ? 32.512 6.380 -38.386 1.00 94.75 327 ALA A N 1
ATOM 2412 C CA . ALA A 1 327 ? 32.435 7.754 -38.870 1.00 94.75 327 ALA A CA 1
ATOM 2413 C C . ALA A 1 327 ? 33.832 8.380 -39.026 1.00 94.75 327 ALA A C 1
ATOM 2415 O O . ALA A 1 327 ? 34.115 8.998 -40.051 1.00 94.75 327 ALA A O 1
ATOM 2416 N N . GLU A 1 328 ? 34.747 8.153 -38.078 1.00 93.38 328 GLU A N 1
ATOM 2417 C CA . GLU A 1 328 ? 36.147 8.588 -38.198 1.00 93.38 328 GLU A CA 1
ATOM 2418 C C . GLU A 1 328 ? 36.855 7.958 -39.404 1.00 93.38 328 GLU A C 1
ATOM 2420 O O . GLU A 1 328 ? 37.521 8.656 -40.176 1.00 93.38 328 GLU A O 1
ATOM 2425 N N . LYS A 1 329 ? 36.672 6.647 -39.614 1.00 95.12 329 LYS A N 1
ATOM 2426 C CA . LYS A 1 329 ? 37.203 5.945 -40.792 1.00 95.12 329 LYS A CA 1
ATOM 2427 C C . LYS A 1 329 ? 36.624 6.502 -42.090 1.00 95.12 329 LYS A C 1
ATOM 2429 O O . LYS A 1 329 ? 37.386 6.770 -43.016 1.00 95.12 329 LYS A O 1
ATOM 2434 N N . MET A 1 330 ? 35.310 6.726 -42.155 1.00 95.00 330 MET A N 1
ATOM 2435 C CA . MET A 1 330 ? 34.676 7.338 -43.326 1.00 95.00 330 MET A CA 1
ATOM 2436 C C . MET A 1 330 ? 35.214 8.744 -43.581 1.00 95.00 330 MET A C 1
ATOM 2438 O O . MET A 1 330 ? 35.558 9.060 -44.711 1.00 95.00 330 MET A O 1
ATOM 2442 N N . LYS A 1 331 ? 35.404 9.561 -42.541 1.00 92.50 331 LYS A N 1
ATOM 2443 C CA . LYS A 1 331 ? 36.005 10.898 -42.663 1.00 92.50 331 LYS A CA 1
ATOM 2444 C C . LYS A 1 331 ? 37.419 10.841 -43.251 1.00 92.50 331 LYS A C 1
ATOM 2446 O O . LYS A 1 331 ? 37.785 11.696 -44.058 1.00 92.50 331 LYS A O 1
ATOM 2451 N N . ALA A 1 332 ? 38.213 9.841 -42.868 1.00 94.31 332 ALA A N 1
ATOM 2452 C CA . ALA A 1 332 ? 39.541 9.619 -43.434 1.00 94.31 332 ALA A CA 1
ATOM 2453 C C . ALA A 1 332 ? 39.481 9.196 -44.912 1.00 94.31 332 ALA A C 1
ATOM 2455 O O . ALA A 1 332 ? 40.219 9.753 -45.727 1.00 94.31 332 ALA A O 1
ATOM 2456 N N . ILE A 1 333 ? 38.579 8.271 -45.263 1.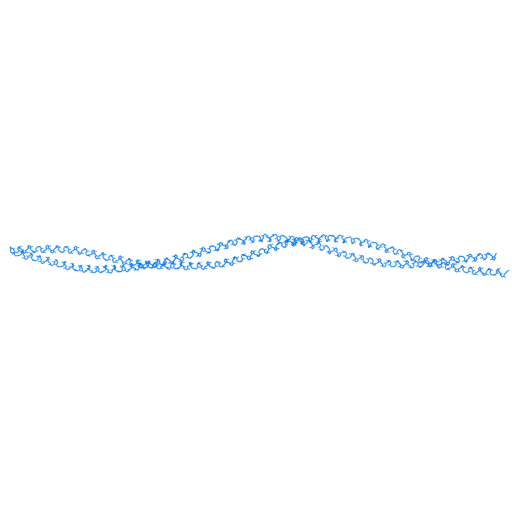00 94.62 333 ILE A N 1
ATOM 2457 C CA . ILE A 1 333 ? 38.340 7.843 -46.651 1.00 94.62 333 ILE A CA 1
ATOM 2458 C C . ILE A 1 333 ? 37.891 9.034 -47.496 1.00 94.62 333 ILE A C 1
ATOM 2460 O O . ILE A 1 333 ? 38.445 9.263 -48.567 1.00 94.62 333 ILE A O 1
ATOM 2464 N N . THR A 1 334 ? 36.963 9.847 -46.989 1.00 94.25 334 THR A N 1
ATOM 2465 C CA . THR A 1 334 ? 36.434 10.991 -47.725 1.00 94.25 334 THR A CA 1
ATOM 2466 C C . THR A 1 334 ? 37.517 11.997 -48.090 1.00 94.25 334 THR A C 1
ATOM 2468 O O . THR A 1 334 ? 37.630 12.389 -49.248 1.00 94.25 334 THR A O 1
ATOM 2471 N N . ARG A 1 335 ? 38.398 12.322 -47.138 1.00 91.62 335 ARG A N 1
ATOM 2472 C CA . ARG A 1 335 ? 39.570 13.178 -47.388 1.00 91.62 335 ARG A CA 1
ATOM 2473 C C . ARG A 1 335 ? 40.565 12.564 -48.372 1.00 91.62 335 ARG A C 1
ATOM 2475 O O . ARG A 1 335 ? 41.265 13.293 -49.071 1.00 91.62 335 ARG A O 1
ATOM 2482 N N . HIS A 1 336 ? 40.698 11.239 -48.380 1.00 93.94 336 HIS A N 1
ATOM 2483 C CA . HIS A 1 336 ? 41.587 10.553 -49.312 1.00 93.94 336 HIS A CA 1
ATOM 2484 C C . HIS A 1 336 ? 41.057 10.649 -50.745 1.00 93.94 336 HIS A C 1
ATOM 2486 O O . HIS A 1 336 ? 41.798 11.081 -51.623 1.00 93.94 336 HIS A O 1
ATOM 2492 N N . VAL A 1 337 ? 39.772 10.343 -50.957 1.00 93.75 337 VAL A N 1
ATOM 2493 C CA . VAL A 1 337 ? 39.134 10.441 -52.280 1.00 93.75 337 VAL A CA 1
ATOM 2494 C C . VAL A 1 337 ? 39.107 11.886 -52.773 1.00 93.75 337 VAL A C 1
ATOM 2496 O O . VAL A 1 337 ? 39.415 12.125 -53.936 1.00 93.75 337 VAL A O 1
ATOM 2499 N N . GLU A 1 338 ? 38.837 12.863 -51.902 1.00 90.75 338 GLU A N 1
ATOM 2500 C CA . GLU A 1 338 ? 38.902 14.289 -52.255 1.00 90.75 338 GLU A CA 1
ATOM 2501 C C . GLU A 1 338 ? 40.292 14.675 -52.791 1.00 90.75 338 GLU A C 1
ATOM 2503 O O . GLU A 1 338 ? 40.408 15.298 -53.847 1.00 90.75 338 GLU A O 1
ATOM 2508 N N . ARG A 1 339 ? 41.366 14.239 -52.115 1.00 91.81 339 ARG A N 1
ATOM 2509 C CA . ARG A 1 339 ? 42.744 14.473 -52.572 1.00 91.81 339 ARG A CA 1
ATOM 2510 C C . ARG A 1 339 ? 43.028 13.787 -53.908 1.00 91.81 339 ARG A C 1
ATOM 2512 O O . ARG A 1 339 ? 43.576 14.426 -54.802 1.00 91.81 339 ARG A O 1
ATOM 2519 N N . SER A 1 340 ? 42.647 12.519 -54.054 1.00 94.06 340 SER A N 1
ATOM 2520 C CA . SER A 1 340 ? 42.840 11.772 -55.302 1.00 94.06 340 SER A CA 1
ATOM 2521 C C . SER A 1 340 ? 42.068 12.390 -56.468 1.00 94.06 340 SER A C 1
ATOM 2523 O O . SER A 1 340 ? 42.603 12.482 -57.568 1.00 94.06 340 SER A O 1
ATOM 2525 N N . THR A 1 341 ? 40.857 12.893 -56.224 1.00 92.69 341 THR A N 1
ATOM 2526 C CA . THR A 1 341 ? 40.044 13.589 -57.232 1.00 92.69 341 THR A CA 1
ATOM 2527 C C . THR A 1 341 ? 40.720 14.892 -57.661 1.00 92.69 341 THR A C 1
ATOM 2529 O O . THR A 1 341 ? 40.861 15.154 -58.851 1.00 92.69 341 THR A O 1
ATOM 2532 N N . GLN A 1 342 ? 41.258 15.677 -56.716 1.00 89.50 342 GLN A N 1
ATOM 2533 C CA . GLN A 1 342 ? 42.042 16.877 -57.040 1.00 89.50 342 GLN A CA 1
ATOM 2534 C C . GLN A 1 342 ? 43.298 16.562 -57.868 1.00 89.50 342 GLN A C 1
ATOM 2536 O O . GLN A 1 342 ? 43.646 17.317 -58.781 1.00 89.50 342 GLN A O 1
ATOM 2541 N N . GLU A 1 343 ? 43.995 15.467 -57.559 1.00 91.56 343 GLU A N 1
ATOM 2542 C CA . GLU A 1 343 ? 45.148 14.997 -58.333 1.00 91.56 343 GLU A CA 1
ATOM 2543 C C . GLU A 1 343 ? 44.741 14.560 -59.744 1.00 91.56 343 GLU A C 1
ATOM 2545 O O . GLU A 1 343 ? 45.375 14.985 -60.712 1.00 91.56 343 GLU A O 1
ATOM 2550 N N . GLN A 1 344 ? 43.647 13.807 -59.890 1.00 91.31 344 GLN A N 1
ATOM 2551 C CA . GLN A 1 344 ? 43.124 13.416 -61.199 1.00 91.31 344 GLN A CA 1
ATOM 2552 C C . GLN A 1 344 ? 42.642 14.618 -62.016 1.00 91.31 344 GLN A C 1
ATOM 2554 O O . GLN A 1 344 ? 42.919 14.672 -63.209 1.00 91.31 344 GLN A O 1
ATOM 2559 N N . THR A 1 345 ? 42.006 15.627 -61.414 1.00 90.44 345 THR A N 1
ATOM 2560 C CA . THR A 1 345 ? 41.622 16.861 -62.126 1.00 90.44 345 THR A CA 1
ATOM 2561 C C . THR A 1 345 ? 42.850 17.631 -62.620 1.00 90.44 345 THR A C 1
ATOM 2563 O O . THR A 1 345 ? 42.845 18.176 -63.726 1.00 90.44 345 THR A O 1
ATOM 2566 N N . ARG A 1 346 ? 43.946 17.654 -61.846 1.00 89.81 346 ARG A N 1
ATOM 2567 C CA . ARG A 1 346 ? 45.228 18.210 -62.318 1.00 89.81 346 ARG A CA 1
ATOM 2568 C C . ARG A 1 346 ? 45.808 17.385 -63.469 1.00 89.81 346 ARG A C 1
ATOM 2570 O O . ARG A 1 346 ? 46.239 17.983 -64.453 1.00 89.81 346 ARG A O 1
ATOM 2577 N N . GLY A 1 347 ? 45.783 16.057 -63.359 1.00 91.25 347 GLY A N 1
ATOM 2578 C CA . GLY A 1 347 ? 46.231 15.137 -64.408 1.00 91.25 347 GLY A CA 1
ATOM 2579 C C . GLY A 1 347 ? 45.427 15.291 -65.701 1.00 91.25 347 GLY A C 1
ATOM 2580 O O . GLY A 1 347 ? 46.015 15.472 -66.760 1.00 91.25 347 GLY A O 1
ATOM 2581 N N . SER A 1 348 ? 44.096 15.344 -65.606 1.00 91.44 348 SER A N 1
ATOM 2582 C CA . SER A 1 348 ? 43.178 15.596 -66.724 1.00 91.44 348 SER A CA 1
ATOM 2583 C C . SER A 1 348 ? 43.560 16.872 -67.478 1.00 91.44 348 SER A C 1
ATOM 2585 O O . SER A 1 348 ? 43.826 16.818 -68.673 1.00 91.44 348 SER A O 1
ATOM 2587 N N . ARG A 1 349 ? 43.757 17.996 -66.768 1.00 89.00 349 ARG A N 1
ATOM 2588 C CA . ARG A 1 349 ? 44.193 19.268 -67.380 1.00 89.00 349 ARG A CA 1
ATOM 2589 C C . ARG A 1 349 ? 45.554 19.181 -68.069 1.00 89.00 349 ARG A C 1
ATOM 2591 O O . ARG A 1 349 ? 45.776 19.866 -69.065 1.00 89.00 349 ARG A O 1
ATOM 2598 N N . GLN A 1 350 ? 46.488 18.402 -67.524 1.00 91.56 350 GLN A N 1
ATOM 2599 C CA . GLN A 1 350 ? 47.785 18.179 -68.170 1.00 91.56 350 GLN A CA 1
ATOM 2600 C C . GLN A 1 350 ? 47.625 17.374 -69.460 1.00 91.56 350 GLN A C 1
ATOM 2602 O O . GLN A 1 350 ? 48.241 17.729 -70.463 1.00 91.56 350 GLN A O 1
ATOM 2607 N N . ILE A 1 351 ? 46.773 16.347 -69.450 1.00 91.31 351 ILE A N 1
ATOM 2608 C CA . ILE A 1 351 ? 46.475 15.547 -70.639 1.00 91.31 351 ILE A CA 1
ATOM 2609 C C . ILE A 1 351 ? 45.751 16.400 -71.686 1.00 91.31 351 ILE A C 1
ATOM 2611 O O . ILE A 1 351 ? 46.156 16.366 -72.841 1.00 91.31 351 ILE A O 1
ATOM 2615 N N . THR A 1 352 ? 44.777 17.236 -71.306 1.00 90.88 352 THR A N 1
ATOM 2616 C CA . THR A 1 352 ? 44.112 18.171 -72.235 1.00 90.88 352 THR A CA 1
ATOM 2617 C C . THR A 1 352 ? 45.127 19.049 -72.966 1.00 90.88 352 THR A C 1
ATOM 2619 O O . THR A 1 352 ? 45.105 19.112 -74.189 1.00 90.88 352 THR A O 1
ATOM 2622 N N . ARG A 1 353 ? 46.083 19.653 -72.245 1.00 90.75 353 ARG A N 1
ATOM 2623 C CA . ARG A 1 353 ? 47.149 20.469 -72.861 1.00 90.75 353 ARG A CA 1
ATOM 2624 C C . ARG A 1 353 ? 48.065 19.656 -73.777 1.00 90.75 353 ARG A C 1
ATOM 2626 O O . ARG A 1 353 ? 48.520 20.156 -74.804 1.00 90.75 353 ARG A O 1
ATOM 2633 N N . ALA A 1 354 ? 48.370 18.415 -73.399 1.00 90.81 354 ALA A N 1
ATOM 2634 C CA . ALA A 1 354 ? 49.164 17.521 -74.235 1.00 90.81 354 ALA A CA 1
ATOM 2635 C C . ALA A 1 354 ? 48.418 17.169 -75.532 1.00 90.81 354 ALA A C 1
ATOM 2637 O O . ALA A 1 354 ? 49.023 17.200 -76.598 1.00 90.81 354 ALA A O 1
ATOM 2638 N N . ILE A 1 355 ? 47.109 16.912 -75.452 1.00 91.88 355 ILE A N 1
ATOM 2639 C CA . ILE A 1 355 ? 46.247 16.666 -76.614 1.00 91.88 355 ILE A CA 1
ATOM 2640 C C . ILE A 1 355 ? 46.158 17.915 -77.496 1.00 91.88 355 ILE A C 1
ATOM 2642 O O . ILE A 1 355 ? 46.334 17.789 -78.698 1.00 91.88 355 ILE A O 1
ATOM 2646 N N . GLU A 1 356 ? 45.978 19.114 -76.931 1.00 88.88 356 GLU A N 1
ATOM 2647 C CA . GLU A 1 356 ? 46.007 20.378 -77.693 1.00 88.88 356 GLU A CA 1
ATOM 2648 C C . GLU A 1 356 ? 47.319 20.537 -78.474 1.00 88.88 356 GLU A C 1
ATOM 2650 O O . GLU A 1 356 ? 47.304 20.861 -79.661 1.00 88.88 356 GLU A O 1
ATOM 2655 N N . THR A 1 357 ? 48.450 20.230 -77.829 1.00 92.19 357 THR A N 1
ATOM 2656 C CA . THR A 1 357 ? 49.775 20.263 -78.467 1.00 92.19 357 THR A CA 1
ATOM 2657 C C . THR A 1 357 ? 49.886 19.222 -79.587 1.00 92.19 357 THR A C 1
ATOM 2659 O O . THR A 1 357 ? 50.422 19.520 -80.653 1.00 92.19 357 THR A O 1
ATOM 2662 N N . ILE A 1 358 ? 49.373 18.003 -79.375 1.00 90.69 358 ILE A N 1
ATOM 2663 C CA . ILE A 1 358 ? 49.347 16.947 -80.400 1.00 90.69 358 ILE A CA 1
ATOM 2664 C C . ILE A 1 358 ? 48.469 17.370 -81.578 1.00 90.69 358 ILE A C 1
ATOM 2666 O O . ILE A 1 358 ? 48.899 17.229 -82.716 1.00 90.69 358 ILE A O 1
ATOM 2670 N N . SER A 1 359 ? 47.282 17.924 -81.334 1.00 89.00 359 SER A N 1
ATOM 2671 C CA . SER A 1 359 ? 46.386 18.410 -82.387 1.00 89.00 359 SER A CA 1
ATOM 2672 C C . SER A 1 359 ? 47.030 19.530 -83.209 1.00 89.00 359 SER A C 1
ATOM 2674 O O . SER A 1 359 ? 46.916 19.542 -84.435 1.00 89.00 359 SER A O 1
ATOM 2676 N N . GLU A 1 360 ? 47.768 20.441 -82.567 1.00 89.56 360 GLU A N 1
ATOM 2677 C CA . GLU A 1 360 ? 48.550 21.464 -83.268 1.00 89.56 360 GLU A CA 1
ATOM 2678 C C . GLU A 1 360 ? 49.655 20.840 -84.136 1.00 89.56 360 GLU A C 1
ATOM 2680 O O . GLU A 1 360 ? 49.791 21.190 -85.310 1.00 89.56 360 GLU A O 1
ATOM 2685 N N . GLN A 1 361 ? 50.401 19.869 -83.599 1.00 89.19 361 GLN A N 1
ATOM 2686 C CA . GLN A 1 361 ? 51.431 19.143 -84.347 1.00 89.19 361 GLN A CA 1
ATOM 2687 C C . GLN A 1 361 ? 50.850 18.352 -85.522 1.00 89.19 361 GLN A C 1
ATOM 2689 O O . GLN A 1 361 ? 51.421 18.381 -86.607 1.00 89.19 361 GLN A O 1
ATOM 2694 N N . VAL A 1 362 ? 49.713 17.680 -85.336 1.00 90.12 362 VAL A N 1
ATOM 2695 C CA . VAL A 1 362 ? 48.989 16.945 -86.382 1.00 90.12 362 VAL A CA 1
ATOM 2696 C C . VAL A 1 362 ? 48.593 17.882 -87.519 1.00 90.12 362 VAL A C 1
ATOM 2698 O O . VAL A 1 362 ? 48.829 17.546 -88.677 1.00 90.12 362 VAL A O 1
ATOM 2701 N N . ASN A 1 363 ? 48.069 19.072 -87.209 1.00 86.69 363 ASN A N 1
ATOM 2702 C CA . ASN A 1 363 ? 47.718 20.072 -88.220 1.00 86.69 363 ASN A CA 1
ATOM 2703 C C . ASN A 1 363 ? 48.949 20.556 -88.999 1.00 86.69 363 ASN A C 1
ATOM 2705 O O . ASN A 1 363 ? 48.939 20.544 -90.229 1.00 86.69 363 ASN A O 1
ATOM 2709 N N . GLN A 1 364 ? 50.037 20.901 -88.301 1.00 88.19 364 GLN A N 1
ATOM 2710 C CA . GLN A 1 364 ? 51.295 21.304 -88.943 1.00 88.19 364 GLN A CA 1
ATOM 2711 C C . GLN A 1 364 ? 51.875 20.191 -89.827 1.00 88.19 364 GLN A C 1
ATOM 2713 O O . GLN A 1 364 ? 52.379 20.454 -90.921 1.00 88.19 364 GLN A O 1
ATOM 2718 N N . LEU A 1 365 ? 51.801 18.940 -89.366 1.00 87.50 365 LEU A N 1
ATOM 2719 C CA . LEU A 1 365 ? 52.309 17.781 -90.092 1.00 87.50 365 LEU A CA 1
ATOM 2720 C C . LEU A 1 365 ? 51.440 17.502 -91.326 1.00 87.50 365 LEU A C 1
ATOM 2722 O O . LEU A 1 365 ? 51.982 17.283 -92.406 1.00 87.50 365 LEU A O 1
ATOM 2726 N N . ASN A 1 366 ? 50.115 17.614 -91.213 1.00 86.12 366 ASN A N 1
ATOM 2727 C CA . ASN A 1 366 ? 49.193 17.499 -92.343 1.00 86.12 366 ASN A CA 1
ATOM 2728 C C . ASN A 1 366 ? 49.472 18.559 -93.429 1.00 86.12 366 ASN A C 1
ATOM 2730 O O . ASN A 1 366 ? 49.587 18.222 -94.610 1.00 86.12 366 ASN A O 1
ATOM 2734 N N . ASP A 1 367 ? 49.682 19.821 -93.035 1.00 85.06 367 ASP A N 1
ATOM 2735 C CA . ASP A 1 367 ? 50.044 20.910 -93.954 1.00 85.06 367 ASP A CA 1
ATOM 2736 C C . ASP A 1 367 ? 51.390 20.656 -94.654 1.00 85.06 367 ASP A C 1
ATOM 2738 O O . ASP A 1 367 ? 51.505 20.799 -95.878 1.00 85.06 367 ASP A O 1
ATOM 2742 N N . ALA A 1 368 ? 52.404 20.221 -93.897 1.00 85.00 368 ALA A N 1
ATOM 2743 C CA . ALA A 1 368 ? 53.717 19.873 -94.437 1.00 85.00 368 ALA A CA 1
ATOM 2744 C C . ALA A 1 368 ? 53.643 18.687 -95.416 1.00 85.00 368 ALA A C 1
ATOM 2746 O O . ALA A 1 368 ? 54.262 18.728 -96.483 1.00 85.00 368 ALA A O 1
ATOM 2747 N N . HIS A 1 369 ? 52.852 17.656 -95.098 1.00 84.00 369 HIS A N 1
ATOM 2748 C CA . HIS A 1 369 ? 52.639 16.504 -95.978 1.00 84.00 369 HIS A CA 1
ATOM 2749 C C . HIS A 1 369 ? 51.917 16.874 -97.265 1.00 84.00 369 HIS A C 1
ATOM 2751 O O . HIS A 1 369 ? 52.294 16.382 -98.334 1.00 84.00 369 HIS A O 1
ATOM 2757 N N . ARG A 1 370 ? 50.919 17.759 -97.197 1.00 82.94 370 ARG A N 1
ATOM 2758 C CA . ARG A 1 370 ? 50.235 18.256 -98.393 1.00 82.94 370 ARG A CA 1
ATOM 2759 C C . ARG A 1 370 ? 51.216 18.970 -99.322 1.00 82.94 370 ARG A C 1
ATOM 2761 O O . ARG A 1 370 ? 51.291 18.627 -100.501 1.00 82.94 370 ARG A O 1
ATOM 2768 N N . GLY A 1 371 ? 52.051 19.858 -98.774 1.00 83.44 371 GLY A N 1
ATOM 2769 C CA . GLY A 1 371 ? 53.099 20.547 -99.535 1.00 83.44 371 GLY A CA 1
ATOM 2770 C C . GLY A 1 371 ? 54.159 19.605 -100.127 1.00 83.44 371 GLY A C 1
ATOM 2771 O O . GLY A 1 371 ? 54.587 19.792 -101.270 1.00 83.44 371 GLY A O 1
ATOM 2772 N N . GLN A 1 372 ? 54.560 18.558 -99.395 1.00 84.19 372 GLN A N 1
ATOM 2773 C CA . GLN A 1 372 ? 55.484 17.534 -99.905 1.00 84.19 372 GLN A CA 1
ATOM 2774 C C . GLN A 1 372 ? 54.859 16.681 -101.011 1.00 84.19 372 GLN A C 1
ATOM 2776 O O . GLN A 1 372 ? 55.534 16.391 -101.993 1.00 84.19 372 GLN A O 1
ATOM 2781 N N . THR A 1 373 ? 53.581 16.316 -100.890 1.00 83.56 373 THR A N 1
ATOM 2782 C CA . THR A 1 373 ? 52.856 15.533 -101.905 1.00 83.56 373 THR A CA 1
ATOM 2783 C C . THR A 1 373 ? 52.680 16.331 -103.197 1.00 83.56 373 THR A C 1
ATOM 2785 O O . THR A 1 373 ? 52.919 15.805 -104.283 1.00 83.56 373 THR A O 1
ATOM 2788 N N . GLU A 1 374 ? 52.339 17.619 -103.093 1.00 83.50 374 GLU A N 1
ATOM 2789 C CA . GLU A 1 374 ? 52.273 18.536 -104.240 1.00 83.50 374 GLU A CA 1
ATOM 2790 C C . GLU A 1 374 ? 53.643 18.690 -104.918 1.00 83.50 374 GLU A C 1
ATOM 2792 O O . GLU A 1 374 ? 53.757 18.548 -106.137 1.00 83.50 374 GLU A O 1
ATOM 2797 N N . SER A 1 375 ? 54.702 18.902 -104.128 1.00 83.56 375 SER A N 1
ATOM 2798 C CA . SER A 1 375 ? 56.076 19.019 -104.639 1.00 83.56 375 SER A CA 1
ATOM 2799 C C . SER A 1 375 ? 56.559 17.721 -105.294 1.00 83.56 375 SER A C 1
ATOM 2801 O O . SER A 1 375 ? 57.153 17.748 -106.372 1.00 83.56 375 SER A O 1
ATOM 2803 N N . ALA A 1 376 ? 56.277 16.569 -104.681 1.00 83.31 376 ALA A N 1
ATOM 2804 C CA . ALA A 1 376 ? 56.623 15.259 -105.217 1.00 83.31 376 ALA A CA 1
ATOM 2805 C C . ALA A 1 376 ? 55.873 14.963 -106.522 1.00 83.31 376 ALA A C 1
ATOM 2807 O O . ALA A 1 376 ? 56.477 14.475 -107.477 1.00 83.31 376 ALA A O 1
ATOM 2808 N N . GLY A 1 377 ? 54.584 15.310 -106.593 1.00 82.25 377 GLY A N 1
ATOM 2809 C CA . GLY A 1 377 ? 53.784 15.224 -107.814 1.00 82.25 377 GLY A CA 1
ATOM 2810 C C . GLY A 1 377 ? 54.330 16.105 -108.941 1.00 82.25 377 GLY A C 1
ATOM 2811 O O . GLY A 1 377 ? 54.447 15.642 -110.075 1.00 82.25 377 GLY A O 1
ATOM 2812 N N . ALA A 1 378 ? 54.744 17.337 -108.629 1.00 83.06 378 ALA A N 1
ATOM 2813 C CA . ALA A 1 378 ? 55.368 18.238 -109.598 1.00 83.06 378 ALA A CA 1
ATOM 2814 C C . ALA A 1 378 ? 56.708 17.693 -110.132 1.00 83.06 378 ALA A C 1
ATOM 2816 O O . ALA A 1 378 ? 56.969 17.769 -111.333 1.00 83.06 378 ALA A O 1
ATOM 2817 N N . ILE A 1 379 ? 57.539 17.095 -109.267 1.00 83.69 379 ILE A N 1
ATOM 2818 C CA . ILE A 1 379 ? 58.811 16.467 -109.662 1.00 83.69 379 ILE A CA 1
ATOM 2819 C C . ILE A 1 379 ? 58.570 15.225 -110.530 1.00 83.69 379 ILE A C 1
ATOM 2821 O O . ILE A 1 379 ? 59.245 15.070 -111.546 1.00 83.69 379 ILE A O 1
ATOM 2825 N N . VAL A 1 380 ? 57.605 14.363 -110.179 1.00 84.75 380 VAL A N 1
ATOM 2826 C CA . VAL A 1 380 ? 57.220 13.214 -111.023 1.00 84.75 380 VAL A CA 1
ATOM 2827 C C . VAL A 1 380 ? 56.775 13.695 -112.403 1.00 84.75 380 VAL A C 1
ATOM 2829 O O . VAL A 1 380 ? 57.304 13.209 -113.399 1.00 84.75 380 VAL A O 1
ATOM 2832 N N . GLY A 1 381 ? 55.897 14.702 -112.474 1.00 83.38 381 GLY A N 1
ATOM 2833 C CA . GLY A 1 381 ? 55.452 15.275 -113.749 1.00 83.38 381 GLY A CA 1
ATOM 2834 C C . GLY A 1 381 ? 56.605 15.833 -114.594 1.00 83.38 381 GLY A C 1
ATOM 2835 O O . GLY A 1 381 ? 56.688 15.556 -115.790 1.00 83.38 381 GLY A O 1
ATOM 2836 N N . ALA A 1 382 ? 57.549 16.546 -113.971 1.00 81.56 382 ALA A N 1
ATOM 2837 C CA . ALA A 1 382 ? 58.739 17.058 -114.653 1.00 81.56 382 ALA A CA 1
ATOM 2838 C C . ALA A 1 382 ? 59.677 15.936 -115.144 1.00 81.56 382 ALA A C 1
ATOM 2840 O O . ALA A 1 382 ? 60.245 16.031 -116.235 1.00 81.56 382 ALA A O 1
ATOM 2841 N N . LEU A 1 383 ? 59.839 14.859 -114.368 1.00 82.19 383 LEU A N 1
ATOM 2842 C CA . LEU A 1 383 ? 60.655 13.698 -114.737 1.00 82.19 383 LEU A CA 1
ATOM 2843 C C . LEU A 1 383 ? 60.013 12.856 -115.844 1.00 82.19 383 LEU A C 1
ATOM 2845 O O . LEU A 1 383 ? 60.732 12.373 -116.717 1.00 82.19 383 LEU A O 1
ATOM 2849 N N . GLU A 1 384 ? 58.688 12.702 -115.857 1.00 80.75 384 GLU A N 1
ATOM 2850 C CA . GLU A 1 384 ? 57.955 12.045 -116.948 1.00 80.75 384 GLU A CA 1
ATOM 2851 C C . GLU A 1 384 ? 58.095 12.827 -118.262 1.00 80.75 384 GLU A C 1
ATOM 2853 O O . GLU A 1 384 ? 58.344 12.240 -119.321 1.00 80.75 384 GLU A O 1
ATOM 2858 N N . GLU A 1 385 ? 58.014 14.158 -118.201 1.00 81.12 385 GLU A N 1
ATOM 2859 C CA . GLU A 1 385 ? 58.233 15.032 -119.354 1.00 81.12 385 GLU A CA 1
ATOM 2860 C C . GLU A 1 385 ? 59.687 14.954 -119.855 1.00 81.12 385 GLU A C 1
ATOM 2862 O O . GLU A 1 385 ? 59.940 14.843 -121.064 1.00 81.12 385 GLU A O 1
ATOM 2867 N N . LEU A 1 386 ? 60.653 14.912 -118.929 1.00 80.06 386 LEU A N 1
ATOM 2868 C CA . LEU A 1 386 ? 62.071 14.714 -119.228 1.00 80.06 386 LEU A CA 1
ATOM 2869 C C . LEU A 1 386 ? 62.332 13.328 -119.843 1.00 80.06 386 LEU A C 1
ATOM 2871 O O . LEU A 1 386 ? 63.035 13.232 -120.853 1.00 80.06 386 LEU A O 1
ATOM 2875 N N . ALA A 1 387 ? 61.728 12.261 -119.310 1.00 77.56 387 ALA A N 1
ATOM 2876 C CA . ALA A 1 387 ? 61.794 10.906 -119.860 1.00 77.56 387 ALA A CA 1
ATOM 2877 C C . ALA A 1 387 ? 61.218 10.857 -121.281 1.00 77.56 387 ALA A C 1
ATOM 2879 O O . ALA A 1 387 ? 61.834 10.290 -122.188 1.00 77.56 387 ALA A O 1
ATOM 2880 N N . ALA A 1 388 ? 60.061 11.489 -121.504 1.00 78.69 388 ALA A N 1
ATOM 2881 C CA . ALA A 1 388 ? 59.402 11.557 -122.804 1.00 78.69 388 ALA A CA 1
ATOM 2882 C C . ALA A 1 388 ? 60.232 12.332 -123.842 1.00 78.69 388 ALA A C 1
ATOM 2884 O O . ALA A 1 388 ? 60.297 11.924 -125.006 1.00 78.69 388 ALA A O 1
ATOM 2885 N N . ASN A 1 389 ? 60.887 13.425 -123.437 1.00 77.81 389 ASN A N 1
ATOM 2886 C CA . ASN A 1 389 ? 61.810 14.172 -124.294 1.00 77.81 389 ASN A CA 1
ATOM 2887 C C . ASN A 1 389 ? 63.081 13.367 -124.600 1.00 77.81 389 ASN A C 1
ATOM 2889 O O . ASN A 1 389 ? 63.488 13.285 -125.759 1.00 77.81 389 ASN A O 1
ATOM 2893 N N . THR A 1 390 ? 63.650 12.688 -123.602 1.00 75.81 390 THR A N 1
ATOM 2894 C CA . THR A 1 390 ? 64.852 11.850 -123.751 1.00 75.81 390 THR A CA 1
ATOM 2895 C C . THR A 1 390 ? 64.579 10.622 -124.634 1.00 75.81 390 THR A C 1
ATOM 2897 O O . THR A 1 390 ? 65.421 10.265 -125.461 1.00 75.81 390 THR A O 1
ATOM 2900 N N . ARG A 1 391 ? 63.380 10.011 -124.550 1.00 74.19 391 ARG A N 1
ATOM 2901 C CA . ARG A 1 391 ? 62.945 8.903 -125.435 1.00 74.19 391 ARG A CA 1
ATOM 2902 C C . ARG A 1 391 ? 62.834 9.383 -126.878 1.00 74.19 391 ARG A C 1
ATOM 2904 O O . ARG A 1 391 ? 63.451 8.792 -127.759 1.00 74.19 391 ARG A O 1
ATOM 2911 N N . ARG A 1 392 ? 62.172 10.526 -127.098 1.00 73.50 392 ARG A N 1
ATOM 2912 C CA . ARG A 1 392 ? 62.096 11.179 -128.418 1.00 73.50 392 ARG A CA 1
ATOM 2913 C C . ARG A 1 392 ? 63.480 11.496 -128.996 1.00 73.50 392 ARG A C 1
ATOM 2915 O O . ARG A 1 392 ? 63.686 11.351 -130.199 1.00 73.50 392 ARG A O 1
ATOM 2922 N N . GLN A 1 393 ? 64.428 11.920 -128.161 1.00 69.88 393 GLN A N 1
ATOM 2923 C CA . GLN A 1 393 ? 65.794 12.246 -128.582 1.00 69.88 393 GLN A CA 1
ATOM 2924 C C . GLN A 1 393 ? 66.613 10.989 -128.923 1.00 69.88 393 GLN A C 1
ATOM 2926 O O . GLN A 1 393 ? 67.328 10.978 -129.924 1.00 69.88 393 GLN A O 1
ATOM 2931 N N . ARG A 1 394 ? 66.457 9.905 -128.149 1.00 70.50 394 ARG A N 1
ATOM 2932 C CA . ARG A 1 394 ? 67.064 8.594 -128.424 1.00 70.50 394 ARG A CA 1
ATOM 2933 C C . ARG A 1 394 ? 66.514 7.954 -129.703 1.00 70.50 394 ARG A C 1
ATOM 2935 O O . ARG A 1 394 ? 67.298 7.438 -130.494 1.00 70.50 394 ARG A O 1
ATOM 2942 N N . ASP A 1 395 ? 65.201 8.011 -129.921 1.00 68.19 395 ASP A N 1
ATOM 2943 C CA . ASP A 1 395 ? 64.558 7.434 -131.109 1.00 68.19 395 ASP A CA 1
ATOM 2944 C C . ASP A 1 395 ? 64.984 8.167 -132.390 1.00 68.19 395 ASP A C 1
ATOM 2946 O O . ASP A 1 395 ? 65.302 7.519 -133.386 1.00 68.19 395 ASP A O 1
ATOM 2950 N N . ARG A 1 396 ? 65.134 9.501 -132.335 1.00 63.53 396 ARG A N 1
ATOM 2951 C CA . ARG A 1 396 ? 65.705 10.305 -133.435 1.00 63.53 396 ARG A CA 1
ATOM 2952 C C . ARG A 1 396 ? 67.148 9.924 -133.788 1.00 63.53 396 ARG A C 1
ATOM 2954 O O . ARG A 1 396 ? 67.516 9.982 -134.956 1.00 63.53 396 ARG A O 1
ATOM 2961 N N . LEU A 1 397 ? 67.953 9.531 -132.798 1.00 58.91 397 LEU A N 1
ATOM 2962 C CA . LEU A 1 397 ? 69.349 9.102 -132.973 1.00 58.91 397 LEU A CA 1
ATOM 2963 C C . LEU A 1 397 ? 69.506 7.624 -133.359 1.00 58.91 397 LEU A C 1
ATOM 2965 O O . LEU A 1 397 ? 70.608 7.213 -133.698 1.00 58.91 397 LEU A O 1
ATOM 2969 N N . ARG A 1 398 ? 68.437 6.820 -133.283 1.00 56.22 398 ARG A N 1
ATOM 2970 C CA . ARG A 1 398 ? 68.378 5.454 -133.836 1.00 56.22 398 ARG A CA 1
ATOM 2971 C C . ARG A 1 398 ? 67.871 5.425 -135.281 1.00 56.22 398 ARG A C 1
ATOM 2973 O O . ARG A 1 398 ? 68.114 4.446 -135.978 1.00 56.22 398 ARG A O 1
ATOM 2980 N N . SER A 1 399 ? 67.140 6.460 -135.703 1.00 54.34 399 SER A N 1
ATOM 2981 C CA . SER A 1 399 ? 66.646 6.647 -137.077 1.00 54.34 399 SER A CA 1
ATOM 2982 C C . SER A 1 399 ? 67.608 7.420 -137.993 1.00 54.34 399 SER A C 1
ATOM 2984 O O . SER A 1 399 ? 67.273 7.658 -139.151 1.00 54.34 399 SER A O 1
ATOM 2986 N N . SER A 1 400 ? 68.762 7.835 -137.465 1.00 52.09 400 SER A N 1
ATOM 2987 C CA . SER A 1 400 ? 69.889 8.454 -138.173 1.00 52.09 400 SER A CA 1
ATOM 2988 C C . SER A 1 400 ? 71.122 7.586 -137.996 1.00 52.09 400 SER A C 1
ATOM 2990 O O . SER A 1 400 ? 72.006 7.714 -138.870 1.00 52.09 400 SER A O 1
#